Protein AF-A0A8H3AK68-F1 (afdb_monomer_lite)

Organism: NCBI:txid456999

Secondary structure (DSSP, 8-state):
--HHHHHHHEEEEEESSTTS-PPPHHHHHHHHTTT--EEEEEEEEEETTEEESSS-SEEEEEESSHHHHHHHHHHHHSPPTTSHHHHTTEEEEES-TTHHHHIIIIIHHHHHHHHHHTT---------PPPP--------------PPP--------------------------------------------------HHHHHHHHHHHHHHHHHHHHHHHHHHHHHHHHHHHHHHHHHHHHHHHHHHHHHHHHHHHHHHHHHHHHHHHHHHHHT--------------SSSHHHHHHHHHHHHHHHHHHHHHHHHHHHHHHHHHHHHHHHHHHHHHHHHHHHHHHHHHHHHHHHHHHHHHHHHHHHHHHHHHHHHHHHHHHHHHTT-

Foldseek 3Di:
DDPVQQLLQKKKKFALDLPAADDDPVVVCVVLPVLHDWPDKDFFRDDPNDTDPDHGRMMMTGDPHSSSVVVVQVVQVPDDVPDPCVVRRMGMDRDDDPVVVVCVPPVVVVVVVVVVVVPDPPDDDDDDDDDDPDDPDDDDDDDDDDDDDPDDDPDDDDDDDDDDDDDDDDDDDDDDDDDDDDDPPPPPPPPDDPPPPPDPVVVVVVVVVVVVVVVVVVVVVVVVVVVVVVVVVVVVVVVVVVVVVVVVVVVVVVVVVVVVVVVVVVVVVVVVVVVVPDPPDDDDDDDDDDPPPVVVVVVVVVVVVVVVVVVVVVVVVVVVVVVVVVVVVVVVVVVVVVVVVVVVVVVVVVVVVVVVVVVVVVVVVVVVVVVVVVVVVVVVVVVVVVVVD

Structure (mmCIF, N/CA/C/O backbone):
data_AF-A0A8H3AK68-F1
#
_entry.id   AF-A0A8H3AK68-F1
#
loop_
_atom_site.group_PDB
_atom_site.id
_atom_site.type_symbol
_atom_site.label_atom_id
_atom_site.label_alt_id
_atom_site.label_comp_id
_atom_site.label_asym_id
_atom_site.label_entity_id
_atom_site.label_seq_id
_atom_site.pdbx_PDB_ins_code
_atom_site.Cartn_x
_atom_site.Cartn_y
_atom_site.Cartn_z
_atom_site.occupancy
_atom_site.B_iso_or_equiv
_atom_site.auth_seq_id
_atom_site.auth_comp_id
_atom_site.auth_asym_id
_atom_site.auth_atom_id
_atom_site.pdbx_PDB_model_num
ATOM 1 N N . MET A 1 1 ? -12.736 16.555 15.710 1.00 68.31 1 MET A N 1
ATOM 2 C CA . MET A 1 1 ? -11.834 15.600 15.019 1.00 68.31 1 MET A CA 1
ATOM 3 C C . MET A 1 1 ? -10.875 16.365 14.123 1.00 68.31 1 MET A C 1
ATOM 5 O O . MET A 1 1 ? -11.252 17.425 13.631 1.00 68.31 1 MET A O 1
ATOM 9 N N . ASP A 1 2 ? -9.667 15.850 13.949 1.00 84.19 2 ASP A N 1
ATOM 10 C CA . ASP A 1 2 ? -8.593 16.492 13.182 1.00 84.19 2 ASP A CA 1
ATOM 11 C C . ASP A 1 2 ? -8.784 16.329 11.658 1.00 84.19 2 ASP A C 1
ATOM 13 O O . ASP A 1 2 ? -9.478 15.403 11.226 1.00 84.19 2 ASP A O 1
ATOM 17 N N . GLU A 1 3 ? -8.184 17.195 10.837 1.00 84.69 3 GLU A N 1
ATOM 18 C CA . GLU A 1 3 ? -8.202 17.086 9.363 1.00 84.69 3 GLU A CA 1
ATOM 19 C C . GLU A 1 3 ? -7.592 15.748 8.911 1.00 84.69 3 GLU A C 1
ATOM 21 O O . GLU A 1 3 ? -8.125 15.066 8.027 1.00 84.69 3 GLU A O 1
ATOM 26 N N . ASP A 1 4 ? -6.544 15.307 9.611 1.00 89.19 4 ASP A N 1
ATOM 27 C CA . ASP A 1 4 ? -5.876 14.025 9.385 1.00 89.19 4 ASP A CA 1
ATOM 28 C C . ASP A 1 4 ? -6.816 12.824 9.532 1.00 89.19 4 ASP A C 1
ATOM 30 O O . ASP A 1 4 ? -6.703 11.847 8.785 1.00 89.19 4 ASP A O 1
ATOM 34 N N . TYR A 1 5 ? -7.795 12.900 10.437 1.00 92.06 5 TYR A N 1
ATOM 35 C CA . TYR A 1 5 ? -8.791 11.842 10.590 1.00 92.06 5 TYR A CA 1
ATOM 36 C C . TYR A 1 5 ? -9.658 11.714 9.332 1.00 92.06 5 TYR A C 1
ATOM 38 O O . TYR A 1 5 ? -9.856 10.613 8.813 1.00 92.06 5 TYR A O 1
ATOM 46 N N . TYR A 1 6 ? -10.147 12.830 8.788 1.00 92.06 6 TYR A N 1
ATOM 47 C CA . TYR A 1 6 ? -10.977 12.795 7.582 1.00 92.06 6 TYR A CA 1
ATOM 48 C C . TYR A 1 6 ? -10.186 12.424 6.344 1.00 92.06 6 TYR A C 1
ATOM 50 O O . TYR A 1 6 ? -10.702 11.712 5.483 1.00 92.06 6 TYR A O 1
ATOM 58 N N . LYS A 1 7 ? -8.918 12.829 6.276 1.00 93.44 7 LYS A N 1
ATOM 59 C CA . LYS A 1 7 ? -8.005 12.380 5.228 1.00 93.44 7 LYS A CA 1
ATOM 60 C C . LYS A 1 7 ? -7.873 10.856 5.221 1.00 93.44 7 LYS A C 1
ATOM 62 O O . LYS A 1 7 ? -7.903 10.251 4.154 1.00 93.44 7 LYS A O 1
ATOM 67 N N . GLN A 1 8 ? -7.808 10.225 6.395 1.00 95.12 8 GLN A N 1
ATOM 68 C CA . GLN A 1 8 ? -7.783 8.763 6.537 1.00 95.12 8 GLN A CA 1
ATOM 69 C C . GLN A 1 8 ? -9.140 8.094 6.256 1.00 95.12 8 GLN A C 1
ATOM 71 O O . GLN A 1 8 ? -9.184 6.915 5.902 1.00 95.12 8 GLN A O 1
ATOM 76 N N . CYS A 1 9 ? -10.245 8.827 6.396 1.00 96.06 9 CYS A N 1
ATOM 77 C CA . CYS A 1 9 ? -11.593 8.351 6.079 1.00 96.06 9 CYS A CA 1
ATOM 78 C C . CYS A 1 9 ? -12.003 8.592 4.619 1.00 96.06 9 CYS A C 1
ATOM 80 O O . CYS A 1 9 ? -13.052 8.103 4.197 1.00 96.06 9 CYS A O 1
ATOM 82 N N . THR A 1 10 ? -11.207 9.332 3.848 1.00 96.56 10 THR A N 1
ATOM 83 C CA . THR A 1 10 ? -11.541 9.692 2.470 1.00 96.56 10 THR A CA 1
ATOM 84 C C . THR A 1 10 ? -10.684 8.923 1.477 1.00 96.56 10 THR A C 1
ATOM 86 O O . THR A 1 10 ? -9.480 8.745 1.658 1.00 96.56 10 THR A O 1
ATOM 89 N N . ILE A 1 11 ? -11.316 8.470 0.401 1.00 97.75 11 ILE A N 1
ATOM 90 C CA . ILE A 1 11 ? -10.684 7.694 -0.661 1.00 97.75 11 ILE A CA 1
ATOM 91 C C . ILE A 1 11 ? -10.850 8.399 -1.987 1.00 97.75 11 ILE A C 1
ATOM 93 O O . ILE A 1 11 ? -11.927 8.891 -2.310 1.00 97.75 11 ILE A O 1
ATOM 97 N N . HIS A 1 12 ? -9.788 8.377 -2.781 1.00 97.94 12 HIS A N 1
ATOM 98 C CA . HIS A 1 12 ? -9.821 8.769 -4.177 1.00 97.94 12 HIS A CA 1
ATOM 99 C C . HIS A 1 12 ? -10.021 7.539 -5.060 1.00 97.94 12 HIS A C 1
ATOM 101 O O . HIS A 1 12 ? -9.163 6.664 -5.105 1.00 97.94 12 HIS A O 1
ATOM 107 N N . ILE A 1 13 ? -11.144 7.464 -5.768 1.00 98.00 13 ILE A N 1
ATOM 108 C CA . ILE A 1 13 ? -11.383 6.455 -6.802 1.00 98.00 13 ILE A CA 1
ATOM 109 C C . ILE A 1 13 ? -11.211 7.128 -8.161 1.00 98.00 13 ILE A C 1
ATOM 111 O O . ILE A 1 13 ? -11.743 8.211 -8.405 1.00 98.00 13 ILE A O 1
ATOM 115 N N . ARG A 1 14 ? -10.475 6.487 -9.064 1.00 96.94 14 ARG A N 1
ATOM 116 C CA . ARG A 1 14 ? -10.293 6.965 -10.437 1.00 96.94 14 ARG A CA 1
ATOM 117 C C . ARG A 1 14 ? -10.304 5.824 -11.432 1.00 96.94 14 ARG A C 1
ATOM 119 O O . ARG A 1 14 ? -10.054 4.673 -11.073 1.00 96.94 14 ARG A O 1
ATOM 126 N N . THR A 1 15 ? -10.544 6.150 -12.690 1.00 97.62 15 THR A N 1
ATOM 127 C CA . THR A 1 15 ? -10.330 5.208 -13.787 1.00 97.62 15 THR A CA 1
ATOM 128 C C . THR A 1 15 ? -8.832 4.943 -13.980 1.00 97.62 15 THR A C 1
ATOM 130 O O . THR A 1 15 ? -7.980 5.807 -13.755 1.00 97.62 15 THR A O 1
ATOM 133 N N . LYS A 1 16 ? -8.486 3.724 -14.395 1.00 96.69 16 LYS A N 1
ATOM 134 C CA . LYS A 1 16 ? -7.116 3.307 -14.721 1.00 96.69 16 LYS A CA 1
ATOM 135 C C . LYS A 1 16 ? -6.613 4.026 -15.966 1.00 96.69 16 LYS A C 1
ATOM 137 O O . LYS A 1 16 ? -5.432 4.355 -16.050 1.00 96.69 16 LYS A O 1
ATOM 142 N N . ARG A 1 17 ? -7.508 4.290 -16.924 1.00 95.19 17 ARG A N 1
ATOM 143 C CA . ARG A 1 17 ? -7.222 5.099 -18.110 1.00 95.19 17 ARG A CA 1
ATOM 144 C C . ARG A 1 17 ? -7.896 6.456 -17.987 1.00 95.19 17 ARG A C 1
ATOM 146 O O . ARG A 1 17 ? -9.101 6.545 -17.779 1.00 95.19 17 ARG A O 1
ATOM 153 N N . ILE A 1 18 ? -7.127 7.520 -18.204 1.00 89.69 18 ILE A N 1
ATOM 154 C CA . ILE A 1 18 ? -7.594 8.914 -18.087 1.00 89.69 18 ILE A CA 1
ATOM 155 C C . ILE A 1 18 ? -8.762 9.216 -19.045 1.00 89.69 18 ILE A C 1
ATOM 157 O O . ILE A 1 18 ? -9.591 10.076 -18.758 1.00 89.69 18 ILE A O 1
ATOM 161 N N . ILE A 1 19 ? -8.843 8.497 -20.169 1.00 90.88 19 ILE A N 1
ATOM 162 C CA . ILE A 1 19 ? -9.896 8.670 -21.175 1.00 90.88 19 ILE A CA 1
ATOM 163 C C . ILE A 1 19 ? -11.235 8.016 -20.808 1.00 90.88 19 ILE A C 1
ATOM 165 O O . ILE A 1 19 ? -12.257 8.378 -21.393 1.00 90.88 19 ILE A O 1
ATOM 169 N N . GLU A 1 20 ? -11.237 7.071 -19.869 1.00 95.50 20 GLU A N 1
ATOM 170 C CA . GLU A 1 20 ? -12.439 6.361 -19.429 1.00 95.50 20 GLU A CA 1
ATOM 171 C C . GLU A 1 20 ? -13.244 7.208 -18.436 1.00 95.50 20 GLU A C 1
ATOM 173 O O . GLU A 1 20 ? -12.753 8.199 -17.898 1.00 95.50 20 GLU A O 1
ATOM 178 N N . CYS A 1 21 ? -14.504 6.833 -18.220 1.00 96.81 21 CYS A N 1
ATOM 179 C CA . CYS A 1 21 ? -15.411 7.511 -17.296 1.00 96.81 21 CYS A CA 1
ATOM 180 C C . CYS A 1 21 ? -15.750 6.580 -16.133 1.00 96.81 21 CYS A C 1
ATOM 182 O O . CYS A 1 21 ? -15.808 5.361 -16.305 1.00 96.81 21 CYS A O 1
ATOM 184 N N . LEU A 1 22 ? -16.012 7.156 -14.964 1.00 97.25 22 LEU A N 1
ATOM 185 C CA . LEU A 1 22 ? -16.566 6.414 -13.842 1.00 97.25 22 LEU A CA 1
ATOM 186 C C . LEU A 1 22 ? -17.970 5.888 -14.187 1.00 97.25 22 LEU A C 1
ATOM 188 O O . LEU A 1 22 ? -18.676 6.486 -15.008 1.00 97.25 22 LEU A O 1
ATOM 192 N N . PRO A 1 23 ? -18.400 4.780 -13.558 1.00 96.75 23 PRO A N 1
ATOM 193 C CA . PRO A 1 23 ? -19.797 4.373 -13.618 1.00 96.75 23 PRO A CA 1
ATOM 194 C C . PRO A 1 23 ? -20.707 5.465 -13.040 1.00 96.75 23 PRO A C 1
ATOM 196 O O . PRO A 1 23 ? -20.251 6.350 -12.315 1.00 96.75 23 PRO A O 1
ATOM 199 N N . SER A 1 24 ? -22.007 5.393 -13.343 1.00 96.88 24 SER A N 1
ATOM 200 C CA . SER A 1 24 ? -22.969 6.376 -12.838 1.00 96.88 24 SER A CA 1
ATOM 201 C C . SER A 1 24 ? -22.926 6.466 -11.311 1.00 96.88 24 SER A C 1
ATOM 203 O O . SER A 1 24 ? -22.708 5.468 -10.617 1.00 96.88 24 SER A O 1
ATOM 205 N N . ARG A 1 25 ? -23.186 7.663 -10.778 1.00 95.75 25 ARG A N 1
ATOM 206 C CA . ARG A 1 25 ? -23.158 7.933 -9.336 1.00 95.75 25 ARG A CA 1
ATOM 207 C C . ARG A 1 25 ? -24.005 6.947 -8.531 1.00 95.75 25 ARG A C 1
ATOM 209 O O . ARG A 1 25 ? -23.568 6.467 -7.489 1.00 95.75 25 ARG A O 1
ATOM 216 N N . LEU A 1 26 ? -25.197 6.610 -9.027 1.00 95.94 26 LEU A N 1
ATOM 217 C CA . LEU A 1 26 ? -26.091 5.635 -8.394 1.00 95.94 26 LEU A CA 1
ATOM 218 C C . LEU A 1 26 ? -25.465 4.240 -8.330 1.00 95.94 26 LEU A C 1
ATOM 220 O O . LEU A 1 26 ? -25.523 3.585 -7.291 1.00 95.94 26 LEU A O 1
ATOM 224 N N . TYR A 1 27 ? -24.841 3.794 -9.420 1.00 97.31 27 TYR A N 1
ATOM 225 C CA . TYR A 1 27 ? -24.192 2.489 -9.474 1.00 97.31 27 TYR A CA 1
ATOM 226 C C . TYR A 1 27 ? -22.959 2.439 -8.565 1.00 97.31 27 TYR A C 1
ATOM 228 O O . TYR A 1 27 ? -22.772 1.478 -7.820 1.00 97.31 27 TYR A O 1
ATOM 236 N N . LEU A 1 28 ? -22.168 3.516 -8.540 1.00 96.75 28 LEU A N 1
ATOM 237 C CA . LEU A 1 28 ? -21.049 3.656 -7.615 1.00 96.75 28 LEU A CA 1
ATOM 238 C C . LEU A 1 28 ? -21.524 3.620 -6.154 1.00 96.75 28 LEU A C 1
ATOM 240 O O . LEU A 1 28 ? -20.967 2.885 -5.347 1.00 96.75 28 LEU A O 1
ATOM 244 N N . GLN A 1 29 ? -22.591 4.340 -5.800 1.00 96.38 29 GLN A N 1
ATOM 245 C CA . GLN A 1 29 ? -23.158 4.301 -4.447 1.00 96.38 29 GLN A CA 1
ATOM 246 C C . GLN A 1 29 ? -23.672 2.907 -4.058 1.00 96.38 29 GLN A C 1
ATOM 248 O O . GLN A 1 29 ? -23.469 2.476 -2.923 1.00 96.38 29 GLN A O 1
ATOM 253 N N . GLN A 1 30 ? -24.309 2.184 -4.984 1.00 96.94 30 GLN A N 1
ATOM 254 C CA . GLN A 1 30 ? -24.732 0.799 -4.753 1.00 96.94 30 GLN A CA 1
ATOM 255 C C . GLN A 1 30 ? -23.536 -0.122 -4.508 1.00 96.94 30 GLN A C 1
ATOM 257 O O . GLN A 1 30 ? -23.577 -0.930 -3.583 1.00 96.94 30 GLN A O 1
ATOM 262 N N . PHE A 1 31 ? -22.465 0.040 -5.287 1.00 97.06 31 PHE A N 1
ATOM 263 C CA . PHE A 1 31 ? -21.221 -0.699 -5.099 1.00 97.06 31 PHE A CA 1
ATOM 264 C C . PHE A 1 31 ? -20.547 -0.395 -3.754 1.00 97.06 31 PHE A C 1
ATOM 266 O O . PHE A 1 31 ? -19.992 -1.296 -3.132 1.00 97.06 31 PHE A O 1
ATOM 273 N N . LEU A 1 32 ? -20.601 0.853 -3.283 1.00 97.44 32 LEU A N 1
ATOM 274 C CA . LEU A 1 32 ? -19.970 1.267 -2.027 1.00 97.44 32 LEU A CA 1
ATOM 275 C C . LEU A 1 32 ? -20.772 0.859 -0.780 1.00 97.44 32 LEU A C 1
ATOM 277 O O . LEU A 1 32 ? -20.193 0.711 0.296 1.00 97.44 32 LEU A O 1
ATOM 281 N N . ARG A 1 33 ? -22.083 0.624 -0.915 1.00 97.12 33 ARG A N 1
ATOM 282 C CA . ARG A 1 33 ? -22.987 0.287 0.199 1.00 97.12 33 ARG A CA 1
ATOM 283 C C . ARG A 1 33 ? -22.518 -0.893 1.075 1.00 97.12 33 ARG A C 1
ATOM 285 O O . ARG A 1 33 ? -22.625 -0.765 2.291 1.00 97.12 33 ARG A O 1
ATOM 292 N N . PRO A 1 34 ? -22.000 -2.018 0.539 1.00 96.94 34 PRO A N 1
ATOM 293 C CA . PRO A 1 34 ? -21.522 -3.136 1.356 1.00 96.94 34 PRO A CA 1
ATOM 294 C C . PRO A 1 34 ? -20.298 -2.800 2.218 1.00 96.94 34 PRO A C 1
ATOM 296 O O . PRO A 1 34 ? -20.043 -3.498 3.195 1.00 96.94 34 PRO A O 1
ATOM 299 N N . PHE A 1 35 ? -19.538 -1.757 1.869 1.00 96.31 35 PHE A N 1
ATOM 300 C CA . PHE A 1 35 ? -18.381 -1.320 2.653 1.00 96.31 35 PHE A CA 1
ATOM 301 C C . PHE A 1 35 ? -18.807 -0.475 3.857 1.00 96.31 35 PHE A C 1
ATOM 303 O O . PHE A 1 35 ? -18.227 -0.612 4.934 1.00 96.31 35 PHE A O 1
ATOM 310 N N . GLY A 1 36 ? -19.829 0.370 3.695 1.00 95.69 36 GLY A N 1
ATOM 311 C CA . GLY A 1 36 ? -20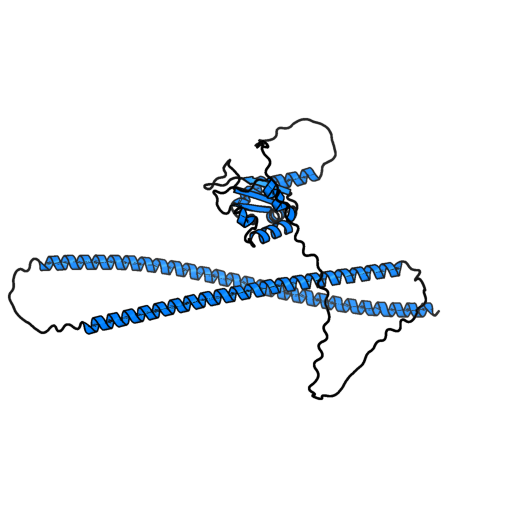.429 1.152 4.773 1.00 95.69 36 GLY A CA 1
ATOM 312 C C . GLY A 1 36 ? -21.042 2.471 4.300 1.00 95.69 36 GLY A C 1
ATOM 313 O O . GLY A 1 36 ? -21.207 2.708 3.103 1.00 95.69 36 GLY A O 1
ATOM 314 N N . SER A 1 37 ? -21.390 3.332 5.258 1.00 95.25 37 SER A N 1
ATOM 315 C CA . SER A 1 37 ? -22.024 4.630 5.005 1.00 95.25 37 SER A CA 1
ATOM 316 C C . SER A 1 37 ? -21.056 5.629 4.365 1.00 95.25 37 SER A C 1
ATOM 318 O O . SER A 1 37 ? -19.949 5.855 4.864 1.00 95.25 37 SER A O 1
ATOM 320 N N . VAL A 1 38 ? -21.501 6.253 3.273 1.00 95.31 38 VAL A N 1
ATOM 321 C CA . VAL A 1 38 ? -20.795 7.340 2.582 1.00 95.31 38 VAL A CA 1
ATOM 322 C C . VAL A 1 38 ? -21.383 8.669 3.047 1.00 95.31 38 VAL A C 1
ATOM 324 O O . VAL A 1 38 ? -22.560 8.931 2.814 1.00 95.31 38 VAL A O 1
ATOM 327 N N . SER A 1 39 ? -20.566 9.506 3.682 1.00 92.81 39 SER A N 1
ATOM 328 C CA . SER A 1 39 ? -20.975 10.819 4.192 1.00 92.81 39 SER A CA 1
ATOM 329 C C . SER A 1 39 ? -20.982 11.879 3.093 1.00 92.81 39 SER A C 1
ATOM 331 O O . SER A 1 39 ? -21.885 12.706 3.028 1.00 92.81 39 SER A O 1
ATOM 333 N N . ALA A 1 40 ? -19.987 11.849 2.204 1.00 93.50 40 ALA A N 1
ATOM 334 C CA . ALA A 1 40 ? -19.896 12.783 1.089 1.00 93.50 40 ALA A CA 1
ATOM 335 C C . ALA A 1 40 ? -19.229 12.139 -0.126 1.00 93.50 40 ALA A C 1
ATOM 337 O O . ALA A 1 40 ? -18.394 11.241 -0.007 1.00 93.50 40 ALA A O 1
ATOM 338 N N . LEU A 1 41 ? -19.606 12.624 -1.307 1.00 94.44 41 LEU A N 1
ATOM 339 C CA . LEU A 1 41 ? -19.071 12.166 -2.581 1.00 94.44 41 LEU A CA 1
ATOM 340 C C . LEU A 1 41 ? -18.893 13.372 -3.509 1.00 94.44 41 LEU A C 1
ATOM 342 O O . LEU A 1 41 ? -19.815 14.180 -3.656 1.00 94.44 41 LEU A O 1
ATOM 346 N N . TYR A 1 42 ? -17.709 13.500 -4.106 1.00 95.31 42 TYR A N 1
ATOM 347 C CA . TYR A 1 42 ? -17.350 14.604 -4.997 1.00 95.31 42 TYR A CA 1
ATOM 348 C C . TYR A 1 42 ? -16.709 14.078 -6.280 1.00 95.31 42 TYR A C 1
ATOM 350 O O . TYR A 1 42 ? -15.640 13.478 -6.228 1.00 95.31 42 TYR A O 1
ATOM 358 N N . GLU A 1 43 ? -17.366 14.295 -7.415 1.00 95.88 43 GLU A N 1
ATOM 359 C CA . GLU A 1 43 ? -16.970 13.799 -8.738 1.00 95.88 43 GLU A CA 1
ATOM 360 C C . GLU A 1 43 ? -16.376 14.931 -9.579 1.00 95.88 43 GLU A C 1
ATOM 362 O O . GLU A 1 43 ? -16.887 16.050 -9.555 1.00 95.88 43 GLU A O 1
ATOM 367 N N . TRP A 1 44 ? -15.321 14.643 -10.344 1.00 95.31 44 TRP A N 1
ATOM 368 C CA . TRP A 1 44 ? -14.772 15.580 -11.326 1.00 95.31 44 TRP A CA 1
ATOM 369 C C . TRP A 1 44 ? -14.103 14.855 -12.498 1.00 95.31 44 TRP A C 1
ATOM 371 O O . TRP A 1 44 ? -13.739 13.676 -12.417 1.00 95.31 44 TRP A O 1
ATOM 381 N N . CYS A 1 45 ? -13.915 15.576 -13.604 1.00 96.19 45 CYS A N 1
ATOM 382 C CA . CYS A 1 45 ? -13.127 15.112 -14.739 1.00 96.19 45 CYS A CA 1
ATOM 383 C C . CYS A 1 45 ? -11.742 15.767 -14.730 1.00 96.19 45 CYS A C 1
ATOM 385 O O . CYS A 1 45 ? -11.624 16.986 -14.626 1.00 96.19 45 CYS A O 1
ATOM 387 N N . PHE A 1 46 ? -10.682 14.966 -14.840 1.00 93.69 46 PHE A N 1
ATOM 388 C CA . PHE A 1 46 ? -9.301 15.422 -14.968 1.00 93.69 46 PHE A CA 1
ATOM 389 C C . PHE A 1 46 ? -8.684 14.854 -16.243 1.00 93.69 46 PHE A C 1
ATOM 391 O O . PHE A 1 46 ? -8.470 13.645 -16.352 1.00 93.69 46 PHE A O 1
ATOM 398 N N . ARG A 1 47 ? -8.386 15.721 -17.211 1.00 93.44 47 ARG A N 1
ATOM 399 C CA . ARG A 1 47 ? -7.801 15.357 -18.509 1.00 93.44 47 ARG A CA 1
ATOM 400 C C . ARG A 1 47 ? -6.756 16.395 -18.903 1.00 93.44 47 ARG A C 1
ATOM 402 O O . ARG A 1 47 ? -6.930 17.587 -18.657 1.00 93.44 47 ARG A O 1
ATOM 409 N N . ASN A 1 48 ? -5.665 15.945 -19.522 1.00 91.00 48 ASN A N 1
ATOM 410 C CA . ASN A 1 48 ? -4.578 16.811 -20.004 1.00 91.00 48 ASN A CA 1
ATOM 411 C C . ASN A 1 48 ? -4.024 17.764 -18.924 1.00 91.00 48 ASN A C 1
ATOM 413 O O . ASN A 1 48 ? -3.743 18.930 -19.191 1.00 91.00 48 ASN A O 1
ATOM 417 N N . GLY A 1 49 ? -3.923 17.283 -17.680 1.00 88.38 49 GLY A N 1
ATOM 418 C CA . GLY A 1 49 ? -3.394 18.064 -16.559 1.00 88.38 49 GLY A CA 1
ATOM 419 C C . GLY A 1 49 ? -4.345 19.121 -15.982 1.00 88.38 49 GLY A C 1
ATOM 420 O O . GLY A 1 49 ? -3.916 19.904 -15.139 1.00 88.38 49 GLY A O 1
ATOM 421 N N . LYS A 1 50 ? -5.613 19.177 -16.415 1.00 92.19 50 LYS A N 1
ATOM 422 C CA . LYS A 1 50 ? -6.594 20.177 -15.962 1.00 92.19 50 LYS A CA 1
ATOM 423 C C . LYS A 1 50 ? -7.931 19.535 -15.593 1.00 92.19 50 LYS A C 1
ATOM 425 O O . LYS A 1 50 ? -8.298 18.492 -16.134 1.00 92.19 50 LYS A O 1
ATOM 430 N N . ILE A 1 51 ? -8.658 20.181 -14.680 1.00 91.81 51 ILE A N 1
ATOM 431 C CA . ILE A 1 51 ? -10.053 19.837 -14.377 1.00 91.81 51 ILE A CA 1
ATOM 432 C C . ILE A 1 51 ? -10.930 20.366 -15.517 1.00 91.81 51 ILE A C 1
ATOM 434 O O . ILE A 1 51 ? -10.764 21.513 -15.933 1.00 91.81 51 ILE A O 1
ATOM 438 N N . GLN A 1 52 ? -11.818 19.525 -16.040 1.00 94.00 52 GLN A N 1
ATOM 439 C CA . GLN A 1 52 ? -12.695 19.835 -17.172 1.00 94.00 52 GLN A CA 1
ATOM 440 C C . GLN A 1 52 ? -14.161 19.583 -16.807 1.00 94.00 52 GLN A C 1
ATOM 442 O O . GLN A 1 52 ? -14.449 18.784 -15.915 1.00 94.00 52 GLN A O 1
ATOM 447 N N . ASP A 1 53 ? -15.073 20.254 -17.511 1.00 93.75 53 ASP A N 1
ATOM 448 C CA . ASP A 1 53 ? -16.521 20.032 -17.407 1.00 93.75 53 ASP A CA 1
ATOM 449 C C . ASP A 1 53 ? -16.938 18.925 -18.391 1.00 93.75 53 ASP A C 1
ATOM 451 O O . ASP A 1 53 ? -17.389 19.181 -19.505 1.00 93.75 53 ASP A O 1
ATOM 455 N N . ASP A 1 54 ? -16.651 17.679 -18.018 1.00 95.50 54 ASP A N 1
ATOM 456 C CA . ASP A 1 54 ? -16.939 16.468 -18.794 1.00 95.50 54 ASP A CA 1
ATOM 457 C C . ASP A 1 54 ? -17.316 15.327 -17.828 1.00 95.50 54 ASP A C 1
ATOM 459 O O . ASP A 1 54 ? -17.282 15.491 -16.604 1.00 95.50 54 ASP A O 1
ATOM 463 N N . LYS A 1 55 ? -17.674 14.152 -18.358 1.00 96.50 55 LYS A N 1
ATOM 464 C CA . LYS A 1 55 ? -17.991 12.962 -17.564 1.00 96.50 55 LYS A CA 1
ATOM 465 C C . LYS A 1 55 ? -16.872 12.661 -16.561 1.00 96.50 55 LYS A C 1
ATOM 467 O O . LYS A 1 55 ? -15.700 12.593 -16.950 1.00 96.50 55 LYS A O 1
ATOM 472 N N . PRO A 1 56 ? -17.213 12.447 -15.280 1.00 96.94 56 PRO A N 1
ATOM 473 C CA . PRO A 1 56 ? -16.215 12.310 -14.239 1.00 96.94 56 PRO A CA 1
ATOM 474 C C . PRO A 1 56 ? -15.398 11.039 -14.442 1.00 96.94 56 PRO A C 1
ATOM 476 O O . PRO A 1 56 ? -15.930 9.964 -14.714 1.00 96.94 56 PRO A O 1
ATOM 479 N N . ASN A 1 57 ? -14.088 11.166 -14.282 1.00 97.00 57 ASN A N 1
ATOM 480 C CA . ASN A 1 57 ? -13.139 10.052 -14.276 1.00 97.00 57 ASN A CA 1
ATOM 481 C C . ASN A 1 57 ? -12.423 9.923 -12.917 1.00 97.00 57 ASN A C 1
ATOM 483 O O . ASN A 1 57 ? -11.615 9.016 -12.714 1.00 97.00 57 ASN A O 1
ATOM 487 N N . ASN A 1 58 ? -12.738 10.819 -11.978 1.00 97.31 58 ASN A N 1
ATOM 488 C CA . ASN A 1 58 ? -12.247 10.832 -10.611 1.00 97.31 58 ASN A CA 1
ATOM 489 C C . ASN A 1 58 ? -13.395 11.131 -9.638 1.00 97.31 58 ASN A C 1
ATOM 491 O O . ASN A 1 58 ? -14.318 11.885 -9.950 1.00 97.31 58 ASN A O 1
ATOM 495 N N . VAL A 1 59 ? -13.319 10.547 -8.447 1.00 97.31 59 VAL A N 1
ATOM 496 C CA . VAL A 1 59 ? -14.255 10.797 -7.355 1.00 97.31 59 VAL A CA 1
ATOM 497 C C . VAL A 1 59 ? -13.553 10.677 -6.009 1.00 97.31 59 VAL A C 1
ATOM 499 O O . VAL A 1 59 ? -12.747 9.774 -5.789 1.00 97.31 59 VAL A O 1
ATOM 502 N N . LEU A 1 60 ? -13.862 11.588 -5.095 1.00 97.50 60 LEU A N 1
ATOM 503 C CA . LEU A 1 60 ? -13.492 11.494 -3.692 1.00 97.50 60 LEU A CA 1
ATOM 504 C C . LEU A 1 60 ? -14.709 11.027 -2.904 1.00 97.50 60 LEU A C 1
ATOM 506 O O . LEU A 1 60 ? -15.805 11.568 -3.056 1.00 97.50 60 LEU A O 1
ATOM 510 N N . VAL A 1 61 ? -14.502 10.027 -2.059 1.00 97.06 61 VAL A N 1
ATOM 511 C CA . VAL A 1 61 ? -15.537 9.393 -1.247 1.00 97.06 61 VAL A CA 1
ATOM 512 C C . VAL A 1 61 ? -15.123 9.491 0.210 1.00 97.06 61 VAL A C 1
ATOM 514 O O . VAL A 1 61 ? -14.122 8.895 0.602 1.00 97.06 61 VAL A O 1
ATOM 517 N N . LEU A 1 62 ? -15.886 10.235 1.004 1.00 96.31 62 LEU A N 1
ATOM 518 C CA . LEU A 1 62 ? -15.703 10.336 2.447 1.00 96.31 62 LEU A CA 1
ATOM 519 C C . LEU A 1 62 ? -16.585 9.299 3.142 1.00 96.31 62 LEU A C 1
ATOM 521 O O . LEU A 1 62 ? -17.813 9.348 3.028 1.00 96.31 62 LEU A O 1
ATOM 525 N N . PHE A 1 63 ? -15.960 8.392 3.884 1.00 96.44 63 PHE A N 1
ATOM 526 C CA . PHE A 1 63 ? -16.653 7.440 4.743 1.00 96.44 63 PHE A CA 1
ATOM 527 C C . PHE A 1 63 ? -16.800 7.972 6.162 1.00 96.44 63 PHE A C 1
ATOM 529 O O . PHE A 1 63 ? -16.013 8.792 6.626 1.00 96.44 63 PHE A O 1
ATOM 536 N N . GLU A 1 64 ? -17.775 7.424 6.877 1.00 94.06 64 GLU A N 1
ATOM 537 C CA . GLU A 1 64 ? -18.002 7.741 8.287 1.00 94.06 64 GLU A CA 1
ATOM 538 C C . GLU A 1 64 ? -16.856 7.252 9.195 1.00 94.06 64 GLU A C 1
ATOM 540 O O . GLU A 1 64 ? -16.573 7.854 10.224 1.00 94.06 64 GLU A O 1
ATOM 545 N N . HIS A 1 65 ? -16.173 6.164 8.809 1.00 95.50 65 HIS A N 1
ATOM 546 C CA . HIS A 1 65 ? -15.125 5.539 9.618 1.00 95.50 65 HIS A CA 1
ATOM 547 C C . HIS A 1 65 ? -13.902 5.125 8.784 1.00 95.50 65 HIS A C 1
ATOM 549 O O . HIS A 1 65 ? -14.034 4.477 7.743 1.00 95.50 65 HIS A O 1
ATOM 555 N N . GLN A 1 66 ? -12.697 5.341 9.322 1.00 96.25 66 GLN A N 1
ATOM 556 C CA . GLN A 1 66 ? -11.418 4.956 8.700 1.00 96.25 66 GLN A CA 1
ATOM 557 C C . GLN A 1 66 ? -11.321 3.462 8.349 1.00 96.25 66 GLN A C 1
ATOM 559 O O . GLN A 1 66 ? -10.737 3.085 7.330 1.00 96.25 66 GLN A O 1
ATOM 564 N N . ARG A 1 67 ? -11.894 2.583 9.183 1.00 96.69 67 ARG A N 1
ATOM 565 C CA . ARG A 1 67 ? -11.887 1.129 8.939 1.00 96.69 67 ARG A CA 1
ATOM 566 C C . ARG A 1 67 ? -12.565 0.757 7.617 1.00 96.69 67 ARG A C 1
ATOM 568 O O . ARG A 1 67 ? -12.129 -0.180 6.954 1.00 96.69 67 ARG A O 1
ATOM 575 N N . ILE A 1 68 ? -13.598 1.510 7.228 1.00 96.94 68 ILE A N 1
ATOM 576 C CA . ILE A 1 68 ? -14.338 1.303 5.980 1.00 96.94 68 ILE A CA 1
ATOM 577 C C . ILE A 1 68 ? -13.442 1.671 4.804 1.00 96.94 68 ILE A C 1
ATOM 579 O O . ILE A 1 68 ? -13.263 0.863 3.892 1.00 96.94 68 ILE A O 1
ATOM 583 N N . ALA A 1 69 ? -12.809 2.844 4.878 1.00 96.88 69 ALA A N 1
ATOM 584 C CA . ALA A 1 69 ? -11.854 3.284 3.876 1.00 96.88 69 ALA A CA 1
ATOM 585 C C . ALA A 1 69 ? -10.724 2.246 3.700 1.00 96.88 69 ALA A C 1
ATOM 587 O O . ALA A 1 69 ? -10.460 1.749 2.606 1.00 96.88 69 ALA A O 1
ATOM 588 N N . SER A 1 70 ? -10.124 1.804 4.802 1.00 97.38 70 SER A N 1
ATOM 589 C CA . SER A 1 70 ? -9.064 0.791 4.769 1.00 97.38 70 SER A CA 1
ATOM 590 C C . SER A 1 70 ? -9.524 -0.537 4.148 1.00 97.38 70 SER A C 1
ATOM 592 O O . SER A 1 70 ? -8.763 -1.166 3.413 1.00 97.38 70 SER A O 1
ATOM 594 N N . SER A 1 71 ? -10.767 -0.962 4.402 1.00 97.69 71 SER A N 1
ATOM 595 C CA . SER A 1 71 ? -11.362 -2.153 3.781 1.00 97.69 71 SER A CA 1
ATOM 596 C C . SER A 1 71 ? -11.534 -1.990 2.266 1.00 97.69 71 SER A C 1
ATOM 598 O O . SER A 1 71 ? -11.157 -2.882 1.504 1.00 97.69 71 SER A O 1
ATOM 600 N N . LEU A 1 72 ? -12.022 -0.830 1.810 1.00 97.69 72 LEU A N 1
ATOM 601 C CA . LEU A 1 72 ? -12.188 -0.537 0.384 1.00 97.69 72 LEU A CA 1
ATOM 602 C C . LEU A 1 72 ? -10.842 -0.509 -0.355 1.00 97.69 72 LEU A C 1
ATOM 604 O O . LEU A 1 72 ? -10.731 -1.084 -1.436 1.00 97.69 72 LEU A O 1
ATOM 608 N N . LEU A 1 73 ? -9.807 0.099 0.236 1.00 97.75 73 LEU A N 1
ATOM 609 C CA . LEU A 1 73 ? -8.456 0.107 -0.340 1.00 97.75 73 LEU A CA 1
ATOM 610 C C . LEU A 1 73 ? -7.904 -1.315 -0.488 1.00 97.75 73 LEU A C 1
ATOM 612 O O . LEU A 1 73 ? -7.377 -1.663 -1.543 1.00 97.75 73 LEU A O 1
ATOM 616 N N . LYS A 1 74 ? -8.083 -2.168 0.530 1.00 97.56 74 LYS A N 1
ATOM 617 C CA . LYS A 1 74 ? -7.704 -3.589 0.455 1.00 97.56 74 LYS A CA 1
ATOM 618 C C . LYS A 1 74 ? -8.482 -4.329 -0.635 1.00 97.56 74 LYS A C 1
ATOM 620 O O . LYS A 1 74 ? -7.891 -5.109 -1.376 1.00 97.56 74 LYS A O 1
ATOM 625 N N . ALA A 1 75 ? -9.785 -4.075 -0.759 1.00 96.50 75 ALA A N 1
ATOM 626 C CA . ALA A 1 75 ? -10.609 -4.679 -1.802 1.00 96.50 75 ALA A CA 1
ATOM 627 C C . ALA A 1 75 ? -10.193 -4.228 -3.211 1.00 96.50 75 ALA A C 1
ATOM 629 O O . ALA A 1 75 ? -10.215 -5.043 -4.127 1.00 96.50 75 ALA A O 1
ATOM 630 N N . SER A 1 76 ? -9.787 -2.966 -3.382 1.00 97.06 76 SER A N 1
ATOM 631 C CA . SER A 1 76 ? -9.255 -2.463 -4.653 1.00 97.06 76 SER A CA 1
ATOM 632 C C . SER A 1 76 ? -7.879 -3.034 -4.988 1.00 97.06 76 SER A C 1
ATOM 634 O O . SER A 1 76 ? -7.588 -3.215 -6.165 1.00 97.06 76 SER A O 1
ATOM 636 N N . ALA A 1 77 ? -7.031 -3.294 -3.989 1.00 95.75 77 ALA A N 1
ATOM 637 C CA . ALA A 1 77 ? -5.715 -3.896 -4.199 1.00 95.75 77 ALA A CA 1
ATOM 638 C C . ALA A 1 77 ? -5.808 -5.386 -4.573 1.00 95.75 77 ALA A C 1
ATOM 640 O O . ALA A 1 77 ? -4.994 -5.884 -5.347 1.00 95.75 77 ALA A O 1
ATOM 641 N N . ASN A 1 78 ? -6.820 -6.088 -4.055 1.00 94.62 78 ASN A N 1
ATOM 642 C CA . ASN A 1 78 ? -7.087 -7.500 -4.332 1.00 94.62 78 ASN A CA 1
ATOM 643 C C . ASN A 1 78 ? -8.058 -7.671 -5.511 1.00 94.62 78 ASN A C 1
ATOM 645 O O . ASN A 1 78 ? -9.079 -8.353 -5.408 1.00 94.62 78 ASN A O 1
ATOM 649 N N . GLU A 1 79 ? -7.761 -7.014 -6.629 1.00 92.75 79 GLU A N 1
ATOM 650 C CA . GLU A 1 79 ? -8.582 -7.071 -7.834 1.00 92.75 79 GLU A CA 1
ATOM 651 C C . GLU A 1 79 ? -8.625 -8.494 -8.417 1.00 92.75 79 GLU A C 1
ATOM 653 O O . GLU A 1 79 ? -7.611 -9.044 -8.846 1.00 92.75 79 GLU A O 1
ATOM 658 N N . GLY A 1 80 ? -9.822 -9.085 -8.446 1.00 92.19 80 GLY A N 1
ATOM 659 C CA . GLY A 1 80 ? -10.080 -10.386 -9.064 1.00 92.19 80 GLY A CA 1
ATOM 660 C C . GLY A 1 80 ? -10.764 -10.271 -10.434 1.00 92.19 80 GLY A C 1
ATOM 661 O O . GLY A 1 80 ? -11.441 -9.267 -10.700 1.00 92.19 80 GLY A O 1
ATOM 662 N N . PRO A 1 81 ? -10.661 -11.302 -11.295 1.00 92.44 81 PRO A N 1
ATOM 663 C CA . PRO A 1 81 ? -11.469 -11.406 -12.508 1.00 92.44 81 PRO A CA 1
ATOM 664 C C . PRO A 1 81 ? -12.963 -11.304 -12.172 1.00 92.44 81 PRO A C 1
ATOM 666 O O . PRO A 1 81 ? -13.443 -11.971 -11.258 1.00 92.44 81 PRO A O 1
ATOM 669 N N . GLY A 1 82 ? -13.695 -10.441 -12.880 1.00 91.75 82 GLY A N 1
ATOM 670 C CA . GLY A 1 82 ? -15.123 -10.202 -12.631 1.00 91.75 82 GLY A CA 1
ATOM 671 C C . GLY A 1 82 ? -15.437 -9.289 -11.439 1.00 91.75 82 GLY A C 1
ATOM 672 O O . GLY A 1 82 ? -16.608 -9.028 -11.170 1.00 91.75 82 GLY A O 1
ATOM 673 N N . SER A 1 83 ? -14.427 -8.767 -10.736 1.00 95.69 83 SER A N 1
ATOM 674 C CA . SER A 1 83 ? -14.645 -7.730 -9.723 1.00 95.69 83 SER A CA 1
ATOM 675 C C . SER A 1 83 ? -15.086 -6.405 -10.357 1.00 95.69 83 SER A C 1
ATOM 677 O O . SER A 1 83 ? -14.789 -6.126 -11.520 1.00 95.69 83 SER A O 1
ATOM 679 N N . PHE A 1 84 ? -15.752 -5.553 -9.572 1.00 96.12 84 PHE A N 1
ATOM 680 C CA . PHE A 1 84 ? -16.133 -4.197 -9.987 1.00 96.12 84 PHE A CA 1
ATOM 681 C C . PHE A 1 84 ? -14.931 -3.383 -10.497 1.00 96.12 84 PHE A C 1
ATOM 683 O O . PHE A 1 84 ? -15.033 -2.701 -11.515 1.00 96.12 84 PHE A O 1
ATOM 690 N N . TRP A 1 85 ? -13.781 -3.504 -9.824 1.00 97.19 85 TRP A N 1
ATOM 691 C CA . TRP A 1 85 ? -12.535 -2.818 -10.180 1.00 97.19 85 TRP A CA 1
ATOM 692 C C . TRP A 1 85 ? -12.058 -3.192 -11.587 1.00 97.19 85 TRP A C 1
ATOM 694 O O . TRP A 1 85 ? -11.767 -2.308 -12.394 1.00 97.19 85 TRP A O 1
ATOM 704 N N . ALA A 1 86 ? -12.066 -4.492 -11.900 1.00 96.06 86 ALA A N 1
ATOM 705 C CA . ALA A 1 86 ? -11.682 -5.013 -13.209 1.00 96.06 86 ALA A CA 1
ATOM 706 C C . ALA A 1 86 ? -12.706 -4.674 -14.292 1.00 96.06 86 ALA A C 1
ATOM 708 O O . ALA A 1 86 ? -12.332 -4.232 -15.376 1.00 96.06 86 ALA A O 1
ATOM 709 N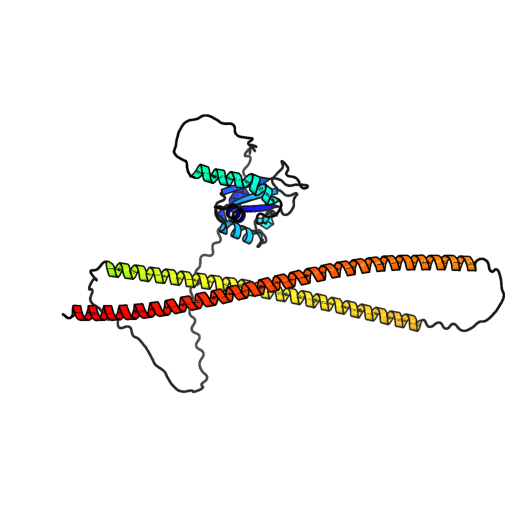 N . MET A 1 87 ? -13.995 -4.840 -13.990 1.00 96.88 87 MET A N 1
ATOM 710 C CA . MET A 1 87 ? -15.088 -4.623 -14.939 1.00 96.88 87 MET A CA 1
ATOM 711 C C . MET A 1 87 ? -15.184 -3.166 -15.400 1.00 96.88 87 MET A C 1
ATOM 713 O O . MET A 1 87 ? -15.419 -2.913 -16.578 1.00 96.88 87 MET A O 1
ATOM 717 N N . HIS A 1 88 ? -14.990 -2.212 -14.485 1.00 96.19 88 HIS A N 1
ATOM 718 C CA . HIS A 1 88 ? -15.088 -0.782 -14.787 1.00 96.19 88 HIS A CA 1
ATOM 719 C C . HIS A 1 88 ? -13.731 -0.107 -14.992 1.00 96.19 88 HIS A C 1
ATOM 721 O O . HIS A 1 88 ? -13.689 1.104 -15.193 1.00 96.19 88 HIS A O 1
ATOM 727 N N . GLY A 1 89 ? -12.629 -0.859 -14.924 1.00 96.75 89 GLY A N 1
ATOM 728 C CA . GLY A 1 89 ? -11.287 -0.301 -15.054 1.00 96.75 89 GLY A CA 1
ATOM 729 C C . GLY A 1 89 ? -11.018 0.798 -14.027 1.00 96.75 89 GLY A C 1
ATOM 730 O O . GLY A 1 89 ? -10.419 1.812 -14.363 1.00 96.75 89 GLY A O 1
ATOM 731 N N . VAL A 1 90 ? -11.474 0.635 -12.785 1.00 97.62 90 VAL A N 1
ATOM 732 C CA . VAL A 1 90 ? -11.339 1.633 -11.710 1.00 97.62 90 VAL A CA 1
ATOM 733 C C . VAL A 1 90 ? -10.419 1.139 -10.605 1.00 97.62 90 VAL A C 1
ATOM 735 O O . VAL A 1 90 ? -10.221 -0.060 -10.423 1.00 97.62 90 VAL A O 1
ATOM 738 N N . ILE A 1 91 ? -9.837 2.076 -9.865 1.00 97.75 91 ILE A N 1
ATOM 739 C CA . ILE A 1 91 ? -8.898 1.809 -8.777 1.00 97.75 91 ILE A CA 1
ATOM 740 C C . ILE A 1 91 ? -9.052 2.864 -7.676 1.00 97.75 91 ILE A C 1
ATOM 742 O O . ILE A 1 91 ? -9.349 4.027 -7.958 1.00 97.75 91 ILE A O 1
ATOM 746 N N . ALA A 1 92 ? -8.856 2.451 -6.425 1.00 97.88 92 ALA A N 1
ATOM 747 C CA . ALA A 1 92 ? -8.922 3.304 -5.246 1.00 97.88 92 ALA A CA 1
ATOM 748 C C . ALA A 1 92 ? -7.529 3.585 -4.656 1.00 97.88 92 ALA A C 1
ATOM 750 O O . ALA A 1 92 ? -6.686 2.693 -4.571 1.00 97.88 92 ALA A O 1
ATOM 751 N N . PHE A 1 93 ? -7.315 4.814 -4.193 1.00 97.06 93 PHE A N 1
ATOM 752 C CA . PHE A 1 93 ? -6.084 5.285 -3.564 1.00 97.06 93 PHE A CA 1
ATOM 753 C C . PHE A 1 93 ? -6.382 6.099 -2.297 1.00 97.06 93 PHE A C 1
ATOM 755 O O . PHE A 1 93 ? -7.424 6.760 -2.214 1.00 97.06 93 PHE A O 1
ATOM 762 N N . PRO A 1 94 ? -5.470 6.097 -1.307 1.00 96.69 94 PRO A N 1
ATOM 763 C CA . PRO A 1 94 ? -5.517 7.079 -0.231 1.00 96.69 94 PRO A CA 1
ATOM 764 C C . PRO A 1 94 ? -5.299 8.492 -0.793 1.00 96.69 94 PRO A C 1
ATOM 766 O O . PRO A 1 94 ? -4.648 8.667 -1.825 1.00 96.69 94 PRO A O 1
ATOM 769 N N . ILE A 1 95 ? -5.800 9.515 -0.099 1.00 93.81 95 ILE A N 1
ATOM 770 C CA . ILE A 1 95 ? -5.568 10.907 -0.503 1.00 93.81 95 ILE A CA 1
ATOM 771 C C . ILE A 1 95 ? -4.090 11.257 -0.359 1.00 93.81 95 ILE A C 1
ATOM 773 O O . ILE A 1 95 ? -3.574 11.418 0.750 1.00 93.81 95 ILE A O 1
ATOM 777 N N . GLN A 1 96 ? -3.424 11.422 -1.498 1.00 89.81 96 GLN A N 1
ATOM 778 C CA . GLN A 1 96 ? -2.029 11.832 -1.590 1.00 89.81 96 GLN A CA 1
ATOM 779 C C . GLN A 1 96 ? -1.812 12.758 -2.796 1.00 89.81 96 GLN A C 1
ATOM 781 O O . GLN A 1 96 ? -2.589 12.763 -3.756 1.00 89.81 96 GLN A O 1
ATOM 786 N N . GLY A 1 97 ? -0.737 13.549 -2.741 1.00 88.06 97 GLY A N 1
ATOM 787 C CA . GLY A 1 97 ? -0.287 14.383 -3.855 1.00 88.06 97 GLY A CA 1
ATOM 788 C C . GLY A 1 97 ? -1.320 15.433 -4.305 1.00 88.06 97 GLY A C 1
ATOM 789 O O . GLY A 1 97 ? -1.962 16.053 -3.456 1.00 88.06 97 GLY A O 1
ATOM 790 N N . PRO A 1 98 ? -1.516 15.639 -5.625 1.00 81.88 98 PRO A N 1
ATOM 791 C CA . PRO A 1 98 ? -2.382 16.698 -6.166 1.00 81.88 98 PRO A CA 1
ATOM 792 C C . PRO A 1 98 ? -3.845 16.633 -5.708 1.00 81.88 98 PRO A C 1
ATOM 794 O O . PRO A 1 98 ? -4.528 17.654 -5.653 1.00 81.88 98 PRO A O 1
ATOM 797 N N . CYS A 1 99 ? -4.332 15.445 -5.343 1.00 84.62 99 CYS A N 1
ATOM 798 C CA . CYS A 1 99 ? -5.708 15.257 -4.884 1.00 84.62 99 CYS A CA 1
ATOM 799 C C . CYS A 1 99 ? -5.939 15.828 -3.477 1.00 84.62 99 CYS A C 1
ATOM 801 O O . CYS A 1 99 ? -7.082 16.082 -3.106 1.00 84.62 99 CYS A O 1
ATOM 803 N N . HIS A 1 100 ? -4.871 16.074 -2.708 1.00 89.19 100 HIS A N 1
ATOM 804 C CA . HIS A 1 100 ? -4.968 16.715 -1.399 1.00 89.19 100 HIS A CA 1
ATOM 805 C C . HIS A 1 100 ? -5.492 18.152 -1.505 1.00 89.19 100 HIS A C 1
ATOM 807 O O . HIS A 1 100 ? -6.353 18.534 -0.724 1.00 89.19 100 HIS A O 1
ATOM 813 N N . GLY A 1 101 ? -5.066 18.908 -2.525 1.00 88.06 101 GLY A N 1
ATOM 814 C CA . GLY A 1 101 ? -5.576 20.263 -2.751 1.00 88.06 101 GLY A CA 1
ATOM 815 C C . GLY A 1 101 ? -7.076 20.286 -3.063 1.00 88.06 101 GLY A C 1
ATOM 816 O O . GLY A 1 101 ? -7.796 21.148 -2.569 1.00 88.06 101 GLY A O 1
ATOM 817 N N . ILE A 1 102 ? -7.566 19.303 -3.829 1.00 87.56 102 ILE A N 1
ATOM 818 C CA . ILE A 1 102 ? -9.004 19.148 -4.111 1.00 87.56 102 ILE A CA 1
ATOM 819 C C . ILE A 1 102 ? -9.753 18.771 -2.830 1.00 87.56 102 ILE A C 1
ATOM 821 O O . ILE A 1 102 ? -10.803 19.337 -2.546 1.00 87.56 102 ILE A O 1
ATOM 825 N N . PHE A 1 103 ? -9.204 17.859 -2.027 1.00 89.38 103 PHE A N 1
ATOM 826 C CA . PHE A 1 103 ? -9.794 17.474 -0.747 1.00 89.38 103 PHE A CA 1
ATOM 827 C C . PHE A 1 103 ? -9.963 18.662 0.204 1.00 89.38 103 PHE A C 1
ATOM 829 O O . PHE A 1 103 ? -11.082 18.912 0.655 1.00 89.38 103 PHE A O 1
ATOM 836 N N . SER A 1 104 ? -8.892 19.415 0.466 1.00 89.25 104 SER A N 1
ATOM 837 C CA . SER A 1 104 ? -8.935 20.540 1.405 1.00 89.25 104 SER A CA 1
ATOM 838 C C . SER A 1 104 ? -9.829 21.677 0.898 1.00 89.25 104 SER A C 1
ATOM 840 O O . SER A 1 104 ? -10.412 22.396 1.698 1.00 89.25 104 SER A O 1
ATOM 842 N N . LYS A 1 105 ? -10.001 21.822 -0.423 1.00 89.44 105 LYS A N 1
ATOM 843 C CA . LYS A 1 105 ? -10.872 22.853 -1.001 1.00 89.44 105 LYS A CA 1
ATOM 844 C C . LYS A 1 105 ? -12.350 22.453 -1.081 1.00 89.44 105 LYS A C 1
ATOM 846 O O . LYS A 1 105 ? -13.208 23.301 -0.888 1.00 89.44 105 LYS A O 1
ATOM 851 N N . GLU A 1 106 ? -12.660 21.199 -1.404 1.00 85.31 106 GLU A N 1
ATOM 852 C CA . GLU A 1 106 ? -14.023 20.791 -1.794 1.00 85.31 106 GLU A CA 1
ATOM 853 C C . GLU A 1 106 ? -14.704 19.869 -0.778 1.00 85.31 106 GLU A C 1
ATOM 855 O O . GLU A 1 106 ? -15.934 19.861 -0.676 1.00 85.31 106 GLU A O 1
ATOM 860 N N . ILE A 1 107 ? -13.929 19.063 -0.044 1.00 81.81 107 ILE A N 1
ATOM 861 C CA . ILE A 1 107 ? -14.456 18.113 0.943 1.00 81.81 107 ILE A CA 1
ATOM 862 C C . ILE A 1 107 ? -14.320 18.645 2.366 1.00 81.81 107 ILE A C 1
ATOM 864 O O . ILE A 1 107 ? -15.284 18.531 3.119 1.00 81.81 107 ILE A O 1
ATOM 868 N N . ALA A 1 108 ? -13.186 19.248 2.734 1.00 86.06 108 ALA A N 1
ATOM 869 C CA . ALA A 1 108 ? -12.997 19.788 4.084 1.00 86.06 108 ALA A CA 1
ATOM 870 C C . ALA A 1 108 ? -14.080 20.811 4.491 1.00 86.06 108 ALA A C 1
ATOM 872 O O . ALA A 1 108 ? -14.642 20.643 5.572 1.00 86.06 108 ALA A O 1
ATOM 873 N N . PRO A 1 109 ? -14.510 21.759 3.630 1.00 86.19 109 PRO A N 1
ATOM 874 C CA . PRO A 1 109 ? -15.588 22.681 4.001 1.00 86.19 109 PRO A CA 1
ATOM 875 C C . PRO A 1 109 ? -16.928 21.970 4.220 1.00 86.19 109 PRO A C 1
ATOM 877 O O . PRO A 1 109 ? -17.640 22.245 5.176 1.00 86.19 109 PRO A O 1
ATOM 880 N N . LYS A 1 110 ? -17.246 20.960 3.397 1.00 83.50 110 LYS A N 1
ATOM 881 C CA . LYS A 1 110 ? -18.479 20.170 3.562 1.00 83.50 110 LYS A CA 1
ATOM 882 C C . LYS A 1 110 ? -18.485 19.369 4.859 1.00 83.50 110 LYS A C 1
ATOM 884 O O . LYS A 1 110 ? -19.546 19.083 5.400 1.00 83.50 110 LYS A O 1
ATOM 889 N N . ILE A 1 111 ? -17.312 18.972 5.345 1.00 81.00 111 ILE A N 1
ATOM 890 C CA . ILE A 1 111 ? -17.177 18.322 6.648 1.00 81.00 111 ILE A CA 1
ATOM 891 C C . ILE A 1 111 ? -17.494 19.310 7.774 1.00 81.00 111 ILE A C 1
ATOM 893 O O . ILE A 1 111 ? -18.140 18.923 8.747 1.00 81.00 111 ILE A O 1
ATOM 897 N N . GLU A 1 112 ? -17.055 20.564 7.655 1.00 82.31 112 GLU A N 1
ATOM 898 C CA . GLU A 1 112 ? -17.399 21.617 8.614 1.00 82.31 112 GLU A CA 1
ATOM 899 C C . GLU A 1 112 ? -18.906 21.899 8.614 1.00 82.31 112 GLU A C 1
ATOM 901 O O . GLU A 1 112 ? -19.507 21.912 9.686 1.00 82.31 112 GLU A O 1
ATOM 906 N N . ASP A 1 113 ? -19.539 21.972 7.440 1.00 82.62 113 ASP A N 1
ATOM 907 C CA . ASP A 1 113 ? -20.995 22.143 7.307 1.00 82.62 113 ASP A CA 1
ATOM 908 C C . ASP A 1 113 ? -21.795 20.975 7.917 1.00 82.62 113 ASP A C 1
ATOM 910 O O . ASP A 1 113 ? -22.846 21.154 8.541 1.00 82.62 113 ASP A O 1
ATOM 914 N N . LEU A 1 114 ? -21.299 19.742 7.770 1.00 75.50 114 LEU A N 1
ATOM 915 C CA . LEU A 1 114 ? -21.904 18.561 8.395 1.00 75.50 114 LEU A CA 1
ATOM 916 C C . LEU A 1 114 ? -21.770 18.580 9.925 1.00 75.50 114 LEU A C 1
ATOM 918 O O . LEU A 1 114 ? -22.621 18.029 10.620 1.00 75.50 114 LEU A O 1
ATOM 922 N N . ARG A 1 115 ? -20.719 19.207 10.468 1.00 76.12 115 ARG A N 1
ATOM 923 C CA . ARG A 1 115 ? -20.560 19.376 11.921 1.00 76.12 115 ARG A CA 1
ATOM 924 C C . ARG A 1 115 ? -21.494 20.431 12.480 1.00 76.12 115 ARG A C 1
ATOM 926 O O . ARG A 1 115 ? -22.048 20.226 13.554 1.00 76.12 115 ARG A O 1
ATOM 933 N N . THR A 1 116 ? -21.629 21.552 11.780 1.00 76.25 116 THR A N 1
ATOM 934 C CA . THR A 1 116 ? -22.434 22.685 12.241 1.00 76.25 116 THR A CA 1
ATOM 935 C C . THR A 1 116 ? -23.926 22.406 12.092 1.00 76.25 116 THR A C 1
ATOM 937 O O . THR A 1 116 ? -24.680 22.686 13.017 1.00 76.25 116 THR A O 1
ATOM 940 N N . SER A 1 117 ? -24.361 21.754 11.007 1.00 69.81 117 SER A N 1
ATOM 941 C CA . SER A 1 117 ? -25.780 21.391 10.842 1.00 69.81 117 SER A CA 1
ATOM 942 C C . SER A 1 117 ? -26.254 20.275 11.782 1.00 69.81 117 SER A C 1
ATOM 944 O O . SER A 1 117 ? -27.441 20.197 12.078 1.00 69.81 117 SER A O 1
ATOM 946 N N . GLY A 1 118 ? -25.346 19.450 12.314 1.00 57.44 118 GLY A N 1
ATOM 947 C CA . GLY A 1 118 ? -25.689 18.368 13.242 1.00 57.44 118 GLY A CA 1
ATOM 948 C C . GLY A 1 118 ? -25.938 18.788 14.698 1.00 57.44 118 GLY A C 1
ATOM 949 O O . GLY A 1 118 ? -26.378 17.946 15.479 1.00 57.44 118 GLY A O 1
ATOM 950 N N . MET A 1 119 ? -25.650 20.039 15.092 1.00 47.47 119 MET A N 1
ATOM 951 C CA . MET A 1 119 ? -25.824 20.497 16.485 1.00 47.47 119 MET A CA 1
ATOM 952 C C . MET A 1 119 ? -26.992 21.466 16.724 1.00 47.47 119 MET A C 1
ATOM 954 O O . MET A 1 119 ? -27.372 21.618 17.880 1.00 47.47 119 MET A O 1
ATOM 958 N N . ASP A 1 120 ? -27.611 22.043 15.687 1.00 44.00 120 ASP A N 1
ATOM 959 C CA . ASP A 1 120 ? -28.647 23.082 15.846 1.00 44.00 120 ASP A CA 1
ATOM 960 C C . ASP A 1 120 ? -29.954 22.802 15.074 1.00 44.00 120 ASP A C 1
ATOM 962 O O . ASP A 1 120 ? -30.630 23.721 14.615 1.00 44.00 120 ASP A O 1
ATOM 966 N N . GLU A 1 121 ? -30.406 21.546 14.979 1.00 40.41 121 GLU A N 1
ATOM 967 C CA . GLU A 1 121 ? -31.817 21.285 14.640 1.00 40.41 121 GLU A CA 1
ATOM 968 C C . GLU A 1 121 ? -32.716 21.487 15.870 1.00 40.41 121 GLU A C 1
ATOM 970 O O . GLU A 1 121 ? -33.296 20.566 16.447 1.00 40.41 121 GLU A O 1
ATOM 975 N N . ARG A 1 122 ? -32.859 22.757 16.263 1.00 42.25 122 ARG A N 1
ATOM 976 C CA . ARG A 1 122 ? -34.066 23.240 16.933 1.00 42.25 122 ARG A CA 1
ATOM 977 C C . ARG A 1 122 ? -35.019 23.701 15.822 1.00 42.25 122 ARG A C 1
ATOM 979 O O . ARG A 1 122 ? -34.631 24.558 15.029 1.00 42.25 122 ARG A O 1
ATOM 986 N N . PRO A 1 123 ? -36.242 23.155 15.713 1.00 40.69 123 PRO A N 1
ATOM 987 C CA . PRO A 1 123 ? -37.128 23.458 14.597 1.00 40.69 123 PRO A CA 1
ATOM 988 C C . PRO A 1 123 ? -37.690 24.874 14.752 1.00 40.69 123 PRO A C 1
ATOM 990 O O . PRO A 1 123 ? -38.700 25.082 15.420 1.00 40.69 123 PRO A O 1
ATOM 993 N N . SER A 1 124 ? -37.032 25.852 14.135 1.00 42.12 124 SER A N 1
ATOM 994 C CA . SER A 1 124 ? -37.573 27.199 13.969 1.00 42.12 124 SER A CA 1
ATOM 995 C C . SER A 1 124 ? -38.027 27.377 12.529 1.00 42.12 124 SER A C 1
ATOM 997 O O . SER A 1 124 ? -37.235 27.576 11.612 1.00 42.12 124 SER A O 1
ATOM 999 N N . ALA A 1 125 ? -39.341 27.287 12.353 1.00 45.34 125 ALA A N 1
ATOM 1000 C CA . ALA A 1 125 ? -40.034 27.720 11.158 1.00 45.34 125 ALA A CA 1
ATOM 1001 C C . ALA A 1 125 ? -39.870 29.236 10.994 1.00 45.34 125 ALA A C 1
ATOM 1003 O O . ALA A 1 125 ? -40.371 30.000 11.813 1.00 45.34 125 ALA A O 1
ATOM 1004 N N . SER A 1 126 ? -39.188 29.668 9.938 1.00 45.25 126 SER A N 1
ATOM 1005 C CA . SER A 1 126 ? -39.335 31.007 9.362 1.00 45.25 126 SER A CA 1
ATOM 1006 C C . SER A 1 126 ? -38.581 31.040 8.039 1.00 45.25 126 SER A C 1
ATOM 1008 O O . SER A 1 126 ? -37.359 30.923 8.013 1.00 45.25 126 SER A O 1
ATOM 1010 N N . GLY A 1 127 ? -39.318 31.139 6.935 1.00 48.72 127 GLY A N 1
ATOM 1011 C CA . GLY A 1 127 ? -38.741 31.237 5.603 1.00 48.72 127 GLY A CA 1
ATOM 1012 C C . GLY A 1 127 ? -38.169 32.623 5.330 1.00 48.72 127 GLY A C 1
ATOM 1013 O O . GLY A 1 127 ? -38.817 33.612 5.641 1.00 48.72 127 GLY A O 1
ATOM 1014 N N . GLU A 1 128 ? -36.989 32.670 4.713 1.00 34.50 128 GLU A N 1
ATOM 1015 C CA . GLU A 1 128 ? -36.687 33.527 3.559 1.00 34.50 128 GLU A CA 1
ATOM 1016 C C . GLU A 1 128 ? -35.327 33.139 2.934 1.00 34.50 128 GLU A C 1
ATOM 1018 O O . GLU A 1 128 ? -34.473 32.565 3.616 1.00 34.50 128 GLU A O 1
ATOM 1023 N N . PRO A 1 129 ? -35.128 33.356 1.618 1.00 44.03 129 PRO A N 1
ATOM 1024 C CA . PRO A 1 129 ? -34.073 32.707 0.851 1.00 44.03 129 PRO A CA 1
ATOM 1025 C C . PRO A 1 129 ? -32.807 33.570 0.763 1.00 44.03 129 PRO A C 1
ATOM 1027 O O . PRO A 1 129 ? -32.830 34.657 0.191 1.00 44.03 129 PRO A O 1
ATOM 1030 N N . MET A 1 130 ? -31.666 33.054 1.234 1.00 32.34 130 MET A N 1
ATOM 1031 C CA . MET A 1 130 ? -30.349 33.611 0.902 1.00 32.34 130 MET A CA 1
ATOM 1032 C C . MET A 1 130 ? -29.649 32.793 -0.187 1.00 32.34 130 MET A C 1
ATOM 1034 O O . MET A 1 130 ? -29.676 31.564 -0.226 1.00 32.34 130 MET A O 1
ATOM 1038 N N . HIS A 1 131 ? -29.056 33.543 -1.110 1.00 36.16 131 HIS A N 1
ATOM 1039 C CA . HIS A 1 131 ? -28.510 33.142 -2.396 1.00 36.16 131 HIS A CA 1
ATOM 1040 C C . HIS A 1 131 ? -27.480 32.002 -2.325 1.00 36.16 131 HIS A C 1
ATOM 1042 O O . HIS A 1 131 ? -26.393 32.152 -1.775 1.00 36.16 131 HIS A O 1
ATOM 1048 N N . SER A 1 132 ? -27.815 30.878 -2.967 1.00 30.59 132 SER A N 1
ATOM 1049 C CA . SER A 1 132 ? -26.929 29.730 -3.167 1.00 30.59 132 SER A CA 1
ATOM 1050 C C . SER A 1 132 ? -26.111 29.881 -4.450 1.00 30.59 132 SER A C 1
ATOM 1052 O O . SER A 1 132 ? -26.636 30.018 -5.558 1.00 30.59 132 SER A O 1
ATOM 1054 N N . THR A 1 133 ? -24.796 29.813 -4.284 1.00 36.69 133 THR A N 1
ATOM 1055 C CA . THR A 1 133 ? -23.787 29.743 -5.334 1.00 36.69 133 THR A CA 1
ATOM 1056 C C . THR A 1 133 ? -23.959 28.452 -6.147 1.00 36.69 133 THR A C 1
ATOM 1058 O O . THR A 1 133 ? -23.672 27.354 -5.684 1.00 36.69 133 THR A O 1
ATOM 1061 N N . LYS A 1 134 ? -24.431 28.613 -7.387 1.00 36.34 134 LYS A N 1
ATOM 1062 C CA . LYS A 1 134 ? -24.164 27.770 -8.568 1.00 36.34 134 LYS A CA 1
ATOM 1063 C C . LYS A 1 134 ? -24.268 26.239 -8.366 1.00 36.34 134 LYS A C 1
ATOM 1065 O O . LYS A 1 134 ? -23.283 25.509 -8.411 1.00 36.34 134 LYS A O 1
ATOM 1070 N N . ARG A 1 135 ? -25.509 25.742 -8.283 1.00 32.62 135 ARG A N 1
ATOM 1071 C CA . ARG A 1 135 ? -25.883 24.355 -8.631 1.00 32.62 135 ARG A CA 1
ATOM 1072 C C . ARG A 1 135 ? -25.708 24.132 -10.143 1.00 32.62 135 ARG A C 1
ATOM 1074 O O . ARG A 1 135 ? -26.412 24.762 -10.928 1.00 32.62 135 ARG A O 1
ATOM 1081 N N . GLN A 1 136 ? -24.853 23.193 -10.555 1.00 36.47 136 GLN A N 1
ATOM 1082 C CA . GLN A 1 136 ? -24.986 22.525 -11.856 1.00 36.47 136 GLN A CA 1
ATOM 1083 C C . GLN A 1 136 ? -25.963 21.355 -11.693 1.00 36.47 136 GLN A C 1
ATOM 1085 O O . GLN A 1 136 ? -25.719 20.387 -10.976 1.00 36.47 136 GLN A O 1
ATOM 1090 N N . HIS A 1 137 ? -27.121 21.525 -12.317 1.00 29.84 137 HIS A N 1
ATOM 1091 C CA . HIS A 1 137 ? -28.248 20.608 -12.336 1.00 29.84 137 HIS A CA 1
ATOM 1092 C C . HIS A 1 137 ? -28.074 19.696 -13.559 1.00 29.84 137 HIS A C 1
ATOM 1094 O O . HIS A 1 137 ? -28.245 20.161 -14.683 1.00 29.84 137 HIS A O 1
ATOM 1100 N N . TRP A 1 138 ? -27.744 18.416 -13.379 1.00 32.62 138 TRP A N 1
ATOM 1101 C CA . TRP A 1 138 ? -27.918 17.438 -14.456 1.00 32.62 138 TRP A CA 1
ATOM 1102 C C . TRP A 1 138 ? -29.324 16.855 -14.345 1.00 32.62 138 TRP A C 1
ATOM 1104 O O . TRP A 1 138 ? -29.673 16.186 -13.376 1.00 32.62 138 TRP A O 1
ATOM 1114 N N . ALA A 1 139 ? -30.157 17.203 -15.321 1.00 31.61 139 ALA A N 1
ATOM 1115 C CA . ALA A 1 139 ? -31.475 16.632 -15.520 1.00 31.61 139 ALA A CA 1
ATOM 1116 C C . ALA A 1 139 ? -31.330 15.246 -16.169 1.00 31.61 139 ALA A C 1
ATOM 1118 O O . ALA A 1 139 ? -30.979 15.142 -17.343 1.00 31.61 139 ALA A O 1
ATOM 1119 N N . GLU A 1 140 ? -31.616 14.183 -15.419 1.00 30.22 140 GLU A N 1
ATOM 1120 C CA . GLU A 1 140 ? -31.823 12.847 -15.979 1.00 30.22 140 GLU A CA 1
ATOM 1121 C C . GLU A 1 140 ? -33.279 12.720 -16.455 1.00 30.22 140 GLU A C 1
ATOM 1123 O O . GLU A 1 140 ? -34.224 12.799 -15.670 1.00 30.22 140 GLU A O 1
ATOM 1128 N N . LYS A 1 141 ? -33.469 12.535 -17.767 1.00 29.67 141 LYS A N 1
ATOM 1129 C CA . LYS A 1 141 ? -34.723 12.030 -18.344 1.00 29.67 141 LYS A CA 1
ATOM 1130 C C . LYS A 1 141 ? -34.731 10.498 -18.224 1.00 29.67 141 LYS A C 1
ATOM 1132 O O . LYS A 1 141 ? -33.741 9.885 -18.620 1.00 29.67 141 LYS A O 1
ATOM 1137 N N . PRO A 1 142 ? -35.817 9.854 -17.761 1.00 38.12 142 PRO A N 1
ATOM 1138 C CA . PRO A 1 142 ? -35.874 8.402 -17.673 1.00 38.12 142 PRO A CA 1
ATOM 1139 C C . PRO A 1 142 ? -36.443 7.822 -18.970 1.00 38.12 142 PRO A C 1
ATOM 1141 O O . PRO A 1 142 ? -37.618 8.028 -19.266 1.00 38.12 142 PRO A O 1
ATOM 1144 N N . HIS A 1 143 ? -35.647 7.066 -19.730 1.00 32.72 143 HIS A N 1
ATOM 1145 C CA . HIS A 1 143 ? -36.161 6.177 -20.776 1.00 32.72 143 HIS A CA 1
ATOM 1146 C C . HIS A 1 143 ? -35.583 4.761 -20.646 1.00 32.72 143 HIS A C 1
ATOM 1148 O O . HIS A 1 143 ? -34.375 4.555 -20.675 1.00 32.72 143 HIS A O 1
ATOM 1154 N N . ASN A 1 144 ? -36.534 3.827 -20.569 1.00 29.59 144 ASN A N 1
ATOM 1155 C CA . ASN A 1 144 ? -36.514 2.418 -20.956 1.00 29.59 144 ASN A CA 1
ATOM 1156 C C . ASN A 1 144 ? -35.704 1.403 -20.132 1.00 29.59 144 ASN A C 1
ATOM 1158 O O . ASN A 1 144 ? -34.529 1.140 -20.353 1.00 29.59 144 ASN A O 1
ATOM 1162 N N . SER A 1 145 ? -36.453 0.746 -19.238 1.00 43.25 145 SER A N 1
ATOM 1163 C CA . SER A 1 145 ? -36.671 -0.710 -19.204 1.00 43.25 145 SER A CA 1
ATOM 1164 C C . SER A 1 145 ? -35.633 -1.589 -19.919 1.00 43.25 145 SER A C 1
ATOM 1166 O O . SER A 1 145 ? -35.727 -1.839 -21.120 1.00 43.25 145 SER A O 1
ATOM 1168 N N . GLY A 1 146 ? -34.730 -2.162 -19.126 1.00 30.25 146 GLY A N 1
ATOM 1169 C CA . GLY A 1 146 ? -33.932 -3.334 -19.469 1.00 30.25 146 GLY A CA 1
ATOM 1170 C C . GLY A 1 146 ? -33.843 -4.235 -18.241 1.00 30.25 146 GLY A C 1
ATOM 1171 O O . GLY A 1 146 ? -33.446 -3.797 -17.167 1.00 30.25 146 GLY A O 1
ATOM 1172 N N . SER A 1 147 ? -34.306 -5.469 -18.392 1.00 37.41 147 SER A N 1
ATOM 1173 C CA . SER A 1 147 ? -34.484 -6.500 -17.368 1.00 37.41 147 SER A CA 1
ATOM 1174 C C . SER A 1 147 ? -33.276 -6.725 -16.449 1.00 37.41 147 SER A C 1
ATOM 1176 O O . SER A 1 147 ? -32.174 -7.014 -16.911 1.00 37.41 147 SER A O 1
ATOM 1178 N N . ILE A 1 148 ? -33.533 -6.700 -15.140 1.00 36.12 148 ILE A N 1
ATOM 1179 C CA . ILE A 1 148 ? -32.626 -7.135 -14.070 1.00 36.12 148 ILE A CA 1
ATOM 1180 C C . ILE A 1 148 ? -32.440 -8.663 -14.163 1.00 36.12 148 ILE A C 1
ATOM 1182 O O . ILE A 1 148 ? -33.440 -9.383 -14.077 1.00 36.12 148 ILE A O 1
ATOM 1186 N N . PRO A 1 149 ? -31.213 -9.208 -14.264 1.00 39.44 149 PRO A N 1
ATOM 1187 C CA . PRO A 1 149 ? -30.994 -10.626 -14.021 1.00 39.44 149 PRO A CA 1
ATOM 1188 C C . PRO A 1 149 ? -31.072 -10.891 -12.513 1.00 39.44 149 PRO A C 1
ATOM 1190 O O . PRO A 1 149 ? -30.341 -10.294 -11.722 1.00 39.44 149 PRO A O 1
ATOM 1193 N N . ARG A 1 150 ? -31.962 -11.806 -12.110 1.00 37.91 150 ARG A N 1
ATOM 1194 C CA . ARG A 1 150 ? -31.988 -12.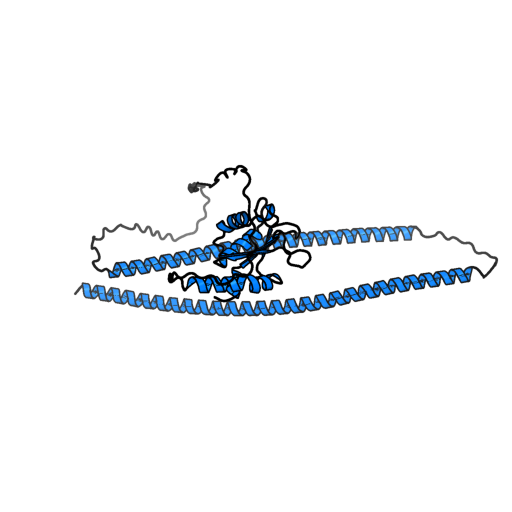405 -10.768 1.00 37.91 150 ARG A CA 1
ATOM 1195 C C . ARG A 1 150 ? -30.620 -13.023 -10.471 1.00 37.91 150 ARG A C 1
ATOM 1197 O O . ARG A 1 150 ? -30.271 -14.051 -11.045 1.00 37.91 150 ARG A O 1
ATOM 1204 N N . ILE A 1 151 ? -29.871 -12.415 -9.557 1.00 37.44 151 ILE A N 1
ATOM 1205 C CA . ILE A 1 151 ? -28.678 -13.028 -8.976 1.00 37.44 151 ILE A CA 1
ATOM 1206 C C . ILE A 1 151 ? -29.152 -14.144 -8.043 1.00 37.44 151 ILE A C 1
ATOM 1208 O O . ILE A 1 151 ? -29.896 -13.911 -7.091 1.00 37.44 151 ILE A O 1
ATOM 1212 N N . ILE A 1 152 ? -28.748 -15.363 -8.382 1.00 36.50 152 ILE A N 1
ATOM 1213 C CA . ILE A 1 152 ? -28.957 -16.581 -7.607 1.00 36.50 152 ILE A CA 1
ATOM 1214 C C . ILE A 1 152 ? -28.124 -16.464 -6.325 1.00 36.50 152 ILE A C 1
ATOM 1216 O O . ILE A 1 152 ? -26.904 -16.323 -6.372 1.00 36.50 152 ILE A O 1
ATOM 1220 N N . ASP A 1 153 ? -28.806 -16.500 -5.184 1.00 34.91 153 ASP A N 1
ATOM 1221 C CA . ASP A 1 153 ? -28.226 -16.483 -3.842 1.00 34.91 153 ASP A CA 1
ATOM 1222 C C . ASP A 1 153 ? -27.552 -17.838 -3.556 1.00 34.91 153 ASP A C 1
ATOM 1224 O O . ASP A 1 153 ? -28.199 -18.800 -3.143 1.00 34.91 153 ASP A O 1
ATOM 1228 N N . THR A 1 154 ? -26.248 -17.956 -3.818 1.00 42.12 154 THR A N 1
ATOM 1229 C CA . THR A 1 154 ? -25.455 -19.134 -3.429 1.00 42.12 154 THR A CA 1
ATOM 1230 C C . THR A 1 154 ? -24.794 -18.908 -2.071 1.00 42.12 154 THR A C 1
ATOM 1232 O O . THR A 1 154 ? -23.582 -18.710 -1.974 1.00 42.12 154 THR A O 1
ATOM 1235 N N . ARG A 1 155 ? -25.582 -18.959 -0.994 1.00 45.19 155 ARG A N 1
ATOM 1236 C CA . ARG A 1 155 ? -25.051 -19.166 0.363 1.00 45.19 155 ARG A CA 1
ATOM 1237 C C . ARG A 1 155 ? -24.793 -20.657 0.592 1.00 45.19 155 ARG A C 1
ATOM 1239 O O . ARG A 1 155 ? -25.745 -21.439 0.540 1.00 45.19 155 ARG A O 1
ATOM 1246 N N . PRO A 1 156 ? -23.569 -21.091 0.939 1.00 39.66 156 PRO A N 1
ATOM 1247 C CA . PRO A 1 156 ? -23.358 -22.444 1.427 1.00 39.66 156 PRO A CA 1
ATOM 1248 C C . PRO A 1 156 ? -23.913 -22.539 2.849 1.00 39.66 156 PRO A C 1
ATOM 1250 O O . PRO A 1 156 ? -23.296 -22.122 3.827 1.00 39.66 156 PRO A O 1
ATOM 1253 N N . THR A 1 157 ? -25.112 -23.098 2.964 1.00 47.88 157 THR A N 1
ATOM 1254 C CA . THR A 1 157 ? -25.636 -23.592 4.236 1.00 47.88 157 THR A CA 1
ATOM 1255 C C . THR A 1 157 ? -25.171 -25.035 4.350 1.00 47.88 157 THR A C 1
ATOM 1257 O O . THR A 1 157 ? -25.698 -25.875 3.628 1.00 47.88 157 THR A O 1
ATOM 1260 N N . LYS A 1 158 ? -24.170 -25.321 5.194 1.00 45.31 158 LYS A N 1
ATOM 1261 C CA . LYS A 1 158 ? -23.998 -26.612 5.894 1.00 45.31 158 LYS A CA 1
ATOM 1262 C C . LYS A 1 158 ? -22.777 -26.578 6.818 1.00 45.31 158 LYS A C 1
ATOM 1264 O O . LYS A 1 158 ? -21.639 -26.457 6.382 1.00 45.31 158 LYS A O 1
ATOM 1269 N N . ARG A 1 159 ? -23.058 -26.715 8.116 1.00 45.41 159 ARG A N 1
ATOM 1270 C CA . ARG A 1 159 ? -22.103 -27.076 9.171 1.00 45.41 159 ARG A CA 1
ATOM 1271 C C . ARG A 1 159 ? -21.497 -28.442 8.835 1.00 45.41 159 ARG A C 1
ATOM 1273 O O . ARG A 1 159 ? -22.260 -29.387 8.634 1.00 45.41 159 ARG A O 1
ATOM 1280 N N . SER A 1 160 ? -20.170 -28.574 8.825 1.00 36.44 160 SER A N 1
ATOM 1281 C CA . SER A 1 160 ? -19.542 -29.897 8.859 1.00 36.44 160 SER A CA 1
ATOM 1282 C C . SER A 1 160 ? -19.627 -30.439 10.284 1.00 36.44 160 SER A C 1
ATOM 1284 O O . SER A 1 160 ? -19.010 -29.914 11.211 1.00 36.44 160 SER A O 1
ATOM 1286 N N . ARG A 1 161 ? -20.447 -31.472 10.453 1.00 45.34 161 ARG A N 1
ATOM 1287 C CA . ARG A 1 161 ? -20.508 -32.321 11.640 1.00 45.34 161 ARG A CA 1
ATOM 1288 C C . ARG A 1 161 ? -19.212 -33.135 11.680 1.00 45.34 161 ARG A C 1
ATOM 1290 O O . ARG A 1 161 ? -18.945 -33.875 10.742 1.00 45.34 161 ARG A O 1
ATOM 1297 N N . SER A 1 162 ? -18.399 -32.950 12.717 1.00 36.16 162 SER A N 1
ATOM 1298 C CA . SER A 1 162 ? -17.216 -33.772 12.973 1.00 36.16 162 SER A CA 1
ATOM 1299 C C . SER A 1 162 ? -17.666 -35.177 13.365 1.00 36.16 162 SER A C 1
ATOM 1301 O O . SER A 1 162 ? -18.285 -35.362 14.414 1.00 36.16 162 SER A O 1
ATOM 1303 N N . GLU A 1 163 ? -17.395 -36.148 12.503 1.00 41.31 163 GLU A N 1
ATOM 1304 C CA . GLU A 1 163 ? -17.578 -37.567 12.777 1.00 41.31 163 GLU A CA 1
ATOM 1305 C C . GLU A 1 163 ? -16.225 -38.126 13.230 1.00 41.31 163 GLU A C 1
ATOM 1307 O O . GLU A 1 163 ? -15.255 -38.160 12.472 1.00 41.31 163 GLU A O 1
ATOM 1312 N N . ASN A 1 164 ? -16.146 -38.475 14.515 1.00 42.88 164 ASN A N 1
ATOM 1313 C CA . ASN A 1 164 ? -15.010 -39.170 15.102 1.00 42.88 164 ASN A CA 1
ATOM 1314 C C . ASN A 1 164 ? -14.933 -40.562 14.471 1.00 42.88 164 ASN A C 1
ATOM 1316 O O . ASN A 1 164 ? -15.808 -41.389 14.711 1.00 42.88 164 ASN A O 1
ATOM 1320 N N . THR A 1 165 ? -13.892 -40.819 13.680 1.00 45.28 165 THR A N 1
ATOM 1321 C CA . THR A 1 165 ? -13.539 -42.182 13.274 1.00 45.28 165 THR A CA 1
ATOM 1322 C C . THR A 1 165 ? -12.355 -42.624 14.118 1.00 45.28 165 THR A C 1
ATOM 1324 O O . THR A 1 165 ? -11.217 -42.217 13.892 1.00 45.28 165 THR A O 1
ATOM 1327 N N . GLU A 1 166 ? -12.659 -43.432 15.128 1.00 44.94 166 GLU A N 1
ATOM 1328 C CA . GLU A 1 166 ? -11.698 -44.283 15.814 1.00 44.94 166 GLU A CA 1
ATOM 1329 C C . GLU A 1 166 ? -11.134 -45.284 14.798 1.00 44.94 166 GLU A C 1
ATOM 1331 O O . GLU A 1 166 ? -11.854 -46.133 14.276 1.00 44.94 166 GLU A O 1
ATOM 1336 N N . VAL A 1 167 ? -9.838 -45.185 14.508 1.00 42.97 167 VAL A N 1
ATOM 1337 C CA . VAL A 1 167 ? -9.085 -46.259 13.856 1.00 42.97 167 VAL A CA 1
ATOM 1338 C C . VAL A 1 167 ? -8.061 -46.751 14.863 1.00 42.97 167 VAL A C 1
ATOM 1340 O O . VAL A 1 167 ? -7.031 -46.121 15.098 1.00 42.97 167 VAL A O 1
ATOM 1343 N N . GLY A 1 168 ? -8.390 -47.879 15.487 1.00 45.12 168 GLY A N 1
ATOM 1344 C CA . GLY A 1 168 ? -7.440 -48.683 16.233 1.00 45.12 168 GLY A CA 1
ATOM 1345 C C . GLY A 1 168 ? -6.451 -49.342 15.277 1.00 45.12 168 GLY A C 1
ATOM 1346 O O . GLY A 1 168 ? -6.849 -50.033 14.341 1.00 45.12 168 GLY A O 1
ATOM 1347 N N . VAL A 1 169 ? -5.161 -49.160 15.547 1.00 45.12 169 VAL A N 1
ATOM 1348 C CA . VAL A 1 169 ? -4.111 -50.067 15.084 1.00 45.12 169 VAL A CA 1
ATOM 1349 C C . VAL A 1 169 ? -3.226 -50.394 16.274 1.00 45.12 169 VAL A C 1
ATOM 1351 O O . VAL A 1 169 ? -2.605 -49.533 16.896 1.00 45.12 169 VAL A O 1
ATOM 1354 N N . SER A 1 170 ? -3.240 -51.678 16.593 1.00 36.38 170 SER A N 1
ATOM 1355 C CA . SER A 1 170 ? -2.494 -52.335 17.646 1.00 36.38 170 SER A CA 1
ATOM 1356 C C . SER A 1 170 ? -0.984 -52.309 17.391 1.00 36.38 170 SER A C 1
ATOM 1358 O O . SER A 1 170 ? -0.523 -52.740 16.341 1.00 36.38 170 SER A O 1
ATOM 1360 N N . GLY A 1 171 ? -0.247 -51.879 18.418 1.00 37.31 171 GLY A N 1
ATOM 1361 C CA . GLY A 1 171 ? 0.815 -52.651 19.071 1.00 37.31 171 GLY A CA 1
ATOM 1362 C C . GLY A 1 171 ? 2.158 -52.809 18.363 1.00 37.31 171 GLY A C 1
ATOM 1363 O O . GLY A 1 171 ? 2.248 -53.613 17.453 1.00 37.31 171 GLY A O 1
ATOM 1364 N N . ILE A 1 172 ? 3.214 -52.207 18.935 1.00 42.88 172 ILE A N 1
ATOM 1365 C CA . ILE A 1 172 ? 4.489 -52.888 19.242 1.00 42.88 172 ILE A CA 1
ATOM 1366 C C . ILE A 1 172 ? 5.055 -52.308 20.552 1.00 42.88 172 ILE A C 1
ATOM 1368 O O . ILE A 1 172 ? 5.133 -51.097 20.748 1.00 42.88 172 ILE A O 1
ATOM 1372 N N . SER A 1 173 ? 5.405 -53.220 21.453 1.00 41.53 173 SER A N 1
ATOM 1373 C CA . SER A 1 173 ? 5.909 -53.046 22.813 1.00 41.53 173 SER A CA 1
ATOM 1374 C C . SER A 1 173 ? 7.261 -52.332 22.905 1.00 41.53 173 SER A C 1
ATOM 1376 O O . SER A 1 173 ? 8.186 -52.665 22.170 1.00 41.53 173 SER A O 1
ATOM 1378 N N . SER A 1 174 ? 7.432 -51.472 23.912 1.00 40.38 174 SER A N 1
ATOM 1379 C CA . SER A 1 174 ? 8.708 -51.288 24.622 1.00 40.38 174 SER A CA 1
ATOM 1380 C C . SER A 1 174 ? 8.447 -50.723 26.017 1.00 40.38 174 SER A C 1
ATOM 1382 O O . SER A 1 174 ? 7.753 -49.724 26.191 1.00 40.38 174 SER A O 1
ATOM 1384 N N . ALA A 1 175 ? 8.949 -51.442 27.016 1.00 47.44 175 ALA A N 1
ATOM 1385 C CA . ALA A 1 175 ? 8.725 -51.214 28.431 1.00 47.44 175 ALA A CA 1
ATOM 1386 C C . ALA A 1 175 ? 9.565 -50.044 28.960 1.00 47.44 175 ALA A C 1
ATOM 1388 O O . ALA A 1 175 ? 10.771 -50.007 28.742 1.00 47.44 175 ALA A O 1
ATOM 1389 N N . SER A 1 176 ? 8.939 -49.148 29.727 1.00 39.97 176 SER A N 1
ATOM 1390 C CA . SER A 1 176 ? 9.618 -48.363 30.764 1.00 39.97 176 SER A CA 1
ATOM 1391 C C . SER A 1 176 ? 8.599 -47.790 31.755 1.00 39.97 176 SER A C 1
ATOM 1393 O O . SER A 1 176 ? 8.028 -46.724 31.558 1.00 39.97 176 SER A O 1
ATOM 1395 N N . THR A 1 177 ? 8.354 -48.573 32.802 1.00 43.94 177 THR A N 1
ATOM 1396 C CA . THR A 1 177 ? 8.316 -48.175 34.217 1.00 43.94 177 THR A CA 1
ATOM 1397 C C . THR A 1 177 ? 7.753 -46.792 34.591 1.00 43.94 177 THR A C 1
ATOM 1399 O O . THR A 1 177 ? 8.461 -45.793 34.585 1.00 43.94 177 THR A O 1
ATOM 1402 N N . GLY A 1 178 ? 6.510 -46.813 35.092 1.00 43.62 178 GLY A N 1
ATOM 1403 C CA . GLY A 1 178 ? 6.160 -46.260 36.409 1.00 43.62 178 GLY A CA 1
ATOM 1404 C C . GLY A 1 178 ? 5.881 -44.758 36.529 1.00 43.62 178 GLY A C 1
ATOM 1405 O O . GLY A 1 178 ? 6.774 -43.994 36.858 1.00 43.62 178 GLY A O 1
ATOM 1406 N N . HIS A 1 179 ? 4.612 -44.360 36.386 1.00 38.41 179 HIS A N 1
ATOM 1407 C CA . HIS A 1 179 ? 3.789 -43.779 37.466 1.00 38.41 179 HIS A CA 1
ATOM 1408 C C . HIS A 1 179 ? 2.446 -43.302 36.898 1.00 38.41 179 HIS A C 1
ATOM 1410 O O . HIS A 1 179 ? 2.281 -42.175 36.439 1.00 38.41 179 HIS A O 1
ATOM 1416 N N . THR A 1 180 ? 1.459 -44.191 36.964 1.00 36.03 180 THR A N 1
ATOM 1417 C CA . THR A 1 180 ? 0.052 -43.883 36.721 1.00 36.03 180 THR A CA 1
ATOM 1418 C C . THR A 1 180 ? -0.539 -43.331 38.017 1.00 36.03 180 THR A C 1
ATOM 1420 O O . THR A 1 180 ? -0.791 -44.093 38.947 1.00 36.03 180 THR A O 1
ATOM 1423 N N . ILE A 1 181 ? -0.772 -42.020 38.100 1.00 46.81 181 ILE A N 1
ATOM 1424 C CA . ILE A 1 181 ? -1.761 -41.478 39.040 1.00 46.81 181 ILE A CA 1
ATOM 1425 C C . ILE A 1 181 ? -3.045 -41.298 38.245 1.00 46.81 181 ILE A C 1
ATOM 1427 O O . ILE A 1 181 ? -3.237 -40.332 37.509 1.00 46.81 181 ILE A O 1
ATOM 1431 N N . ALA A 1 182 ? -3.907 -42.299 38.379 1.00 44.34 182 ALA A N 1
ATOM 1432 C CA . ALA A 1 182 ? -5.309 -42.188 38.055 1.00 44.34 182 ALA A CA 1
ATOM 1433 C C . ALA A 1 182 ? -5.939 -41.143 38.987 1.00 44.34 182 ALA A C 1
ATOM 1435 O O . ALA A 1 182 ? -6.050 -41.366 40.188 1.00 44.34 182 ALA A O 1
ATOM 1436 N N . SER A 1 183 ? -6.381 -40.024 38.420 1.00 41.41 183 SER A N 1
ATOM 1437 C CA . SER A 1 183 ? -7.345 -39.132 39.063 1.00 41.41 183 SER A CA 1
ATOM 1438 C C . SER A 1 183 ? -8.617 -39.125 38.229 1.00 41.41 183 SER A C 1
ATOM 1440 O O . SER A 1 183 ? -8.954 -38.159 37.549 1.00 41.41 183 SER A O 1
ATOM 1442 N N . THR A 1 184 ? -9.336 -40.244 38.283 1.00 38.81 184 THR A N 1
ATOM 1443 C CA . THR A 1 184 ? -10.778 -40.282 38.050 1.00 38.81 184 THR A CA 1
ATOM 1444 C C . THR A 1 184 ? -11.454 -39.478 39.157 1.00 38.81 184 THR A C 1
ATOM 1446 O O . THR A 1 184 ? -11.876 -40.029 40.173 1.00 38.81 184 THR A O 1
ATOM 1449 N N . SER A 1 185 ? -11.567 -38.163 38.982 1.00 35.81 185 SER A N 1
ATOM 1450 C CA . SER A 1 185 ? -12.530 -37.381 39.754 1.00 35.81 185 SER A CA 1
ATOM 1451 C C . SER A 1 185 ? -13.907 -37.615 39.151 1.00 35.81 185 SER A C 1
ATOM 1453 O O . SER A 1 185 ? -14.406 -36.837 38.344 1.00 35.81 185 SER A O 1
ATOM 1455 N N . THR A 1 186 ? -14.527 -38.719 39.565 1.00 38.56 186 THR A N 1
ATOM 1456 C CA . THR A 1 186 ? -15.980 -38.820 39.652 1.00 38.56 186 THR A CA 1
ATOM 1457 C C . THR A 1 186 ? -16.456 -37.626 40.474 1.00 38.56 186 THR A C 1
ATOM 1459 O O . THR A 1 186 ? -16.361 -37.646 41.706 1.00 38.56 186 THR A O 1
ATOM 1462 N N . SER A 1 187 ? -16.930 -36.566 39.817 1.00 39.16 187 SER A N 1
ATOM 1463 C CA . SER A 1 187 ? -17.706 -35.536 40.493 1.00 39.16 187 SER A CA 1
ATOM 1464 C C . SER A 1 187 ? -19.016 -36.191 40.911 1.00 39.16 187 SER A C 1
ATOM 1466 O O . SER A 1 187 ? -20.003 -36.263 40.182 1.00 39.16 187 SER A O 1
ATOM 1468 N N . LYS A 1 188 ? -18.993 -36.748 42.124 1.00 40.12 188 LYS A N 1
ATOM 1469 C CA . LYS A 1 188 ? -20.192 -36.967 42.913 1.00 40.12 188 LYS A CA 1
ATOM 1470 C C . LYS A 1 188 ? -20.938 -35.638 42.883 1.00 40.12 188 LYS A C 1
ATOM 1472 O O . LYS A 1 188 ? -20.489 -34.664 43.485 1.00 40.12 188 LYS A O 1
ATOM 1477 N N . TYR A 1 189 ? -22.044 -35.604 42.146 1.00 39.09 189 TYR A N 1
ATOM 1478 C CA . TYR A 1 189 ? -23.113 -34.640 42.345 1.00 39.09 189 TYR A CA 1
ATOM 1479 C C . TYR A 1 189 ? -23.635 -34.877 43.763 1.00 39.09 189 TYR A C 1
ATOM 1481 O O . TYR A 1 189 ? -24.603 -35.596 44.004 1.00 39.09 189 TYR A O 1
ATOM 1489 N N . SER A 1 190 ? -22.905 -34.330 44.730 1.00 40.62 190 SER A N 1
ATOM 1490 C CA . SER A 1 190 ? -23.385 -34.133 46.077 1.00 40.62 190 SER A CA 1
ATOM 1491 C C . SER A 1 190 ? -24.545 -33.169 45.944 1.00 40.62 190 SER A C 1
ATOM 1493 O O . SER A 1 190 ? -24.376 -31.990 45.654 1.00 40.62 190 SER A O 1
ATOM 1495 N N . ARG A 1 191 ? -25.732 -33.741 46.086 1.00 50.81 191 ARG A N 1
ATOM 1496 C CA . ARG A 1 191 ? -27.000 -33.092 46.375 1.00 50.81 191 ARG A CA 1
ATOM 1497 C C . ARG A 1 191 ? -26.805 -32.134 47.554 1.00 50.81 191 ARG A C 1
ATOM 1499 O O . ARG A 1 191 ? -26.991 -32.516 48.704 1.00 50.81 191 ARG A O 1
ATOM 1506 N N . THR A 1 192 ? -26.363 -30.913 47.282 1.00 40.06 192 THR A N 1
ATOM 1507 C CA . THR A 1 192 ? -26.334 -29.825 48.256 1.00 40.06 192 THR A CA 1
ATOM 1508 C C . THR A 1 192 ? -27.662 -29.098 48.195 1.00 40.06 192 THR A C 1
ATOM 1510 O O . THR A 1 192 ? -28.038 -28.563 47.158 1.00 40.06 192 THR A O 1
ATOM 1513 N N . LEU A 1 193 ? -28.352 -29.178 49.330 1.00 44.44 193 LEU A N 1
ATOM 1514 C CA . LEU A 1 193 ? -29.435 -28.331 49.806 1.00 44.44 193 LEU A CA 1
ATOM 1515 C C . LEU A 1 193 ? -29.643 -27.041 49.007 1.00 44.44 193 LEU A C 1
ATOM 1517 O O . LEU A 1 193 ? -28.759 -26.190 48.912 1.00 44.44 193 LEU A O 1
ATOM 1521 N N . ASP A 1 194 ? -30.874 -26.928 48.526 1.00 41.81 194 ASP A N 1
ATOM 1522 C CA . ASP A 1 194 ? -31.546 -25.767 47.959 1.00 41.81 194 ASP A CA 1
ATOM 1523 C C . ASP A 1 194 ? -31.685 -24.659 49.022 1.00 41.81 194 ASP A C 1
ATOM 1525 O O . ASP A 1 194 ? -32.764 -24.353 49.520 1.00 41.81 194 ASP A O 1
ATOM 1529 N N . ILE A 1 195 ? -30.550 -24.121 49.472 1.00 52.97 195 ILE A N 1
ATOM 1530 C CA . ILE A 1 195 ? -30.500 -22.884 50.245 1.00 52.97 195 ILE A CA 1
ATOM 1531 C C . ILE A 1 195 ? -30.261 -21.795 49.214 1.00 52.97 195 ILE A C 1
ATOM 1533 O O . ILE A 1 195 ? -29.122 -21.514 48.835 1.00 52.97 195 ILE A O 1
ATOM 1537 N N . VAL A 1 196 ? -31.361 -21.218 48.739 1.00 55.22 196 VAL A N 1
ATOM 1538 C CA . VAL A 1 196 ? -31.368 -19.969 47.980 1.00 55.22 196 VAL A CA 1
ATOM 1539 C C . VAL A 1 196 ? -30.517 -18.966 48.765 1.00 55.22 196 VAL A C 1
ATOM 1541 O O . VAL A 1 196 ? -30.877 -18.623 49.894 1.00 55.22 196 VAL A O 1
ATOM 1544 N N . PRO A 1 197 ? -29.360 -18.514 48.251 1.00 57.97 197 PRO A N 1
ATOM 1545 C CA . PRO A 1 197 ? -28.573 -17.549 48.984 1.00 57.97 197 PRO A CA 1
ATOM 1546 C C . PRO A 1 197 ? -29.316 -16.208 48.914 1.00 57.97 197 PRO A C 1
ATOM 1548 O O . PRO A 1 197 ? -29.377 -15.558 47.875 1.00 57.97 197 PRO A O 1
ATOM 1551 N N . GLU A 1 198 ? -29.902 -15.806 50.036 1.00 58.59 198 GLU A N 1
ATOM 1552 C CA . GLU A 1 198 ? -30.791 -14.644 50.216 1.00 58.59 198 GLU A CA 1
ATOM 1553 C C . GLU A 1 198 ? -30.125 -13.262 50.029 1.00 58.59 198 GLU A C 1
ATOM 1555 O O . GLU A 1 198 ? -30.721 -12.235 50.338 1.00 58.59 198 GLU A O 1
ATOM 1560 N N . SER A 1 199 ? -28.892 -13.186 49.517 1.00 69.00 199 SER A N 1
ATOM 1561 C CA . SER A 1 199 ? -28.176 -11.912 49.365 1.00 69.00 199 SER A CA 1
ATOM 1562 C C . SER A 1 199 ? -28.001 -11.522 47.902 1.00 69.00 199 SER A C 1
ATOM 1564 O O . SER A 1 199 ? -27.320 -12.192 47.140 1.00 69.00 199 SER A O 1
ATOM 1566 N N . THR A 1 200 ? -28.534 -10.376 47.487 1.00 80.12 200 THR A N 1
ATOM 1567 C CA . THR A 1 200 ? -28.319 -9.856 46.122 1.00 80.12 200 THR A CA 1
ATOM 1568 C C . THR A 1 200 ? -26.842 -9.609 45.773 1.00 80.12 200 THR A C 1
ATOM 1570 O O . THR A 1 200 ? -26.512 -9.439 44.600 1.00 80.12 200 THR A O 1
ATOM 1573 N N . GLU A 1 201 ? -25.936 -9.612 46.753 1.00 83.56 201 GLU A N 1
ATOM 1574 C CA . GLU A 1 201 ? -24.508 -9.369 46.543 1.00 83.56 201 GLU A CA 1
ATOM 1575 C C . GLU A 1 201 ? -23.788 -10.527 45.843 1.00 83.56 201 GLU A C 1
ATOM 1577 O O . GLU A 1 201 ? -22.984 -10.261 44.952 1.00 83.56 201 GLU A O 1
ATOM 1582 N N . TRP A 1 202 ? -24.101 -11.797 46.151 1.00 84.94 202 TRP A N 1
ATOM 1583 C CA . TRP A 1 202 ? -23.408 -12.931 45.509 1.00 84.94 202 TRP A CA 1
ATOM 1584 C C . TRP A 1 202 ? -23.681 -12.981 44.003 1.00 84.94 202 TRP A C 1
ATOM 1586 O O . TRP A 1 202 ? -22.786 -13.305 43.225 1.00 84.94 202 TRP A O 1
ATOM 1596 N N . MET A 1 203 ? -24.896 -12.603 43.586 1.00 87.12 203 MET A N 1
ATOM 1597 C CA . MET A 1 203 ? -25.248 -12.496 42.171 1.00 87.12 203 MET A CA 1
ATOM 1598 C C . MET A 1 203 ? -24.434 -11.404 41.487 1.00 87.12 203 MET A C 1
ATOM 1600 O O . MET A 1 203 ? -23.908 -11.638 40.405 1.00 87.12 203 MET A O 1
ATOM 1604 N N . ARG A 1 204 ? -24.271 -10.235 42.122 1.00 90.19 204 ARG A N 1
ATOM 1605 C CA . ARG A 1 204 ? -23.454 -9.146 41.562 1.00 90.19 204 ARG A CA 1
ATOM 1606 C C . ARG A 1 204 ? -22.000 -9.574 41.413 1.00 90.19 204 ARG A C 1
ATOM 1608 O O . ARG A 1 204 ? -21.434 -9.394 40.343 1.00 90.19 204 ARG A O 1
ATOM 1615 N N . THR A 1 205 ? -21.420 -10.203 42.438 1.00 89.81 205 THR A N 1
ATOM 1616 C CA . THR A 1 205 ? -20.041 -10.707 42.363 1.00 89.81 205 THR A CA 1
ATOM 1617 C C . THR A 1 205 ? -19.889 -11.743 41.254 1.00 89.81 205 THR A C 1
ATOM 1619 O O . THR A 1 205 ? -18.923 -11.689 40.496 1.00 89.81 205 THR A O 1
ATOM 1622 N N . ARG A 1 206 ? -20.862 -12.654 41.115 1.00 92.06 206 ARG A N 1
ATOM 1623 C CA . ARG A 1 206 ? -20.847 -13.674 40.065 1.00 92.06 206 ARG A CA 1
ATOM 1624 C C . ARG A 1 206 ? -20.994 -13.077 38.665 1.00 92.06 206 ARG A C 1
ATOM 1626 O O . ARG A 1 206 ? -20.328 -13.547 37.750 1.00 92.06 206 ARG A O 1
ATOM 1633 N N . ILE A 1 207 ? -21.829 -12.051 38.491 1.00 93.12 207 ILE A N 1
ATOM 1634 C CA . ILE A 1 207 ? -21.964 -11.330 37.217 1.00 93.12 207 ILE A CA 1
ATOM 1635 C C . ILE A 1 207 ? -20.633 -10.671 36.852 1.00 93.12 207 ILE A C 1
ATOM 1637 O O . ILE A 1 207 ? -20.134 -10.910 35.760 1.00 93.12 207 ILE A O 1
ATOM 1641 N N . THR A 1 208 ? -20.009 -9.934 37.776 1.00 95.38 208 THR A N 1
ATOM 1642 C CA . THR A 1 208 ? -18.717 -9.278 37.519 1.00 95.38 208 THR A CA 1
ATOM 1643 C C . THR A 1 208 ? -17.606 -10.284 37.195 1.00 95.38 208 THR A C 1
ATOM 1645 O O . THR A 1 208 ? -16.782 -10.039 36.316 1.00 95.38 208 THR A O 1
ATOM 1648 N N . GLU A 1 209 ? -17.585 -11.439 37.867 1.00 95.31 209 GLU A N 1
ATOM 1649 C CA . GLU A 1 209 ? -16.653 -12.529 37.555 1.00 95.31 209 GLU A CA 1
ATOM 1650 C C . GLU A 1 209 ? -16.865 -13.052 36.127 1.00 95.31 209 GLU A C 1
ATOM 1652 O O . GLU A 1 209 ? -15.915 -13.089 35.344 1.00 95.31 209 GLU A O 1
ATOM 1657 N N . LEU A 1 210 ? -18.108 -13.370 35.755 1.00 96.31 210 LEU A N 1
ATOM 1658 C CA . LEU A 1 210 ? -18.449 -13.846 34.412 1.00 96.31 210 LEU A CA 1
ATOM 1659 C C . LEU A 1 210 ? -18.151 -12.803 33.327 1.00 96.31 210 LEU A C 1
ATOM 1661 O O . LEU A 1 210 ? -17.657 -13.161 32.262 1.00 96.31 210 LEU A O 1
ATOM 1665 N N . GLU A 1 211 ? -18.401 -11.520 33.586 1.00 96.06 211 GLU A N 1
ATOM 1666 C CA . GLU A 1 211 ? -18.039 -10.428 32.677 1.00 96.06 211 GLU A CA 1
ATOM 1667 C C . GLU A 1 211 ? -16.523 -10.361 32.462 1.00 96.06 211 GLU A C 1
ATOM 1669 O O . GLU A 1 211 ? -16.066 -10.219 31.326 1.00 96.06 211 GLU A O 1
ATOM 1674 N N . SER A 1 212 ? -15.734 -10.537 33.527 1.00 95.25 212 SER A N 1
ATOM 1675 C CA . SER A 1 212 ? -14.272 -10.563 33.430 1.00 95.25 212 SER A CA 1
ATOM 1676 C C . SER A 1 212 ? -13.743 -11.787 32.667 1.00 95.25 212 SER A C 1
ATOM 1678 O O . SER A 1 212 ? -12.813 -11.657 31.867 1.00 95.25 212 SER A O 1
ATOM 1680 N N . GLU A 1 213 ? -14.356 -12.964 32.844 1.00 95.62 213 GLU A N 1
ATOM 1681 C CA . GLU A 1 213 ? -14.029 -14.172 32.073 1.00 95.62 213 GLU A CA 1
ATOM 1682 C C . GLU A 1 213 ? -14.385 -13.997 30.590 1.00 95.62 213 GLU A C 1
ATOM 1684 O O . GLU A 1 213 ? -13.611 -14.367 29.701 1.00 95.62 213 GLU A O 1
ATOM 1689 N N . LEU A 1 214 ? -15.533 -13.385 30.300 1.00 97.62 214 LEU A N 1
ATOM 1690 C CA . LEU A 1 214 ? -15.986 -13.128 28.935 1.00 97.62 214 LEU A CA 1
ATOM 1691 C C . LEU A 1 214 ? -15.062 -12.122 28.230 1.00 97.62 214 LEU A C 1
ATOM 1693 O O . LEU A 1 214 ? -14.673 -12.329 27.081 1.00 97.62 214 LEU A O 1
ATOM 1697 N N . GLU A 1 215 ? -14.627 -11.076 28.927 1.00 96.44 215 GLU A N 1
ATOM 1698 C CA . GLU A 1 215 ? -13.661 -10.126 28.376 1.00 96.44 215 GLU A CA 1
ATOM 1699 C C . GLU A 1 215 ? -12.280 -10.770 28.167 1.00 96.44 215 GLU A C 1
ATOM 1701 O O . GLU A 1 215 ? -11.666 -10.611 27.111 1.00 96.44 215 GLU A O 1
ATOM 1706 N N . SER A 1 216 ? -11.819 -11.598 29.112 1.00 95.31 216 SER A N 1
ATOM 1707 C CA . SER A 1 216 ? -10.561 -12.336 28.963 1.00 95.31 216 SER A CA 1
ATOM 1708 C C . SER A 1 216 ? -10.590 -13.311 27.780 1.00 95.31 216 SER A C 1
ATOM 1710 O O . SER A 1 216 ? -9.590 -13.436 27.070 1.00 95.31 216 SER A O 1
ATOM 1712 N N . THR A 1 217 ? -11.711 -13.997 27.546 1.00 94.06 217 THR A N 1
ATOM 1713 C CA . THR A 1 217 ? -11.863 -14.917 26.406 1.00 94.06 217 THR A CA 1
ATOM 1714 C C . THR A 1 217 ? -11.952 -14.176 25.073 1.00 94.06 217 THR A C 1
ATOM 1716 O O . THR A 1 217 ? -11.375 -14.639 24.087 1.00 94.06 217 THR A O 1
ATOM 1719 N N . ARG A 1 218 ? -12.588 -12.995 25.026 1.00 95.31 218 ARG A N 1
ATOM 1720 C CA . ARG A 1 218 ? -12.560 -12.113 23.845 1.00 95.31 218 ARG A CA 1
ATOM 1721 C C . ARG A 1 218 ? -11.144 -11.658 23.513 1.00 95.31 218 ARG A C 1
ATOM 1723 O O . ARG A 1 218 ? -10.727 -11.813 22.369 1.00 95.31 218 ARG A O 1
ATOM 1730 N N . ALA A 1 219 ? -10.390 -11.192 24.508 1.00 93.81 219 ALA A N 1
ATOM 1731 C CA . ALA A 1 219 ? -9.004 -10.774 24.317 1.00 93.81 219 ALA A CA 1
ATOM 1732 C C . ALA A 1 219 ? -8.117 -11.926 23.807 1.00 93.81 219 ALA A C 1
ATOM 1734 O O . ALA A 1 219 ? -7.331 -11.736 22.880 1.00 93.81 219 ALA A O 1
ATOM 1735 N N . ALA A 1 220 ? -8.277 -13.137 24.357 1.00 93.81 220 ALA A N 1
ATOM 1736 C CA . ALA A 1 220 ? -7.545 -14.320 23.901 1.00 93.81 220 ALA A CA 1
ATOM 1737 C C . ALA A 1 220 ? -7.884 -14.693 22.448 1.00 93.81 220 ALA A C 1
ATOM 1739 O O . ALA A 1 220 ? -6.991 -15.002 21.659 1.00 93.81 220 ALA A O 1
ATOM 1740 N N . ARG A 1 221 ? -9.166 -14.624 22.070 1.00 96.69 221 ARG A N 1
ATOM 1741 C CA . ARG A 1 221 ? -9.604 -14.866 20.691 1.00 96.69 221 ARG A CA 1
ATOM 1742 C C . ARG A 1 221 ? -9.021 -13.833 19.729 1.00 96.69 221 ARG A C 1
ATOM 1744 O O . ARG A 1 221 ? -8.533 -14.209 18.668 1.00 96.69 221 ARG A O 1
ATOM 1751 N N . ASP A 1 222 ? -9.075 -12.552 20.076 1.00 92.94 222 ASP A N 1
ATOM 1752 C CA . ASP A 1 222 ? -8.591 -11.482 19.200 1.00 92.94 222 ASP A CA 1
ATOM 1753 C C . ASP A 1 222 ? -7.069 -11.572 18.999 1.00 92.94 222 ASP A C 1
ATOM 1755 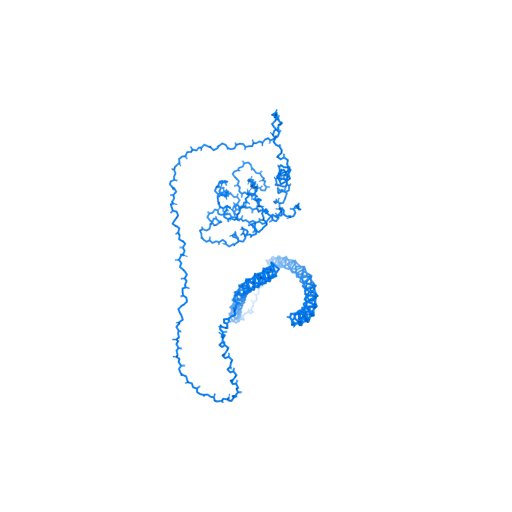O O . ASP A 1 222 ? -6.577 -11.375 17.885 1.00 92.94 222 ASP A O 1
ATOM 1759 N N . LEU A 1 223 ? -6.331 -11.977 20.039 1.00 92.56 223 LEU A N 1
ATOM 1760 C CA . LEU A 1 223 ? -4.905 -12.281 19.945 1.00 92.56 223 LEU A CA 1
ATOM 1761 C C . LEU A 1 223 ? -4.635 -13.480 19.020 1.00 92.56 223 LEU A C 1
ATOM 1763 O O . LEU A 1 223 ? -3.816 -13.360 18.112 1.00 92.56 223 LEU A O 1
ATOM 1767 N N . ALA A 1 224 ? -5.380 -14.581 19.160 1.00 93.56 224 ALA A N 1
ATOM 1768 C CA . ALA A 1 224 ? -5.243 -15.750 18.285 1.00 93.56 224 ALA A CA 1
ATOM 1769 C C . ALA A 1 224 ? -5.554 -15.431 16.806 1.00 93.56 224 ALA A C 1
ATOM 1771 O O . ALA A 1 224 ? -4.863 -15.898 15.900 1.00 93.56 224 ALA A O 1
ATOM 1772 N N . VAL A 1 225 ? -6.565 -14.594 16.540 1.00 90.19 225 VAL A N 1
ATOM 1773 C CA . VAL A 1 225 ? -6.887 -14.129 15.177 1.00 90.19 225 VAL A CA 1
ATOM 1774 C C . VAL A 1 225 ? -5.757 -13.263 14.612 1.00 90.19 225 VAL A C 1
ATOM 1776 O O . VAL A 1 225 ? -5.400 -13.401 13.440 1.00 90.19 225 VAL A O 1
ATOM 1779 N N . SER A 1 226 ? -5.168 -12.394 15.438 1.00 90.88 226 SER A N 1
ATOM 1780 C CA . SER A 1 226 ? -4.011 -11.579 15.054 1.00 90.88 226 SER A CA 1
ATOM 1781 C C . SER A 1 226 ? -2.790 -12.444 14.715 1.00 90.88 226 SER A C 1
ATOM 1783 O O . SER A 1 226 ? -2.170 -12.252 13.668 1.00 90.88 226 SER A O 1
ATOM 1785 N N . GLU A 1 227 ? -2.485 -13.456 15.535 1.00 90.62 227 GLU A N 1
ATOM 1786 C CA . GLU A 1 227 ? -1.394 -14.410 15.290 1.00 90.62 227 GLU A CA 1
ATOM 1787 C C . GLU A 1 227 ? -1.593 -15.190 13.984 1.00 90.62 227 GLU A C 1
ATOM 1789 O O . GLU A 1 227 ? -0.672 -15.285 13.169 1.00 90.62 227 GLU A O 1
ATOM 1794 N N . GLN A 1 228 ? -2.808 -15.681 13.724 1.00 93.69 228 GLN A N 1
ATOM 1795 C CA . GLN A 1 228 ? -3.129 -16.373 12.474 1.00 93.69 228 GLN A CA 1
ATOM 1796 C C . GLN A 1 228 ? -2.964 -15.457 11.250 1.00 93.69 228 GLN A C 1
ATOM 1798 O O . GLN A 1 228 ? -2.462 -15.881 10.201 1.00 93.69 228 GLN A O 1
ATOM 1803 N N . HIS A 1 229 ? -3.361 -14.188 11.369 1.00 90.44 229 HIS A N 1
ATOM 1804 C CA . HIS A 1 229 ? -3.179 -13.208 10.303 1.00 90.44 229 HIS A CA 1
ATOM 1805 C C . HIS A 1 229 ? -1.693 -12.941 10.029 1.00 90.44 229 HIS A C 1
ATOM 1807 O O . HIS A 1 229 ? -1.268 -12.975 8.872 1.00 90.44 229 HIS A O 1
ATOM 1813 N N . MET A 1 230 ? -0.895 -12.760 11.084 1.00 87.50 230 MET A N 1
ATOM 1814 C CA . MET A 1 230 ? 0.557 -12.585 10.989 1.00 87.50 230 MET A CA 1
ATOM 1815 C C . MET A 1 230 ? 1.244 -13.795 10.347 1.00 87.50 230 MET A C 1
ATOM 1817 O O . MET A 1 230 ? 2.068 -13.617 9.452 1.00 87.50 230 MET A O 1
ATOM 1821 N N . ALA A 1 231 ? 0.861 -15.017 10.725 1.00 87.81 231 ALA A N 1
ATOM 1822 C CA . ALA A 1 231 ? 1.383 -16.241 10.117 1.00 87.81 231 ALA A CA 1
ATOM 1823 C C . ALA A 1 231 ? 1.069 -16.318 8.612 1.00 87.81 231 ALA A C 1
ATOM 1825 O O . ALA A 1 231 ? 1.922 -16.696 7.807 1.00 87.81 231 ALA A O 1
ATOM 1826 N N . THR A 1 232 ? -0.134 -15.894 8.214 1.00 92.62 232 THR A N 1
ATOM 1827 C CA . THR A 1 232 ? -0.545 -15.857 6.802 1.00 92.62 232 THR A CA 1
ATOM 1828 C C . THR A 1 232 ? 0.299 -14.863 5.998 1.00 92.62 232 THR A C 1
ATOM 1830 O O . THR A 1 232 ? 0.782 -15.198 4.914 1.00 92.62 232 THR A O 1
ATOM 1833 N N . ILE A 1 233 ? 0.520 -13.659 6.539 1.00 91.50 233 ILE A N 1
ATOM 1834 C CA . ILE A 1 233 ? 1.364 -12.634 5.909 1.00 91.50 233 ILE A CA 1
ATOM 1835 C C . ILE A 1 233 ? 2.812 -13.122 5.794 1.00 91.50 233 ILE A C 1
ATOM 1837 O O . ILE A 1 233 ? 3.410 -12.998 4.725 1.00 91.50 233 ILE A O 1
ATOM 1841 N N . ALA A 1 234 ? 3.365 -13.704 6.862 1.00 90.56 234 ALA A N 1
ATOM 1842 C CA . ALA A 1 234 ? 4.734 -14.212 6.880 1.00 90.56 234 ALA A CA 1
ATOM 1843 C C . ALA A 1 234 ? 4.950 -15.293 5.810 1.00 90.56 234 ALA A C 1
ATOM 1845 O O . ALA A 1 234 ? 5.891 -15.206 5.023 1.00 90.56 234 ALA A O 1
ATOM 1846 N N . HIS A 1 235 ? 4.030 -16.253 5.707 1.00 92.12 235 HIS A N 1
ATOM 1847 C CA . HIS A 1 235 ? 4.093 -17.295 4.685 1.00 92.12 235 HIS A CA 1
ATOM 1848 C C . HIS A 1 235 ? 3.981 -16.723 3.260 1.00 92.12 235 HIS A C 1
ATOM 1850 O O . HIS A 1 235 ? 4.712 -17.134 2.358 1.00 92.12 235 HIS A O 1
ATOM 1856 N N . GLN A 1 236 ? 3.110 -15.734 3.033 1.00 93.56 236 GLN A N 1
ATOM 1857 C CA . GLN A 1 236 ? 3.008 -15.073 1.730 1.00 93.56 236 GLN A CA 1
ATOM 1858 C C . GLN A 1 236 ? 4.297 -14.318 1.366 1.00 93.56 236 GLN A C 1
ATOM 1860 O O . GLN A 1 236 ? 4.745 -14.385 0.217 1.00 93.56 236 GLN A O 1
ATOM 1865 N N . ALA A 1 237 ? 4.907 -13.629 2.334 1.00 91.81 237 ALA A N 1
ATOM 1866 C CA . ALA A 1 237 ? 6.184 -12.946 2.156 1.00 91.81 237 ALA A CA 1
ATOM 1867 C C . ALA A 1 237 ? 7.312 -13.938 1.833 1.00 91.81 237 ALA A C 1
ATOM 1869 O O . ALA A 1 237 ? 8.066 -13.720 0.886 1.00 91.81 237 ALA A O 1
ATOM 1870 N N . GLU A 1 238 ? 7.372 -15.070 2.536 1.00 93.06 238 GLU A N 1
ATOM 1871 C CA . GLU A 1 238 ? 8.338 -16.142 2.281 1.00 93.06 238 GLU A CA 1
ATOM 1872 C C . GLU A 1 238 ? 8.169 -16.740 0.875 1.00 93.06 238 GLU A C 1
ATOM 1874 O O . GLU A 1 238 ? 9.142 -16.908 0.137 1.00 93.06 238 GLU A O 1
ATOM 1879 N N . GLN A 1 239 ? 6.932 -17.016 0.449 1.00 95.88 239 GLN A N 1
ATOM 1880 C CA . GLN A 1 239 ? 6.667 -17.502 -0.906 1.00 95.88 239 GLN A CA 1
ATOM 1881 C C . GLN A 1 239 ? 7.074 -16.492 -1.980 1.00 95.88 239 GLN A C 1
ATOM 1883 O O . GLN A 1 239 ? 7.581 -16.889 -3.032 1.00 95.88 239 GLN A O 1
ATOM 1888 N N . LYS A 1 240 ? 6.839 -15.199 -1.742 1.00 93.50 240 LYS A N 1
ATOM 1889 C CA . LYS A 1 240 ? 7.258 -14.134 -2.654 1.00 93.50 240 LYS A CA 1
ATOM 1890 C C . LYS A 1 240 ? 8.785 -14.075 -2.749 1.00 93.50 240 LYS A C 1
ATOM 1892 O O . LYS A 1 240 ? 9.308 -14.142 -3.858 1.00 93.50 240 LYS A O 1
ATOM 1897 N N . ALA A 1 241 ? 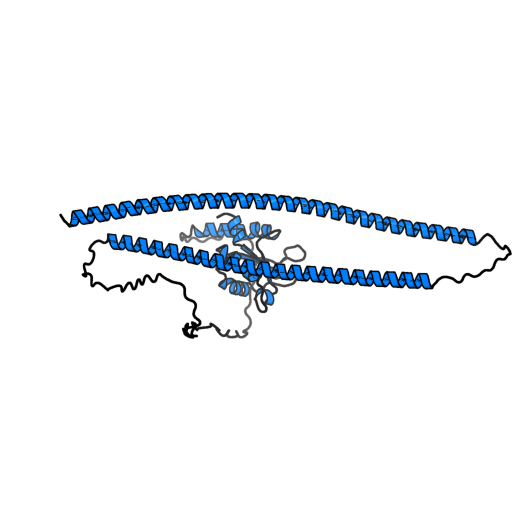9.481 -14.074 -1.612 1.00 88.38 241 ALA A N 1
ATOM 1898 C CA . ALA A 1 241 ? 10.942 -14.092 -1.559 1.00 88.38 241 ALA A CA 1
ATOM 1899 C C . ALA A 1 241 ? 11.530 -15.318 -2.282 1.00 88.38 241 ALA A C 1
ATOM 1901 O O . ALA A 1 241 ? 12.475 -15.187 -3.057 1.00 88.38 241 ALA A O 1
ATOM 1902 N N . ARG A 1 242 ? 10.926 -16.507 -2.123 1.00 91.88 242 ARG A N 1
ATOM 1903 C CA . ARG A 1 242 ? 11.334 -17.712 -2.870 1.00 91.88 242 ARG A CA 1
ATOM 1904 C C . ARG A 1 242 ? 11.191 -17.549 -4.383 1.00 91.88 242 ARG A C 1
ATOM 1906 O O . ARG A 1 242 ? 12.079 -17.969 -5.123 1.00 91.88 242 ARG A O 1
ATOM 1913 N N . ARG A 1 243 ? 10.089 -16.957 -4.859 1.00 95.44 243 ARG A N 1
ATOM 1914 C CA . ARG A 1 243 ? 9.877 -16.717 -6.298 1.00 95.44 243 ARG A CA 1
ATOM 1915 C C . ARG A 1 243 ? 10.887 -15.719 -6.856 1.00 95.44 243 ARG A C 1
ATOM 1917 O O . ARG A 1 243 ? 11.431 -15.956 -7.930 1.00 95.44 243 ARG A O 1
ATOM 1924 N N . GLU A 1 244 ? 11.164 -14.646 -6.124 1.00 94.50 244 GLU A N 1
ATOM 1925 C CA . GLU A 1 244 ? 12.152 -13.636 -6.515 1.00 94.50 244 GLU A CA 1
ATOM 1926 C C . GLU A 1 244 ? 13.567 -14.221 -6.559 1.00 94.50 244 GLU A C 1
ATOM 1928 O O . GLU A 1 244 ? 14.265 -14.045 -7.556 1.00 94.50 244 GLU A O 1
ATOM 1933 N N . ALA A 1 245 ? 13.957 -15.009 -5.553 1.00 93.44 245 ALA A N 1
ATOM 1934 C CA . ALA A 1 245 ? 15.244 -15.701 -5.538 1.00 93.44 245 ALA A CA 1
ATOM 1935 C C . ALA A 1 245 ? 15.391 -16.679 -6.720 1.00 93.44 245 ALA A C 1
ATOM 1937 O O . ALA A 1 245 ? 16.441 -16.735 -7.359 1.00 93.44 245 ALA A O 1
ATOM 1938 N N . MET A 1 246 ? 14.330 -17.418 -7.064 1.00 96.12 246 MET A N 1
ATOM 1939 C CA . MET A 1 246 ? 14.322 -18.298 -8.241 1.00 96.12 246 MET A CA 1
ATOM 1940 C C . MET A 1 246 ? 14.430 -17.513 -9.553 1.00 96.12 246 MET A C 1
ATOM 1942 O O . MET A 1 246 ? 15.174 -17.919 -10.445 1.00 96.12 246 MET A O 1
ATOM 1946 N N . ALA A 1 247 ? 13.742 -16.374 -9.669 1.00 93.56 247 ALA A N 1
ATOM 1947 C CA . ALA A 1 247 ? 13.835 -15.507 -10.841 1.00 93.56 247 ALA A CA 1
ATOM 1948 C C . ALA A 1 247 ? 15.247 -14.916 -11.001 1.00 93.56 247 ALA A C 1
ATOM 1950 O O . ALA A 1 247 ? 15.808 -14.948 -12.096 1.00 93.56 247 ALA A O 1
ATOM 1951 N N . GLN A 1 248 ? 15.857 -14.450 -9.907 1.00 95.00 248 GLN A N 1
ATOM 1952 C CA . GLN A 1 248 ? 17.239 -13.966 -9.897 1.00 95.00 248 GLN A CA 1
ATOM 1953 C C . GLN A 1 248 ? 18.228 -15.071 -10.275 1.00 95.00 248 GLN A C 1
ATOM 1955 O O . GLN A 1 248 ? 19.078 -14.855 -11.137 1.00 95.00 248 GLN A O 1
ATOM 1960 N N . LYS A 1 249 ? 18.076 -16.276 -9.708 1.00 97.19 249 LYS A N 1
ATOM 1961 C CA . LYS A 1 249 ? 18.892 -17.441 -10.071 1.00 97.19 249 LYS A CA 1
ATOM 1962 C C . LYS A 1 249 ? 18.764 -17.771 -11.559 1.00 97.19 249 LYS A C 1
ATOM 1964 O O . LYS A 1 249 ? 19.774 -17.979 -12.221 1.00 97.19 249 LYS A O 1
ATOM 1969 N N . SER A 1 250 ? 17.545 -17.781 -12.100 1.00 94.25 250 SER A N 1
ATOM 1970 C CA . SER A 1 250 ? 17.317 -18.028 -13.529 1.00 94.25 250 SER A CA 1
ATOM 1971 C C . SER A 1 250 ? 17.956 -16.951 -14.408 1.00 94.25 250 SER A C 1
ATOM 1973 O O . SER A 1 250 ? 18.529 -17.276 -15.445 1.00 94.25 250 SER A O 1
ATOM 1975 N N . SER A 1 251 ? 17.879 -15.682 -13.998 1.00 94.19 251 SER A N 1
ATOM 1976 C CA . SER A 1 251 ? 18.518 -14.565 -14.701 1.00 94.19 251 SER A CA 1
ATOM 1977 C C . SER A 1 251 ? 20.044 -14.701 -14.707 1.00 94.19 251 SER A C 1
ATOM 1979 O O . SER A 1 251 ? 20.669 -14.580 -15.759 1.00 94.19 251 SER A O 1
ATOM 1981 N N . ALA A 1 252 ? 20.642 -15.041 -13.560 1.00 94.44 252 ALA A N 1
ATOM 1982 C CA . ALA A 1 252 ? 22.082 -15.252 -13.432 1.00 94.44 252 ALA A CA 1
ATOM 1983 C C . ALA A 1 252 ? 22.574 -16.428 -14.293 1.00 94.44 252 ALA A C 1
ATOM 1985 O O . ALA A 1 252 ? 23.556 -16.287 -15.016 1.00 94.44 252 ALA A O 1
ATOM 1986 N N . VAL A 1 253 ? 21.856 -17.557 -14.288 1.00 96.06 253 VAL A N 1
ATOM 1987 C CA . VAL A 1 253 ? 22.182 -18.717 -15.139 1.00 96.06 253 VAL A CA 1
ATOM 1988 C C . VAL A 1 253 ? 22.084 -18.357 -16.625 1.00 96.06 253 VAL A C 1
ATOM 1990 O O . VAL A 1 253 ? 22.964 -18.717 -17.403 1.00 96.06 253 VAL A O 1
ATOM 1993 N N . ALA A 1 254 ? 21.060 -17.599 -17.030 1.00 95.31 254 ALA A N 1
ATOM 1994 C CA . ALA A 1 254 ? 20.936 -17.137 -18.411 1.00 95.31 254 ALA A CA 1
ATOM 1995 C C . ALA A 1 254 ? 22.075 -16.183 -18.812 1.00 95.31 254 ALA A C 1
ATOM 1997 O O . ALA A 1 254 ? 22.570 -16.259 -19.934 1.00 95.31 254 ALA A O 1
ATOM 1998 N N . ALA A 1 255 ? 22.510 -15.299 -17.908 1.00 95.25 255 ALA A N 1
ATOM 1999 C CA . ALA A 1 255 ? 23.646 -14.413 -18.145 1.00 95.25 255 ALA A CA 1
ATOM 2000 C C . ALA A 1 255 ? 24.960 -15.196 -18.301 1.00 95.25 255 ALA A C 1
ATOM 2002 O O . ALA A 1 255 ? 25.699 -14.943 -19.250 1.00 95.25 255 ALA A O 1
ATOM 2003 N N . MET A 1 256 ? 25.210 -16.187 -17.438 1.00 95.38 256 MET A N 1
ATOM 2004 C CA . MET A 1 256 ? 26.375 -17.072 -17.558 1.00 95.38 256 MET A CA 1
ATOM 2005 C C . MET A 1 256 ? 26.371 -17.844 -18.880 1.00 95.38 256 MET A C 1
ATOM 2007 O O . MET A 1 256 ? 27.376 -17.853 -19.580 1.00 95.38 256 MET A O 1
ATOM 2011 N N . SER A 1 257 ? 25.227 -18.405 -19.279 1.00 96.69 257 SER A N 1
ATOM 2012 C CA . SER A 1 257 ? 25.108 -19.129 -20.550 1.00 96.69 257 SER A CA 1
ATOM 2013 C C . SER A 1 257 ? 25.391 -18.238 -21.768 1.00 96.69 257 SER A C 1
ATOM 2015 O O . SER A 1 257 ? 26.031 -18.681 -22.721 1.00 96.69 257 SER A O 1
ATOM 2017 N N . ARG A 1 258 ? 24.975 -16.961 -21.740 1.00 94.88 258 ARG A N 1
ATOM 2018 C CA . ARG A 1 258 ? 25.338 -15.998 -22.796 1.00 94.88 258 ARG A CA 1
ATOM 2019 C C . ARG A 1 258 ? 26.836 -15.710 -22.813 1.00 94.88 258 ARG A C 1
ATOM 2021 O O . ARG A 1 258 ? 27.416 -15.690 -23.893 1.00 94.88 258 ARG A O 1
ATOM 2028 N N . ALA A 1 259 ? 27.451 -15.524 -21.646 1.00 95.56 259 ALA A N 1
ATOM 2029 C CA . ALA A 1 259 ? 28.888 -15.287 -21.545 1.00 95.56 259 ALA A CA 1
ATOM 2030 C C . ALA A 1 259 ? 29.704 -16.481 -22.079 1.00 95.56 259 ALA A C 1
ATOM 2032 O O . ALA A 1 259 ? 30.650 -16.283 -22.836 1.00 95.56 259 ALA A O 1
ATOM 2033 N N . GLU A 1 260 ? 29.299 -17.715 -21.766 1.00 96.50 260 GLU A N 1
ATOM 2034 C CA . GLU A 1 260 ? 29.920 -18.935 -22.304 1.00 96.50 260 GLU A CA 1
ATOM 2035 C C . GLU A 1 260 ? 29.772 -19.031 -23.831 1.00 96.50 260 GLU A C 1
ATOM 2037 O O . GLU A 1 260 ? 30.734 -19.343 -24.535 1.00 96.50 260 GLU A O 1
ATOM 2042 N N . ALA A 1 261 ? 28.588 -18.711 -24.366 1.00 96.19 261 ALA A N 1
ATOM 2043 C CA . ALA A 1 261 ? 28.354 -18.698 -25.808 1.00 96.19 261 ALA A CA 1
ATOM 2044 C C . ALA A 1 261 ? 29.206 -17.634 -26.528 1.00 96.19 261 ALA A C 1
ATOM 2046 O O . ALA A 1 261 ? 29.752 -17.898 -27.603 1.00 96.19 261 ALA A O 1
ATOM 2047 N N . GLU A 1 262 ? 29.360 -16.445 -25.940 1.00 96.69 262 GLU A N 1
ATOM 2048 C CA . GLU A 1 262 ? 30.236 -15.395 -26.471 1.00 96.69 262 GLU A CA 1
ATOM 2049 C C . GLU A 1 262 ? 31.712 -15.788 -26.406 1.00 96.69 262 GLU A C 1
ATOM 2051 O O . GLU A 1 262 ? 32.432 -15.593 -27.388 1.00 96.69 262 GLU A O 1
ATOM 2056 N N . GLN A 1 263 ? 32.157 -16.400 -25.304 1.00 96.12 263 GLN A N 1
ATOM 2057 C CA . GLN A 1 263 ? 33.516 -16.925 -25.182 1.00 96.12 263 GLN A CA 1
ATOM 2058 C C . GLN A 1 263 ? 33.800 -17.975 -26.265 1.00 96.12 263 GLN A C 1
ATOM 2060 O O . GLN A 1 263 ? 34.833 -17.900 -26.930 1.00 96.12 263 GLN A O 1
ATOM 2065 N N . GLY A 1 264 ? 32.867 -18.905 -26.496 1.00 95.62 264 GLY A N 1
ATOM 2066 C CA . GLY A 1 264 ? 32.963 -19.889 -27.575 1.00 95.62 264 GLY A CA 1
ATOM 2067 C C . GLY A 1 264 ? 33.078 -19.233 -28.953 1.00 95.62 264 GLY A C 1
ATOM 2068 O O . GLY A 1 264 ? 33.968 -19.579 -29.728 1.00 95.62 264 GLY A O 1
ATOM 2069 N N . ARG A 1 265 ? 32.247 -18.218 -29.233 1.00 96.19 265 ARG A N 1
ATOM 2070 C CA . ARG A 1 265 ? 32.301 -17.453 -30.490 1.00 96.19 265 ARG A CA 1
ATOM 2071 C C . ARG A 1 265 ? 33.659 -16.775 -30.695 1.00 96.19 265 ARG A C 1
ATOM 2073 O O . ARG A 1 265 ? 34.211 -16.855 -31.790 1.00 96.19 265 ARG A O 1
ATOM 2080 N N . LEU A 1 266 ? 34.188 -16.114 -29.662 1.00 94.94 266 LEU A N 1
ATOM 2081 C CA . LEU A 1 266 ? 35.481 -15.425 -29.722 1.00 94.94 266 LEU A CA 1
ATOM 2082 C C . LEU A 1 266 ? 36.640 -16.406 -29.946 1.00 94.94 266 LEU A C 1
ATOM 2084 O O . LEU A 1 266 ? 37.519 -16.127 -30.758 1.00 94.94 266 LEU A O 1
ATOM 2088 N N . LEU A 1 267 ? 36.627 -17.566 -29.281 1.00 94.69 267 LEU A N 1
ATOM 2089 C CA . LEU A 1 267 ? 37.638 -18.607 -29.491 1.00 94.69 267 LEU A CA 1
ATOM 2090 C C . LEU A 1 267 ? 37.604 -19.152 -30.923 1.00 94.69 267 LEU A C 1
ATOM 2092 O O . LEU A 1 267 ? 38.652 -19.235 -31.560 1.00 94.69 267 LEU A O 1
ATOM 2096 N N . SER A 1 268 ? 36.417 -19.445 -31.463 1.00 93.56 268 SER A N 1
ATOM 2097 C CA . SER A 1 268 ? 36.278 -19.878 -32.860 1.00 93.56 268 SER A CA 1
ATOM 2098 C C . SER A 1 268 ? 36.729 -18.806 -33.854 1.00 93.56 268 SER A C 1
ATOM 2100 O O . SER A 1 268 ? 37.296 -19.119 -34.900 1.00 93.56 268 SER A O 1
ATOM 2102 N N . GLU A 1 269 ? 36.503 -17.526 -33.553 1.00 93.25 269 GLU A N 1
ATOM 2103 C CA . GLU A 1 269 ? 36.964 -16.430 -34.404 1.00 93.25 269 GLU A CA 1
ATOM 2104 C C . GLU A 1 269 ? 38.491 -16.276 -34.381 1.00 93.25 269 GLU A C 1
ATOM 2106 O O . GLU A 1 269 ? 39.098 -16.103 -35.441 1.00 93.25 269 GLU A O 1
ATOM 2111 N N . LEU A 1 270 ? 39.120 -16.420 -33.210 1.00 91.56 270 LEU A N 1
ATOM 2112 C CA . LEU A 1 270 ? 40.578 -16.459 -33.080 1.00 91.56 270 LEU A CA 1
ATOM 2113 C C . LEU A 1 270 ? 41.183 -17.655 -33.821 1.00 91.56 270 LEU A C 1
ATOM 2115 O O . LEU A 1 270 ? 42.164 -17.484 -34.543 1.00 91.56 270 LEU A O 1
ATOM 2119 N N . GLU A 1 271 ? 40.585 -18.841 -33.705 1.00 93.31 271 GLU A N 1
ATOM 2120 C CA . GLU A 1 271 ? 41.013 -20.035 -34.440 1.00 93.31 271 GLU A CA 1
ATOM 2121 C C . GLU A 1 271 ? 40.893 -19.830 -35.956 1.00 93.31 271 GLU A C 1
ATOM 2123 O O . GLU A 1 271 ? 41.827 -20.120 -36.708 1.00 93.31 271 GLU A O 1
ATOM 2128 N N . ARG A 1 272 ? 39.793 -19.221 -36.418 1.00 91.00 272 ARG A N 1
ATOM 2129 C CA . ARG A 1 272 ? 39.609 -18.852 -37.826 1.00 91.00 272 ARG A CA 1
ATOM 2130 C C . ARG A 1 272 ? 40.694 -17.888 -38.305 1.00 91.00 272 ARG A C 1
ATOM 2132 O O . ARG A 1 272 ? 41.241 -18.101 -39.385 1.00 91.00 272 ARG A O 1
ATOM 2139 N N . ILE A 1 273 ? 41.035 -16.856 -37.531 1.00 88.06 273 ILE A N 1
ATOM 2140 C CA . ILE A 1 273 ? 42.109 -15.910 -37.882 1.00 88.06 273 ILE A CA 1
ATOM 2141 C C . ILE A 1 273 ? 43.471 -16.618 -37.903 1.00 88.06 273 ILE A C 1
ATOM 2143 O O . ILE A 1 273 ? 44.226 -16.444 -38.859 1.00 88.06 273 ILE A O 1
ATOM 2147 N N . ALA A 1 274 ? 43.761 -17.464 -36.912 1.00 83.81 274 ALA A N 1
ATOM 2148 C CA . ALA A 1 274 ? 45.001 -18.235 -36.844 1.00 83.81 274 ALA A CA 1
ATOM 2149 C C . ALA A 1 274 ? 45.144 -19.224 -38.016 1.00 83.81 274 ALA A C 1
ATOM 2151 O O . ALA A 1 274 ? 46.239 -19.382 -38.557 1.00 83.81 274 ALA A O 1
ATOM 2152 N N . SER A 1 275 ? 44.041 -19.839 -38.461 1.00 80.06 275 SER A N 1
ATOM 2153 C CA . SER A 1 275 ? 44.010 -20.718 -39.640 1.00 80.06 275 SER A CA 1
ATOM 2154 C C . SER A 1 275 ? 44.233 -19.965 -40.956 1.00 80.06 275 SER A C 1
ATOM 2156 O O . SER A 1 275 ? 44.735 -20.531 -41.924 1.00 80.06 275 SER A O 1
ATOM 2158 N N . ARG A 1 276 ? 43.937 -18.659 -40.983 1.00 74.56 276 ARG A N 1
ATOM 2159 C CA . ARG A 1 276 ? 44.122 -17.769 -42.138 1.00 74.56 276 ARG A CA 1
ATOM 2160 C C . ARG A 1 276 ? 45.561 -17.269 -42.289 1.00 74.56 276 ARG A C 1
ATOM 2162 O O . ARG A 1 276 ? 45.785 -16.253 -42.946 1.00 74.56 276 ARG A O 1
ATOM 2169 N N . ARG A 1 277 ? 46.524 -17.968 -41.675 1.00 54.47 277 ARG A N 1
ATOM 2170 C CA . ARG A 1 277 ? 47.959 -17.685 -41.746 1.00 54.47 277 ARG A CA 1
ATOM 2171 C C . ARG A 1 277 ? 48.351 -17.482 -43.216 1.00 54.47 277 ARG A C 1
ATOM 2173 O O . ARG A 1 277 ? 48.228 -18.422 -44.001 1.00 54.47 277 ARG A O 1
ATOM 2180 N N . PRO A 1 278 ? 48.787 -16.278 -43.617 1.00 54.34 278 PRO A N 1
ATOM 2181 C CA . PRO A 1 278 ? 49.119 -16.028 -45.004 1.00 54.34 278 PRO A CA 1
ATOM 2182 C C . PRO A 1 278 ? 50.379 -16.822 -45.341 1.00 54.34 278 PRO A C 1
ATOM 2184 O O . PRO A 1 278 ? 51.454 -16.564 -44.798 1.00 54.34 278 PRO A O 1
ATOM 2187 N N . THR A 1 279 ? 50.269 -17.762 -46.277 1.00 47.91 279 THR A N 1
ATOM 2188 C CA . THR A 1 279 ? 51.397 -18.190 -47.108 1.00 47.91 279 THR A CA 1
ATOM 2189 C C . THR A 1 279 ? 51.778 -17.018 -48.013 1.00 47.91 279 THR A C 1
ATOM 2191 O O . THR A 1 279 ? 51.539 -17.033 -49.214 1.00 47.91 279 THR A O 1
ATOM 2194 N N . SER A 1 280 ? 52.317 -15.957 -47.413 1.00 45.09 280 SER A N 1
ATOM 2195 C CA . SER A 1 280 ? 52.981 -14.862 -48.113 1.00 45.09 280 SER A CA 1
ATOM 2196 C C . SER A 1 280 ? 54.412 -15.310 -48.390 1.00 45.09 280 SER A C 1
ATOM 2198 O O . SER A 1 280 ? 55.367 -14.867 -47.751 1.00 45.09 280 SER A O 1
ATOM 2200 N N . SER A 1 281 ? 54.550 -16.263 -49.310 1.00 40.94 281 SER A N 1
ATOM 2201 C CA . SER A 1 281 ? 55.814 -16.510 -49.982 1.00 40.94 281 SER A CA 1
ATOM 2202 C C . SER A 1 281 ? 56.077 -15.344 -50.930 1.00 40.94 281 SER A C 1
ATOM 2204 O O . SER A 1 281 ? 55.328 -15.159 -51.881 1.00 40.94 281 SER A O 1
ATOM 2206 N N . ARG A 1 282 ? 57.141 -14.594 -50.625 1.00 44.81 282 ARG A N 1
ATOM 2207 C CA . ARG A 1 282 ? 58.177 -14.156 -51.569 1.00 44.81 282 ARG A CA 1
ATOM 2208 C C . ARG A 1 282 ? 57.689 -13.635 -52.926 1.00 44.81 282 ARG A C 1
ATOM 2210 O O . ARG A 1 282 ? 57.335 -14.433 -53.778 1.00 44.81 282 ARG A O 1
ATOM 2217 N N . GLU A 1 283 ? 57.894 -12.341 -53.160 1.00 37.22 283 GLU A N 1
ATOM 2218 C CA . GLU A 1 283 ? 58.713 -11.877 -54.288 1.00 37.22 283 GLU A CA 1
ATOM 2219 C C . GLU A 1 283 ? 59.127 -10.412 -54.082 1.00 37.22 283 GLU A C 1
ATOM 2221 O O . GLU A 1 283 ? 58.309 -9.499 -54.009 1.00 37.22 283 GLU A O 1
ATOM 2226 N N . GLU A 1 284 ? 60.439 -10.223 -53.928 1.00 50.84 284 GLU A N 1
ATOM 2227 C CA . GLU A 1 284 ? 61.137 -8.985 -54.256 1.00 50.84 284 GLU A CA 1
ATOM 2228 C C . GLU A 1 284 ? 60.972 -8.738 -55.761 1.00 50.84 284 GLU A C 1
ATOM 2230 O O . GLU A 1 284 ? 61.190 -9.667 -56.539 1.00 50.84 284 GLU A O 1
ATOM 2235 N N . ASN A 1 285 ? 60.624 -7.515 -56.170 1.00 40.62 285 ASN A N 1
ATOM 2236 C CA . ASN A 1 285 ? 61.391 -6.718 -57.139 1.00 40.62 285 ASN A CA 1
ATOM 2237 C C . ASN A 1 285 ? 60.574 -5.560 -57.741 1.00 40.62 285 ASN A C 1
ATOM 2239 O O . ASN A 1 285 ? 59.570 -5.753 -58.413 1.00 40.62 285 ASN A O 1
ATOM 2243 N N . ASP A 1 286 ? 61.150 -4.373 -57.552 1.00 42.62 286 ASP A N 1
ATOM 2244 C CA . ASP A 1 286 ? 61.541 -3.446 -58.616 1.00 42.62 286 ASP A CA 1
ATOM 2245 C C . ASP A 1 286 ? 60.517 -2.502 -59.284 1.00 42.62 286 ASP A C 1
ATOM 2247 O O . ASP A 1 286 ? 59.389 -2.820 -59.652 1.00 42.62 286 ASP A O 1
ATOM 2251 N N . SER A 1 287 ? 61.076 -1.323 -59.556 1.00 37.94 287 SER A N 1
ATOM 2252 C CA . SER A 1 287 ? 60.683 -0.268 -60.483 1.00 37.94 287 SER A CA 1
ATOM 2253 C C . SER A 1 287 ? 59.686 0.786 -59.992 1.00 37.94 287 SER A C 1
ATOM 2255 O O . SER A 1 287 ? 58.468 0.630 -59.926 1.00 37.94 287 SER A O 1
ATOM 2257 N N . GLY A 1 288 ? 60.270 1.948 -59.691 1.00 52.56 288 GLY A N 1
ATOM 2258 C CA . GLY A 1 288 ? 59.569 3.166 -59.341 1.00 52.56 288 GLY A CA 1
ATOM 2259 C C . GLY A 1 288 ? 58.642 3.670 -60.442 1.00 52.56 288 GLY A C 1
ATOM 2260 O O . GLY A 1 288 ? 58.966 3.663 -61.629 1.00 52.56 288 GLY A O 1
ATOM 2261 N N . ARG A 1 289 ? 57.499 4.207 -60.016 1.00 43.19 289 ARG A N 1
ATOM 2262 C CA . ARG A 1 289 ? 56.695 5.138 -60.805 1.00 43.19 289 ARG A CA 1
ATOM 2263 C C . ARG A 1 289 ? 55.739 5.910 -59.895 1.00 43.19 289 ARG A C 1
ATOM 2265 O O . ARG A 1 289 ? 54.837 5.343 -59.301 1.00 43.19 289 ARG A O 1
ATOM 2272 N N . SER A 1 290 ? 55.911 7.233 -59.898 1.00 51.28 290 SER A N 1
ATOM 2273 C CA . SER A 1 290 ? 54.915 8.251 -59.527 1.00 51.28 290 SER A CA 1
ATOM 2274 C C . SER A 1 290 ? 54.507 8.346 -58.044 1.00 51.28 290 SER A C 1
ATOM 2276 O O . SER A 1 290 ? 53.435 7.913 -57.635 1.00 51.28 290 SER A O 1
ATOM 2278 N N . SER A 1 291 ? 55.323 9.053 -57.260 1.00 51.22 291 SER A N 1
ATOM 2279 C CA . SER A 1 291 ? 55.129 9.437 -55.850 1.00 51.22 291 SER A CA 1
ATOM 2280 C C . SER A 1 291 ? 54.130 10.595 -55.634 1.00 51.22 291 SER A C 1
ATOM 2282 O O . SER A 1 291 ? 54.421 11.573 -54.947 1.00 51.22 291 SER A O 1
ATOM 2284 N N . LYS A 1 292 ? 52.938 10.529 -56.243 1.00 56.59 292 LYS A N 1
ATOM 2285 C CA . LYS A 1 292 ? 51.872 11.542 -56.054 1.00 56.59 292 LYS A CA 1
ATOM 2286 C C . LYS A 1 292 ? 50.484 11.036 -55.609 1.00 56.59 292 LYS A C 1
ATOM 2288 O O . LYS A 1 292 ? 49.766 11.857 -55.040 1.00 56.59 292 LYS A O 1
ATOM 2293 N N . PRO A 1 293 ? 50.068 9.764 -55.789 1.00 58.59 293 PRO A N 1
ATOM 2294 C CA . PRO A 1 293 ? 48.804 9.280 -55.225 1.00 58.59 293 PRO A CA 1
ATOM 2295 C C . PRO A 1 293 ? 48.922 8.766 -53.777 1.00 58.59 293 PRO A C 1
ATOM 2297 O O . PRO A 1 293 ? 47.927 8.745 -53.064 1.00 58.59 293 PRO A O 1
ATOM 2300 N N . GLU A 1 294 ? 50.123 8.403 -53.320 1.00 64.38 294 GLU A N 1
ATOM 2301 C CA . GLU A 1 294 ? 50.350 7.772 -52.009 1.00 64.38 294 GLU A CA 1
ATOM 2302 C C . GLU A 1 294 ? 50.173 8.747 -50.831 1.00 64.38 294 GLU A C 1
ATOM 2304 O O . GLU A 1 294 ? 49.539 8.412 -49.834 1.00 64.38 294 GLU A O 1
ATOM 2309 N N . ALA A 1 295 ? 50.615 10.001 -50.987 1.00 72.81 295 ALA A N 1
ATOM 2310 C CA . ALA A 1 295 ? 50.450 11.035 -49.963 1.00 72.81 295 ALA A CA 1
ATOM 2311 C C . ALA A 1 295 ? 48.973 11.356 -49.666 1.00 72.81 295 ALA A C 1
ATOM 2313 O O . ALA A 1 295 ? 48.618 11.583 -48.516 1.00 72.81 295 ALA A O 1
ATOM 2314 N N . LYS A 1 296 ? 48.100 11.315 -50.684 1.00 78.94 296 LYS A N 1
ATOM 2315 C CA . LYS A 1 296 ? 46.655 11.552 -50.513 1.00 78.94 296 LYS A CA 1
ATOM 2316 C C . LYS A 1 296 ? 45.947 10.394 -49.812 1.00 78.94 296 LYS A C 1
ATOM 2318 O O . LYS A 1 296 ? 44.989 10.620 -49.085 1.00 78.94 296 LYS A O 1
ATOM 2323 N N . MET A 1 297 ? 46.410 9.165 -50.040 1.00 82.12 297 MET A N 1
ATOM 2324 C CA . MET A 1 297 ? 45.868 7.977 -49.380 1.00 82.12 297 MET A CA 1
ATOM 2325 C C . MET A 1 297 ? 46.211 7.980 -47.887 1.00 82.12 297 MET A C 1
ATOM 2327 O O . MET A 1 297 ? 45.337 7.743 -47.062 1.00 82.12 297 MET A O 1
ATOM 2331 N N . LEU A 1 298 ? 47.456 8.329 -47.549 1.00 83.19 298 LEU A N 1
ATOM 2332 C CA . LEU A 1 298 ? 47.900 8.477 -46.162 1.00 83.19 298 LEU A CA 1
ATOM 2333 C C . LEU A 1 298 ? 47.191 9.635 -45.447 1.00 83.19 298 LEU A C 1
ATOM 2335 O O . LEU A 1 298 ? 46.839 9.504 -44.280 1.00 83.19 298 LEU A O 1
ATOM 2339 N N . GLU A 1 299 ? 46.947 10.753 -46.134 1.00 84.06 299 GLU A N 1
ATOM 2340 C CA . GLU A 1 299 ? 46.185 11.878 -45.577 1.00 84.06 299 GLU A CA 1
ATOM 2341 C C . GLU A 1 299 ? 44.736 11.470 -45.258 1.00 84.06 299 GLU A C 1
ATOM 2343 O O . GLU A 1 299 ? 44.258 11.724 -44.154 1.00 84.06 299 GLU A O 1
ATOM 2348 N N . GLN A 1 300 ? 44.081 10.729 -46.160 1.00 89.25 300 GLN A N 1
ATOM 2349 C CA . GLN A 1 300 ? 42.749 10.170 -45.914 1.00 89.25 300 GLN A CA 1
ATOM 2350 C C . GLN A 1 300 ? 42.741 9.156 -44.755 1.00 89.25 300 GLN A C 1
ATOM 2352 O O . GLN A 1 300 ? 41.826 9.168 -43.935 1.00 89.25 300 GLN A O 1
ATOM 2357 N N . GLU A 1 301 ? 43.754 8.292 -44.651 1.00 89.50 301 GLU A N 1
ATOM 2358 C CA . GLU A 1 301 ? 43.863 7.322 -43.555 1.00 89.50 301 GLU A CA 1
ATOM 2359 C C . GLU A 1 301 ? 44.072 8.011 -42.195 1.00 89.50 301 GLU A C 1
ATOM 2361 O O . GLU A 1 301 ? 43.467 7.611 -41.198 1.00 89.50 301 GLU A O 1
ATOM 2366 N N . LEU A 1 302 ? 44.864 9.088 -42.148 1.00 91.56 302 LEU A N 1
ATOM 2367 C CA .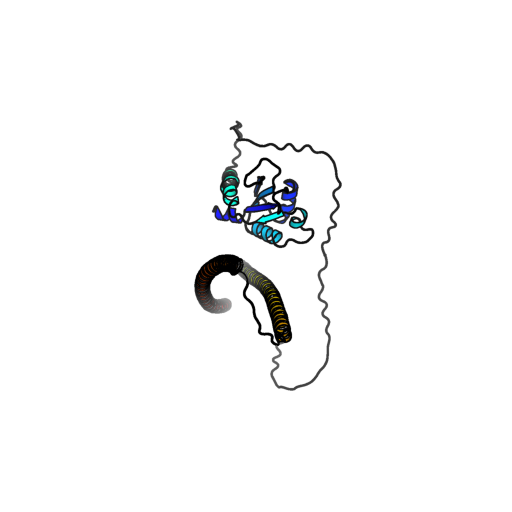 LEU A 1 302 ? 45.051 9.897 -40.941 1.00 91.56 302 LEU A CA 1
ATOM 2368 C C . LEU A 1 302 ? 43.761 10.601 -40.506 1.00 91.56 302 LEU A C 1
ATOM 2370 O O . LEU A 1 302 ? 43.480 10.663 -39.305 1.00 91.56 302 LEU A O 1
ATOM 2374 N N . ASP A 1 303 ? 42.973 11.104 -41.455 1.00 91.44 303 ASP A N 1
ATOM 2375 C CA . ASP A 1 303 ? 41.669 11.701 -41.162 1.00 91.44 303 ASP A CA 1
ATOM 2376 C C . ASP A 1 303 ? 40.674 10.648 -40.650 1.00 91.44 303 ASP A C 1
ATOM 2378 O O . ASP A 1 303 ? 40.008 10.868 -39.637 1.00 91.44 303 ASP A O 1
ATOM 2382 N N . GLU A 1 304 ? 40.643 9.452 -41.247 1.00 92.75 304 GLU A N 1
ATOM 2383 C CA . GLU A 1 304 ? 39.813 8.348 -40.753 1.00 92.75 304 GLU A CA 1
ATOM 2384 C C . GLU A 1 304 ? 40.212 7.887 -39.343 1.00 92.75 304 GLU A C 1
ATOM 2386 O O . GLU A 1 304 ? 39.344 7.562 -38.526 1.00 92.75 304 GLU A O 1
ATOM 2391 N N . ILE A 1 305 ? 41.511 7.845 -39.028 1.00 93.00 305 ILE A N 1
ATOM 2392 C CA . ILE A 1 305 ? 41.993 7.517 -37.679 1.00 93.00 305 ILE A CA 1
ATOM 2393 C C . ILE A 1 305 ? 41.542 8.588 -36.684 1.00 93.00 305 ILE A C 1
ATOM 2395 O O . ILE A 1 305 ? 41.037 8.240 -35.615 1.00 93.00 305 ILE A O 1
ATOM 2399 N N . ARG A 1 306 ? 41.646 9.870 -37.049 1.00 93.62 306 ARG A N 1
ATOM 2400 C CA . ARG A 1 306 ? 41.215 10.989 -36.201 1.00 93.62 306 ARG A CA 1
ATOM 2401 C C . ARG A 1 306 ? 39.713 10.949 -35.924 1.00 93.62 306 ARG A C 1
ATOM 2403 O O . ARG A 1 306 ? 39.288 11.157 -34.789 1.00 93.62 306 ARG A O 1
ATOM 2410 N N . ASP A 1 307 ? 38.907 10.617 -36.927 1.00 94.19 307 ASP A N 1
ATOM 2411 C CA . ASP A 1 307 ? 37.462 10.453 -36.764 1.00 94.19 307 ASP A CA 1
ATOM 2412 C C . ASP A 1 307 ? 37.111 9.265 -35.859 1.00 94.19 307 ASP A C 1
ATOM 2414 O O . ASP A 1 307 ? 36.229 9.367 -34.996 1.00 94.19 307 ASP A O 1
ATOM 2418 N N . ARG A 1 308 ? 37.821 8.138 -36.002 1.00 93.88 308 ARG A N 1
ATOM 2419 C CA . ARG A 1 308 ? 37.652 6.973 -35.117 1.00 93.88 308 ARG A CA 1
ATOM 2420 C C . ARG A 1 308 ? 38.044 7.301 -33.678 1.00 93.88 308 ARG A C 1
ATOM 2422 O O . ARG A 1 308 ? 37.316 6.916 -32.763 1.00 93.88 308 ARG A O 1
ATOM 2429 N N . GLU A 1 309 ? 39.139 8.027 -33.478 1.00 94.06 309 GLU A N 1
ATOM 2430 C CA . GLU A 1 309 ? 39.601 8.466 -32.161 1.00 94.06 309 GLU A CA 1
ATOM 2431 C C . GLU A 1 309 ? 38.597 9.420 -31.506 1.00 94.06 309 GLU A C 1
ATOM 2433 O O . GLU A 1 309 ? 38.185 9.189 -30.370 1.00 94.06 309 GLU A O 1
ATOM 2438 N N . ASN A 1 310 ? 38.095 10.416 -32.242 1.00 92.81 310 ASN A N 1
ATOM 2439 C CA . ASN A 1 310 ? 37.056 11.326 -31.757 1.00 92.81 310 ASN A CA 1
ATOM 2440 C C . ASN A 1 310 ? 35.782 10.575 -31.348 1.00 92.81 310 ASN A C 1
ATOM 2442 O O . ASN A 1 310 ? 35.206 10.837 -30.289 1.00 92.81 310 ASN A O 1
ATOM 2446 N N . LYS A 1 311 ? 35.351 9.596 -32.152 1.00 94.19 311 LYS A N 1
ATOM 2447 C CA . LYS A 1 311 ? 34.189 8.757 -31.833 1.00 94.19 311 LYS A CA 1
ATOM 2448 C C . LYS A 1 311 ? 34.420 7.917 -30.576 1.00 94.19 311 LYS A C 1
ATOM 2450 O O . LYS A 1 311 ? 33.515 7.803 -29.747 1.00 94.19 311 LYS A O 1
ATOM 2455 N N . HIS A 1 312 ? 35.614 7.348 -30.426 1.00 93.19 312 HIS A N 1
ATOM 2456 C CA . HIS A 1 312 ? 35.988 6.595 -29.233 1.00 93.19 312 HIS A CA 1
ATOM 2457 C C . HIS A 1 312 ? 36.027 7.499 -27.996 1.00 93.19 312 HIS A C 1
ATOM 2459 O O . HIS A 1 312 ? 35.523 7.120 -26.942 1.00 93.19 312 HIS A O 1
ATOM 2465 N N . ASN A 1 313 ? 36.553 8.717 -28.128 1.00 94.94 313 ASN A N 1
ATOM 2466 C CA . ASN A 1 313 ? 36.613 9.685 -27.040 1.00 94.94 313 ASN A CA 1
ATOM 2467 C C . ASN A 1 313 ? 35.207 10.099 -26.573 1.00 94.94 313 ASN A C 1
ATOM 2469 O O . ASN A 1 313 ? 34.914 10.050 -25.383 1.00 94.94 313 ASN A O 1
ATOM 2473 N N . MET A 1 314 ? 34.290 10.381 -27.506 1.00 93.94 314 MET A N 1
ATOM 2474 C CA . MET A 1 314 ? 32.885 10.667 -27.178 1.00 93.94 314 MET A CA 1
ATOM 2475 C C . MET A 1 314 ? 32.200 9.496 -26.461 1.00 93.94 314 MET A C 1
ATOM 2477 O O . MET A 1 314 ? 31.413 9.707 -25.536 1.00 93.94 314 MET A O 1
ATOM 2481 N N . HIS A 1 315 ? 32.491 8.257 -26.870 1.00 94.25 315 HIS A N 1
ATOM 2482 C CA . HIS A 1 315 ? 31.967 7.072 -26.195 1.00 94.25 315 HIS A CA 1
ATOM 2483 C C . HIS A 1 315 ? 32.533 6.927 -24.776 1.00 94.25 315 HIS A C 1
ATOM 2485 O O . HIS A 1 315 ? 31.769 6.687 -23.842 1.00 94.25 315 HIS A O 1
ATOM 2491 N N . ASN A 1 316 ? 33.837 7.151 -24.602 1.00 93.12 316 ASN A N 1
ATOM 2492 C CA . ASN A 1 316 ? 34.491 7.131 -23.296 1.00 93.12 316 ASN A CA 1
ATOM 2493 C C . ASN A 1 316 ? 33.909 8.189 -22.354 1.00 93.12 316 ASN A C 1
ATOM 2495 O O . ASN A 1 316 ? 33.516 7.841 -21.244 1.00 93.12 316 ASN A O 1
ATOM 2499 N N . SER A 1 317 ? 33.759 9.441 -22.801 1.00 95.12 317 SER A N 1
ATOM 2500 C CA . SER A 1 317 ? 33.144 10.498 -21.985 1.00 95.12 317 SER A CA 1
ATOM 2501 C C . SER A 1 317 ? 31.698 10.168 -21.604 1.00 95.12 317 SER A C 1
ATOM 2503 O O . SER A 1 317 ? 31.250 10.480 -20.502 1.00 95.12 317 SER A O 1
ATOM 2505 N N . HIS A 1 318 ? 30.949 9.508 -22.494 1.00 94.88 318 HIS A N 1
ATOM 2506 C CA . HIS A 1 318 ? 29.597 9.054 -22.180 1.00 94.88 318 HIS A CA 1
ATOM 2507 C C . HIS A 1 318 ? 29.583 7.957 -21.106 1.00 94.88 318 HIS A C 1
ATOM 2509 O O . HIS A 1 318 ? 28.761 8.014 -20.190 1.00 94.88 318 HIS A O 1
ATOM 2515 N N . LEU A 1 319 ? 30.482 6.973 -21.201 1.00 95.12 319 LEU A N 1
ATOM 2516 C CA . LEU A 1 319 ? 30.624 5.916 -20.197 1.00 95.12 319 LEU A CA 1
ATOM 2517 C C . LEU A 1 319 ? 31.083 6.473 -18.845 1.00 95.12 319 LEU A C 1
ATOM 2519 O O . LEU A 1 319 ? 30.547 6.073 -17.816 1.00 95.12 319 LEU A O 1
ATOM 2523 N N . GLU A 1 320 ? 32.012 7.426 -18.842 1.00 94.62 320 GLU A N 1
ATOM 2524 C CA . GLU A 1 320 ? 32.494 8.097 -17.632 1.00 94.62 320 GLU A CA 1
ATOM 2525 C C . GLU A 1 320 ? 31.364 8.858 -16.923 1.00 94.62 320 GLU A C 1
ATOM 2527 O O . GLU A 1 320 ? 31.172 8.707 -15.717 1.00 94.62 320 GLU A O 1
ATOM 2532 N N . LEU A 1 321 ? 30.523 9.570 -17.682 1.00 96.38 321 LEU A N 1
ATOM 2533 C CA . LEU A 1 321 ? 29.329 10.224 -17.142 1.00 96.38 321 LEU A CA 1
ATOM 2534 C C . LEU A 1 321 ? 28.330 9.219 -16.541 1.00 96.38 321 LEU A C 1
ATOM 2536 O O . LEU A 1 321 ? 27.726 9.489 -15.500 1.00 96.38 321 LEU A O 1
ATOM 2540 N N . GLN A 1 322 ? 28.127 8.064 -17.187 1.00 95.06 322 GLN A N 1
ATOM 2541 C CA . GLN A 1 322 ? 27.261 7.012 -16.644 1.00 95.06 322 GLN A CA 1
ATOM 2542 C C . GLN A 1 322 ? 27.829 6.411 -15.354 1.00 95.06 322 GLN A C 1
ATOM 2544 O O . GLN A 1 322 ? 27.067 6.162 -14.419 1.00 95.06 322 GLN A O 1
ATOM 2549 N N . LEU A 1 323 ? 29.146 6.207 -15.295 1.00 96.44 323 LEU A N 1
ATOM 2550 C CA . LEU A 1 323 ? 29.845 5.693 -14.119 1.00 96.44 323 LEU A CA 1
ATOM 2551 C C . LEU A 1 323 ? 29.695 6.668 -12.946 1.00 96.44 323 LEU A C 1
ATOM 2553 O O . LEU A 1 323 ? 29.294 6.260 -11.857 1.00 96.44 323 LEU A O 1
ATOM 2557 N N . GLU A 1 324 ? 29.902 7.962 -13.183 1.00 97.12 324 GLU A N 1
ATOM 2558 C CA . GLU A 1 324 ? 29.740 8.987 -12.151 1.00 97.12 324 GLU A CA 1
ATOM 2559 C C . GLU A 1 324 ? 28.298 9.056 -11.632 1.00 97.12 324 GLU A C 1
ATOM 2561 O O . GLU A 1 324 ? 28.054 9.066 -10.424 1.00 97.12 324 GLU A O 1
ATOM 2566 N N . LYS A 1 325 ? 27.312 8.994 -12.534 1.00 96.88 325 LYS A N 1
ATOM 2567 C CA . LYS A 1 325 ? 25.898 8.929 -12.146 1.00 96.88 325 LYS A CA 1
ATOM 2568 C C . LYS A 1 325 ? 25.599 7.703 -11.275 1.00 96.88 325 LYS A C 1
ATOM 2570 O O . LYS A 1 325 ? 24.907 7.831 -10.265 1.00 96.88 325 LYS A O 1
ATOM 2575 N N . ALA A 1 326 ? 26.124 6.536 -11.647 1.00 95.00 326 ALA A N 1
ATOM 2576 C CA . ALA A 1 326 ? 25.959 5.311 -10.871 1.00 95.00 326 ALA A CA 1
ATOM 2577 C C . ALA A 1 326 ? 26.637 5.411 -9.492 1.00 95.00 326 ALA A C 1
ATOM 2579 O O . ALA A 1 326 ? 26.072 4.954 -8.501 1.00 95.00 326 ALA A O 1
ATOM 2580 N N . ASN A 1 327 ? 27.803 6.056 -9.390 1.00 96.56 327 ASN A N 1
ATOM 2581 C CA . ASN A 1 327 ? 28.492 6.279 -8.113 1.00 96.56 327 ASN A CA 1
ATOM 2582 C C . ASN A 1 327 ? 27.695 7.176 -7.160 1.00 96.56 327 ASN A C 1
ATOM 2584 O O . ASN A 1 327 ? 27.614 6.885 -5.961 1.00 96.56 327 ASN A O 1
ATOM 2588 N N . ILE A 1 328 ? 27.086 8.245 -7.681 1.00 96.94 328 ILE A N 1
ATOM 2589 C CA . ILE A 1 328 ? 26.209 9.125 -6.900 1.00 96.94 328 ILE A CA 1
ATOM 2590 C C . ILE A 1 328 ? 25.002 8.332 -6.383 1.00 96.94 328 ILE A C 1
ATOM 2592 O O . ILE A 1 328 ? 24.686 8.398 -5.196 1.00 96.94 328 ILE A O 1
ATOM 2596 N N . GLU A 1 329 ? 24.370 7.525 -7.240 1.00 94.88 329 GLU A N 1
ATOM 2597 C CA . GLU A 1 329 ? 23.230 6.684 -6.860 1.00 94.88 329 GLU A CA 1
ATOM 2598 C C . GLU A 1 329 ? 23.608 5.632 -5.805 1.00 94.88 329 GLU A C 1
ATOM 2600 O O . GLU A 1 329 ? 22.909 5.481 -4.804 1.00 94.88 329 GLU A O 1
ATOM 2605 N N . ILE A 1 330 ? 24.755 4.961 -5.955 1.00 94.50 330 ILE A N 1
ATOM 2606 C CA . ILE A 1 330 ? 25.278 4.014 -4.956 1.00 94.50 330 ILE A CA 1
ATOM 2607 C C . ILE A 1 330 ? 25.523 4.714 -3.615 1.00 94.50 330 ILE A C 1
ATOM 2609 O O . ILE A 1 330 ? 25.203 4.163 -2.560 1.00 94.50 330 ILE A O 1
ATOM 2613 N N . SER A 1 331 ? 26.086 5.922 -3.637 1.00 95.50 331 SER A N 1
ATOM 2614 C CA . SER A 1 331 ? 26.366 6.695 -2.423 1.00 95.50 331 SER A CA 1
ATOM 2615 C C . SER A 1 331 ? 25.077 7.114 -1.715 1.00 95.50 331 SER A C 1
ATOM 2617 O O . SER A 1 331 ? 24.975 6.975 -0.494 1.00 95.50 331 SER A O 1
ATOM 2619 N N . GLN A 1 332 ? 24.064 7.535 -2.479 1.00 93.19 332 GLN A N 1
ATOM 2620 C CA . GLN A 1 332 ? 22.734 7.852 -1.964 1.00 93.19 332 GLN A CA 1
ATOM 2621 C C . GLN A 1 332 ? 22.077 6.621 -1.326 1.00 93.19 332 GLN A C 1
ATOM 2623 O O . GLN A 1 332 ? 21.664 6.673 -0.169 1.00 93.19 332 GLN A O 1
ATOM 2628 N N . LEU A 1 333 ? 22.061 5.485 -2.032 1.00 93.38 333 LEU A N 1
ATOM 2629 C CA . LEU A 1 333 ? 21.484 4.236 -1.527 1.00 93.38 333 LEU A CA 1
ATOM 2630 C C . LEU A 1 333 ? 22.189 3.737 -0.259 1.00 93.38 333 LEU A C 1
ATOM 2632 O O . LEU A 1 333 ? 21.538 3.202 0.636 1.00 93.38 333 LEU A O 1
ATOM 2636 N N . ARG A 1 334 ? 23.509 3.928 -0.144 1.00 96.25 334 ARG A N 1
ATOM 2637 C CA . ARG A 1 334 ? 24.259 3.613 1.084 1.00 96.25 334 ARG A CA 1
ATOM 2638 C C . ARG A 1 334 ? 23.845 4.498 2.258 1.00 96.25 334 ARG A C 1
ATOM 2640 O O . ARG A 1 334 ? 23.707 3.988 3.370 1.00 96.25 334 ARG A O 1
ATOM 2647 N N . SER A 1 335 ? 23.637 5.793 2.021 1.00 94.88 335 SER A N 1
ATOM 2648 C CA . SER A 1 335 ? 23.150 6.723 3.047 1.00 94.88 335 SER A CA 1
ATOM 2649 C C . SER A 1 335 ? 21.745 6.341 3.520 1.00 94.88 335 SER A C 1
ATOM 2651 O O . SER A 1 335 ? 21.511 6.217 4.725 1.00 94.88 335 SER A O 1
ATOM 2653 N N . ASP A 1 336 ? 20.845 6.045 2.580 1.00 90.19 336 ASP A N 1
ATOM 2654 C CA . ASP A 1 336 ? 19.482 5.610 2.881 1.00 90.19 336 ASP A CA 1
ATOM 2655 C C . ASP A 1 336 ? 19.481 4.293 3.670 1.00 90.19 336 ASP A C 1
ATOM 2657 O O . ASP A 1 336 ? 18.791 4.179 4.686 1.00 90.19 336 ASP A O 1
ATOM 2661 N N . LEU A 1 337 ? 20.313 3.322 3.271 1.00 94.12 337 LEU A N 1
ATOM 2662 C CA . LEU A 1 337 ? 20.468 2.050 3.979 1.00 94.12 337 LEU A CA 1
ATOM 2663 C C . LEU A 1 337 ? 20.921 2.272 5.430 1.00 94.12 337 LEU A C 1
ATOM 2665 O O . LEU A 1 337 ? 20.291 1.741 6.345 1.00 94.12 337 LEU A O 1
ATOM 2669 N N . SER A 1 338 ? 21.934 3.114 5.662 1.00 93.81 338 SER A N 1
ATOM 2670 C CA . SER A 1 338 ? 22.390 3.462 7.017 1.00 93.81 338 SER A CA 1
ATOM 2671 C C . SER A 1 338 ? 21.280 4.120 7.844 1.00 93.81 338 SER A C 1
ATOM 2673 O O . SER A 1 338 ? 21.040 3.727 8.984 1.00 93.81 338 SER A O 1
ATOM 2675 N N . SER A 1 339 ? 20.534 5.063 7.257 1.00 94.56 339 SER A N 1
ATOM 2676 C CA . SER A 1 339 ? 19.407 5.721 7.932 1.00 94.56 339 SER A CA 1
ATOM 2677 C C . SER A 1 339 ? 18.296 4.734 8.307 1.00 94.56 339 SER A C 1
ATOM 2679 O O . SER A 1 339 ? 17.715 4.816 9.393 1.00 94.56 339 SER A O 1
ATOM 2681 N N . THR A 1 340 ? 17.985 3.778 7.426 1.00 88.75 340 THR A N 1
ATOM 2682 C CA . THR A 1 340 ? 16.989 2.739 7.725 1.00 88.75 340 THR A CA 1
ATOM 2683 C C . THR A 1 340 ? 17.456 1.785 8.820 1.00 88.75 340 THR A C 1
ATOM 2685 O O . THR A 1 340 ? 16.643 1.421 9.670 1.00 88.75 340 THR A O 1
ATOM 2688 N N . GLN A 1 341 ? 18.749 1.449 8.861 1.00 92.62 341 GLN A N 1
ATOM 2689 C CA . GLN A 1 341 ? 19.329 0.616 9.914 1.00 92.62 341 GLN A CA 1
ATOM 2690 C C . GLN A 1 341 ? 19.255 1.305 11.283 1.00 92.62 341 GLN A C 1
ATOM 2692 O O . GLN A 1 341 ? 18.799 0.700 12.249 1.00 92.62 341 GLN A O 1
ATOM 2697 N N . GLU A 1 342 ? 19.602 2.591 11.372 1.00 93.06 342 GLU A N 1
ATOM 2698 C CA . GLU A 1 342 ? 19.496 3.354 12.625 1.00 93.06 342 GLU A CA 1
ATOM 2699 C C . GLU A 1 342 ? 18.049 3.443 13.134 1.00 93.06 342 GLU A C 1
ATOM 2701 O O . GLU A 1 342 ? 17.783 3.308 14.334 1.00 93.06 342 GLU A O 1
ATOM 2706 N N . LYS A 1 343 ? 17.087 3.640 12.221 1.00 91.38 343 LYS A N 1
ATOM 2707 C CA . LYS A 1 343 ? 15.656 3.618 12.560 1.00 91.38 343 LYS A CA 1
ATOM 2708 C C . LYS A 1 343 ? 15.235 2.248 13.081 1.00 91.38 343 LYS A C 1
ATOM 2710 O O . LYS A 1 343 ? 14.528 2.189 14.087 1.00 91.38 343 LYS A O 1
ATOM 2715 N N . LEU A 1 344 ? 15.679 1.169 12.436 1.00 93.56 344 LEU A N 1
ATOM 2716 C CA . LEU A 1 344 ? 15.396 -0.197 12.867 1.00 93.56 344 LEU A CA 1
ATOM 2717 C C . LEU A 1 344 ? 15.929 -0.442 14.286 1.00 93.56 344 LEU A C 1
ATOM 2719 O O . LEU A 1 344 ? 15.155 -0.820 15.166 1.00 93.56 344 LEU A O 1
ATOM 2723 N N . ASP A 1 345 ? 17.192 -0.109 14.545 1.00 94.94 345 ASP A N 1
ATOM 2724 C CA . ASP A 1 345 ? 17.824 -0.272 15.859 1.00 94.94 345 ASP A CA 1
ATOM 2725 C C . ASP A 1 345 ? 17.101 0.536 16.951 1.00 94.94 345 ASP A C 1
ATOM 2727 O O . ASP A 1 345 ? 16.905 0.066 18.076 1.00 94.94 345 ASP A O 1
ATOM 2731 N N . SER A 1 346 ? 16.662 1.757 16.627 1.00 93.75 346 SER A N 1
ATOM 2732 C CA . SER A 1 346 ? 15.869 2.596 17.531 1.00 93.75 346 SER A CA 1
ATOM 2733 C C . SER A 1 346 ? 14.510 1.963 17.855 1.00 93.75 346 SER A C 1
ATOM 2735 O O . SER A 1 346 ? 14.118 1.876 19.025 1.00 93.75 346 SER A O 1
ATOM 2737 N N . THR A 1 347 ? 13.803 1.450 16.841 1.00 86.94 347 THR A N 1
ATOM 2738 C CA . THR A 1 347 ? 12.516 0.767 17.045 1.00 86.94 347 THR A CA 1
ATOM 2739 C C . THR A 1 347 ? 12.660 -0.516 17.859 1.00 86.94 347 THR A C 1
ATOM 2741 O O . THR A 1 347 ? 11.848 -0.747 18.756 1.00 86.94 347 THR A O 1
ATOM 2744 N N . GLN A 1 348 ? 13.722 -1.294 17.635 1.00 94.00 348 GLN A N 1
ATOM 2745 C CA . GLN A 1 348 ? 14.018 -2.494 18.414 1.00 94.00 348 GLN A CA 1
ATOM 2746 C C . GLN A 1 348 ? 14.242 -2.152 19.894 1.00 94.00 348 GLN A C 1
ATOM 2748 O O . GLN A 1 348 ? 13.589 -2.725 20.768 1.00 94.00 348 GLN A O 1
ATOM 2753 N N . LYS A 1 349 ? 15.083 -1.153 20.193 1.00 96.50 349 LYS A N 1
ATOM 2754 C CA . LYS A 1 349 ? 15.329 -0.698 21.576 1.00 96.50 349 LYS A CA 1
ATOM 2755 C C . LYS A 1 349 ? 14.052 -0.202 22.264 1.00 96.50 349 LYS A C 1
ATOM 2757 O O . LYS A 1 349 ? 13.853 -0.444 23.458 1.00 96.50 349 LYS A O 1
ATOM 2762 N N . SER A 1 350 ? 13.179 0.487 21.526 1.00 93.69 350 SER A N 1
ATOM 2763 C CA . SER A 1 350 ? 11.876 0.941 22.028 1.00 93.69 350 SER A CA 1
ATOM 2764 C C . SER A 1 350 ? 10.959 -0.237 22.380 1.00 93.69 350 SER A C 1
ATOM 2766 O O . SER A 1 350 ? 10.366 -0.262 23.463 1.00 93.69 350 SER A O 1
ATOM 2768 N N . LEU A 1 351 ? 10.905 -1.252 21.513 1.00 93.19 351 LEU A N 1
ATOM 2769 C CA . LEU A 1 351 ? 10.114 -2.463 21.720 1.00 93.19 351 LEU A CA 1
ATOM 2770 C C . LEU A 1 351 ? 10.603 -3.271 22.932 1.00 93.19 351 LEU A C 1
ATOM 2772 O O . LEU A 1 351 ? 9.798 -3.618 23.794 1.00 93.19 351 LEU A O 1
ATOM 2776 N N . GLU A 1 352 ? 11.914 -3.469 23.079 1.00 94.38 352 GLU A N 1
ATOM 2777 C CA . GLU A 1 352 ? 12.503 -4.140 24.249 1.00 94.38 352 GLU A CA 1
ATOM 2778 C C . GLU A 1 352 ? 12.218 -3.391 25.565 1.00 94.38 352 GLU A C 1
ATOM 2780 O O . GLU A 1 352 ? 12.010 -3.995 26.623 1.00 94.38 352 GLU A O 1
ATOM 2785 N N . SER A 1 353 ? 12.213 -2.055 25.531 1.00 95.50 353 SER A N 1
ATOM 2786 C CA . SER A 1 353 ? 11.846 -1.222 26.684 1.00 95.50 353 SER A CA 1
ATOM 2787 C C . SER A 1 353 ? 10.375 -1.410 27.065 1.00 95.50 353 SER A C 1
ATOM 2789 O O . SER A 1 353 ? 10.038 -1.534 28.248 1.00 95.50 353 SER A O 1
ATOM 2791 N N . LEU A 1 354 ? 9.493 -1.478 26.066 1.00 93.94 354 LEU A N 1
ATOM 2792 C CA . LEU A 1 354 ? 8.069 -1.723 26.261 1.00 93.94 354 LEU A CA 1
ATOM 2793 C C . LEU A 1 354 ? 7.814 -3.128 26.829 1.00 93.94 354 LEU A C 1
ATOM 2795 O O . LEU A 1 354 ? 7.067 -3.266 27.798 1.00 93.94 354 LEU A O 1
ATOM 2799 N N . GLU A 1 355 ? 8.484 -4.154 26.307 1.00 91.06 355 GLU A N 1
ATOM 2800 C CA . GLU A 1 355 ? 8.394 -5.532 26.800 1.00 91.06 355 GLU A CA 1
ATOM 2801 C C . GLU A 1 355 ? 8.838 -5.648 28.267 1.00 91.06 355 GLU A C 1
ATOM 2803 O O . GLU A 1 355 ? 8.160 -6.274 29.092 1.00 91.06 355 GLU A O 1
ATOM 2808 N N . ARG A 1 356 ? 9.926 -4.959 28.638 1.00 95.94 356 ARG A N 1
ATOM 2809 C CA . ARG A 1 356 ? 10.374 -4.855 30.036 1.00 95.94 356 ARG A CA 1
ATOM 2810 C C . ARG A 1 356 ? 9.325 -4.191 30.929 1.00 95.94 356 ARG A C 1
ATOM 2812 O O . ARG A 1 356 ? 9.079 -4.672 32.041 1.00 95.94 356 ARG A O 1
ATOM 2819 N N . LYS A 1 357 ? 8.665 -3.123 30.460 1.00 96.44 357 LYS A N 1
ATOM 2820 C CA . LYS A 1 357 ? 7.566 -2.467 31.195 1.00 96.44 357 LYS A CA 1
ATOM 2821 C C . LYS A 1 357 ? 6.376 -3.409 31.386 1.00 96.44 357 LYS A C 1
ATOM 2823 O O . LYS A 1 357 ? 5.902 -3.542 32.514 1.00 96.44 357 LYS A O 1
ATOM 2828 N N . TYR A 1 358 ? 5.932 -4.100 30.336 1.00 93.38 358 TYR A N 1
ATOM 2829 C CA . TYR A 1 358 ? 4.833 -5.068 30.431 1.00 93.38 358 TYR A CA 1
ATOM 2830 C C . TYR A 1 358 ? 5.160 -6.222 31.377 1.00 93.38 358 TYR A C 1
ATOM 2832 O O . TYR A 1 358 ? 4.341 -6.563 32.231 1.00 93.38 358 TYR A O 1
ATOM 2840 N N . SER A 1 359 ? 6.372 -6.770 31.296 1.00 94.69 359 SER A N 1
ATOM 2841 C CA . SER A 1 359 ? 6.838 -7.834 32.191 1.00 94.69 359 SER A CA 1
ATOM 2842 C C . SER A 1 359 ? 6.839 -7.391 33.658 1.00 94.69 359 SER A C 1
ATOM 2844 O O . SER A 1 359 ? 6.378 -8.125 34.536 1.00 94.69 359 SER A O 1
ATOM 2846 N N . SER A 1 360 ? 7.282 -6.159 33.932 1.00 96.31 360 SER A N 1
ATOM 2847 C CA . SER A 1 360 ? 7.241 -5.560 35.273 1.00 96.31 360 SER A CA 1
ATOM 2848 C C . SER A 1 360 ? 5.807 -5.399 35.788 1.00 96.31 360 SER A C 1
ATOM 2850 O O . SER A 1 360 ? 5.491 -5.839 36.898 1.00 96.31 360 SER A O 1
ATOM 2852 N N . THR A 1 361 ? 4.907 -4.842 34.973 1.00 93.88 361 THR A N 1
ATOM 2853 C CA . THR A 1 361 ? 3.488 -4.679 35.324 1.00 93.88 361 THR A CA 1
ATOM 2854 C C . THR A 1 361 ? 2.806 -6.025 35.561 1.00 93.88 361 THR A C 1
ATOM 2856 O O . THR A 1 361 ? 2.098 -6.184 36.554 1.00 93.88 361 THR A O 1
ATOM 2859 N N . ARG A 1 362 ? 3.077 -7.031 34.720 1.00 94.12 362 ARG A N 1
ATOM 2860 C CA . ARG A 1 362 ? 2.560 -8.397 34.880 1.00 94.12 362 ARG A CA 1
ATOM 2861 C C . ARG A 1 362 ? 3.014 -9.024 36.198 1.00 94.12 362 ARG A C 1
ATOM 2863 O O . ARG A 1 362 ? 2.196 -9.620 36.896 1.00 94.12 362 ARG A O 1
ATOM 2870 N N . ARG A 1 363 ? 4.286 -8.851 36.580 1.00 95.62 363 ARG A N 1
ATOM 2871 C CA . ARG A 1 363 ? 4.803 -9.317 37.879 1.00 95.62 363 ARG A CA 1
ATOM 2872 C C . ARG A 1 363 ? 4.098 -8.619 39.046 1.00 95.62 363 ARG A C 1
ATOM 2874 O O . ARG A 1 363 ? 3.671 -9.295 39.976 1.00 95.62 363 ARG A O 1
ATOM 2881 N N . LYS A 1 364 ? 3.920 -7.292 38.986 1.00 96.38 364 LYS A N 1
ATOM 2882 C CA . LYS A 1 364 ? 3.179 -6.530 40.012 1.00 96.38 364 LYS A CA 1
ATOM 2883 C C . LYS A 1 364 ? 1.733 -7.007 40.147 1.00 96.38 364 LYS A C 1
ATOM 2885 O O . LYS A 1 364 ? 1.267 -7.207 41.263 1.00 96.38 364 LYS A O 1
ATOM 2890 N N . TYR A 1 365 ? 1.050 -7.236 39.026 1.00 96.19 365 TYR A N 1
ATOM 2891 C CA . TYR A 1 365 ? -0.302 -7.789 39.017 1.00 96.19 365 TYR A CA 1
ATOM 2892 C C . TYR A 1 365 ? -0.355 -9.177 39.670 1.00 96.19 365 TYR A C 1
ATOM 2894 O O . TYR A 1 365 ? -1.225 -9.420 40.501 1.00 96.19 365 TYR A O 1
ATOM 2902 N N . GLY A 1 366 ? 0.608 -10.056 39.361 1.00 95.50 366 GLY A N 1
ATOM 2903 C CA . GLY A 1 366 ? 0.736 -11.367 40.005 1.00 95.50 366 GLY A CA 1
ATOM 2904 C C . GLY A 1 366 ? 0.834 -11.272 41.531 1.00 95.50 366 GLY A C 1
ATOM 2905 O O . GLY A 1 366 ? 0.070 -11.931 42.230 1.00 95.50 366 GLY A O 1
ATOM 2906 N N . ILE A 1 367 ? 1.691 -10.379 42.040 1.00 97.06 367 ILE A N 1
ATOM 2907 C CA . ILE A 1 367 ? 1.853 -10.135 43.486 1.00 97.06 367 ILE A CA 1
ATOM 2908 C C . ILE A 1 367 ? 0.549 -9.620 44.112 1.00 97.06 367 ILE A C 1
ATOM 2910 O O . ILE A 1 367 ? 0.135 -10.084 45.173 1.00 97.06 367 ILE A O 1
ATOM 2914 N N . SER A 1 368 ? -0.120 -8.656 43.473 1.00 96.06 368 SER A N 1
ATOM 2915 C CA . SER A 1 368 ? -1.390 -8.119 43.978 1.00 96.06 368 SER A CA 1
ATOM 2916 C C . SER A 1 368 ? -2.501 -9.171 43.987 1.00 96.06 368 SER A C 1
ATOM 2918 O O . SER A 1 368 ? -3.272 -9.232 44.942 1.00 96.06 368 SER A O 1
ATOM 2920 N N . LYS A 1 369 ? -2.563 -10.026 42.959 1.00 97.69 369 LYS A N 1
ATOM 2921 C CA . LYS A 1 369 ? -3.515 -11.140 42.876 1.00 97.69 369 LYS A CA 1
ATOM 2922 C C . LYS A 1 369 ? -3.296 -12.146 44.007 1.00 97.69 369 LYS A C 1
ATOM 2924 O O . LYS A 1 369 ? -4.265 -12.573 44.628 1.00 97.69 369 LYS A O 1
ATOM 2929 N N . GLU A 1 370 ? -2.045 -12.491 44.301 1.00 97.44 370 GLU A N 1
ATOM 2930 C CA . GLU A 1 370 ? -1.693 -13.385 45.409 1.00 97.44 370 GLU A CA 1
ATOM 2931 C C . GLU A 1 370 ? -2.105 -12.796 46.767 1.00 97.44 370 GLU A C 1
ATOM 2933 O O . GLU A 1 370 ? -2.779 -13.467 47.548 1.00 97.44 370 GLU A O 1
ATOM 2938 N N . LYS A 1 371 ? -1.805 -11.511 47.014 1.00 98.25 371 LYS A N 1
ATOM 2939 C CA . LYS A 1 371 ? -2.251 -10.798 48.226 1.00 98.25 371 LYS A CA 1
ATOM 2940 C C . LYS A 1 371 ? -3.773 -10.774 48.366 1.00 98.25 371 LYS A C 1
ATOM 2942 O O . LYS A 1 371 ? -4.296 -10.976 49.454 1.00 98.25 371 LYS A O 1
ATOM 2947 N N . LEU A 1 372 ? -4.505 -10.537 47.280 1.00 96.75 372 LEU A N 1
ATOM 2948 C CA . LEU A 1 372 ? -5.967 -10.571 47.321 1.00 96.75 372 LEU A CA 1
ATOM 2949 C C . LEU A 1 372 ? -6.486 -11.978 47.655 1.00 96.75 372 LEU A C 1
ATOM 2951 O O . LEU A 1 372 ? -7.433 -12.117 48.428 1.00 96.75 372 LEU A O 1
ATOM 2955 N N . GLY A 1 373 ? -5.832 -13.015 47.125 1.00 97.44 373 GLY A N 1
ATOM 2956 C CA . GLY A 1 373 ? -6.114 -14.408 47.466 1.00 97.44 373 GLY A CA 1
ATOM 2957 C C . GLY A 1 373 ? -5.959 -14.694 48.961 1.00 97.44 373 GLY A C 1
ATOM 2958 O O . GLY A 1 373 ? -6.842 -15.314 49.549 1.00 97.44 373 GLY A O 1
ATOM 2959 N N . THR A 1 374 ? -4.898 -14.192 49.602 1.00 98.19 374 THR A N 1
ATOM 2960 C CA . THR A 1 374 ? -4.690 -14.382 51.049 1.00 98.19 374 THR A CA 1
ATOM 2961 C C . THR A 1 374 ? -5.697 -13.614 51.908 1.00 98.19 374 THR A C 1
ATOM 2963 O O . THR A 1 374 ? -6.130 -14.121 52.943 1.00 98.19 374 THR A O 1
ATOM 2966 N N . TYR A 1 375 ? -6.127 -12.421 51.487 1.00 97.75 375 TYR A N 1
ATOM 2967 C CA . TYR A 1 375 ? -7.209 -11.707 52.174 1.00 97.75 375 TYR A CA 1
ATOM 2968 C C . TYR A 1 375 ? -8.552 -12.427 52.041 1.00 97.75 375 TYR A C 1
ATOM 2970 O O . TYR A 1 375 ? -9.282 -12.533 53.025 1.00 97.75 375 TYR A O 1
ATOM 2978 N N . LYS A 1 376 ? -8.861 -12.967 50.856 1.00 97.94 376 LYS A N 1
ATOM 2979 C CA . LYS A 1 376 ? -10.090 -13.733 50.621 1.00 97.94 376 LYS A CA 1
ATOM 2980 C C . LYS A 1 376 ? -10.170 -14.959 51.533 1.00 97.94 376 LYS A C 1
ATOM 2982 O O . LYS A 1 376 ? -11.186 -15.148 52.195 1.00 97.94 376 LYS A O 1
ATOM 2987 N N . THR A 1 377 ? -9.100 -15.749 51.622 1.00 97.94 377 THR A N 1
ATOM 2988 C CA . THR A 1 377 ? -9.081 -16.938 52.492 1.00 97.94 377 THR A CA 1
ATOM 2989 C C . THR A 1 377 ? -9.199 -16.570 53.970 1.00 97.94 377 THR A C 1
ATOM 2991 O O . THR A 1 377 ? -9.923 -17.234 54.709 1.00 97.94 377 THR A O 1
ATOM 2994 N N . ARG A 1 378 ? -8.552 -15.482 54.415 1.00 98.12 378 ARG A N 1
ATOM 2995 C CA . ARG A 1 378 ? -8.715 -14.972 55.786 1.00 98.12 378 ARG A CA 1
ATOM 2996 C C . ARG A 1 378 ? -10.168 -14.582 56.074 1.00 98.12 378 ARG A C 1
ATOM 2998 O O . ARG A 1 378 ? -10.709 -15.004 57.090 1.00 98.12 378 ARG A O 1
ATOM 3005 N N . PHE A 1 379 ? -10.799 -13.837 55.172 1.00 97.38 379 PHE A N 1
ATOM 3006 C CA . PHE A 1 379 ? -12.191 -13.413 55.317 1.00 97.38 379 PHE A CA 1
ATOM 3007 C C . PHE A 1 379 ? -13.165 -14.603 55.355 1.00 97.38 379 PHE A C 1
ATOM 3009 O O . PHE A 1 379 ? -14.079 -14.641 56.177 1.00 97.38 379 PHE A O 1
ATOM 3016 N N . GLU A 1 380 ? -12.960 -15.612 54.505 1.00 97.38 380 GLU A N 1
ATOM 3017 C CA . GLU A 1 380 ? -13.755 -16.847 54.524 1.00 97.38 380 GLU A CA 1
ATOM 3018 C C . GLU A 1 380 ? -13.597 -17.612 55.848 1.00 97.38 380 GLU A C 1
ATOM 3020 O O . GLU A 1 380 ? -14.591 -18.092 56.403 1.00 97.38 380 GLU A O 1
ATOM 3025 N N . ASN A 1 381 ? -12.377 -17.666 56.392 1.00 97.44 381 ASN A N 1
ATOM 3026 C CA . ASN A 1 381 ? -12.109 -18.262 57.700 1.00 97.44 381 ASN A CA 1
ATOM 3027 C C . ASN A 1 381 ? -12.824 -17.505 58.831 1.00 97.44 381 ASN A C 1
ATOM 3029 O O . ASN A 1 381 ? -13.498 -18.132 59.647 1.00 97.44 381 ASN A O 1
ATOM 3033 N N . GLU A 1 382 ? -12.734 -16.172 58.864 1.00 97.69 382 GLU A N 1
ATOM 3034 C CA . GLU A 1 382 ? -13.425 -15.329 59.854 1.00 97.69 382 GLU A CA 1
ATOM 3035 C C . GLU A 1 382 ? -14.947 -15.514 59.782 1.00 97.69 382 GLU A C 1
ATOM 3037 O O . GLU A 1 382 ? -15.599 -15.771 60.795 1.00 97.69 382 GLU A O 1
ATOM 3042 N N . ARG A 1 383 ? -15.517 -15.495 58.572 1.00 97.00 383 ARG A N 1
ATOM 3043 C CA . ARG A 1 383 ? -16.948 -15.737 58.348 1.00 97.00 383 ARG A CA 1
ATOM 3044 C C . ARG A 1 383 ? -17.390 -17.125 58.825 1.00 97.00 383 ARG A C 1
ATOM 3046 O O . ARG A 1 383 ? -18.501 -17.272 59.331 1.00 97.00 383 ARG A O 1
ATOM 3053 N N . SER A 1 384 ? -16.544 -18.142 58.654 1.00 97.25 384 SER A N 1
ATOM 3054 C CA . SER A 1 384 ? -16.798 -19.505 59.137 1.00 97.25 384 SER A CA 1
ATOM 3055 C C . SER A 1 384 ? -16.819 -19.579 60.666 1.00 97.25 384 SER A C 1
ATOM 3057 O O . SER A 1 384 ? -17.670 -20.266 61.226 1.00 97.25 384 SER A O 1
ATOM 3059 N N . ILE A 1 385 ? -15.932 -18.845 61.346 1.00 97.50 385 ILE A N 1
ATOM 3060 C CA . ILE A 1 385 ? -15.905 -18.761 62.814 1.00 97.50 385 ILE A CA 1
ATOM 3061 C C . ILE A 1 385 ? -17.166 -18.067 63.336 1.00 97.50 385 ILE A C 1
ATOM 3063 O O . ILE A 1 385 ? -17.831 -18.615 64.208 1.00 97.50 385 ILE A O 1
ATOM 3067 N N . VAL A 1 386 ? -17.537 -16.915 62.766 1.00 96.56 386 VAL A N 1
ATOM 3068 C CA . VAL A 1 386 ? -18.733 -16.160 63.187 1.00 96.56 386 VAL A CA 1
ATOM 3069 C C . VAL A 1 386 ? -20.013 -16.976 63.008 1.00 96.56 386 VAL A C 1
ATOM 3071 O O . VAL A 1 386 ? -20.880 -16.913 63.859 1.00 96.56 386 VAL A O 1
ATOM 3074 N N . LYS A 1 387 ? -20.127 -17.779 61.942 1.00 95.06 387 LYS A N 1
ATOM 3075 C CA . LYS A 1 387 ? -21.282 -18.673 61.733 1.00 95.06 387 LYS A CA 1
ATOM 3076 C C . LYS A 1 387 ? -21.401 -19.814 62.752 1.00 95.06 387 LYS A C 1
ATOM 3078 O O . LYS A 1 387 ? -22.449 -20.450 62.793 1.00 95.06 387 LYS A O 1
ATOM 3083 N N . LYS A 1 388 ? -20.317 -20.161 63.453 1.00 95.81 388 LYS A N 1
ATOM 3084 C CA . LYS A 1 388 ? -20.301 -21.242 64.453 1.00 95.81 388 LYS A CA 1
ATOM 3085 C C . LYS A 1 388 ? -20.654 -20.754 65.858 1.00 95.81 388 LYS A C 1
ATOM 3087 O O . LYS A 1 388 ? -20.998 -21.594 66.686 1.00 95.81 388 LYS A O 1
ATOM 3092 N N . LEU A 1 389 ? -20.486 -19.457 66.117 1.00 92.75 389 LEU A N 1
ATOM 3093 C CA . LEU A 1 389 ? -20.974 -18.777 67.317 1.00 92.75 389 LEU A CA 1
ATOM 3094 C C . LEU A 1 389 ? -22.475 -18.529 67.170 1.00 92.75 389 LEU A C 1
ATOM 3096 O O . LEU A 1 389 ? -23.166 -18.645 68.204 1.00 92.75 389 LEU A O 1
#

Radius of gyration: 40.86 Å; chains: 1; bounding box: 102×87×128 Å

Sequence (389 aa):
MDEDYYKQCTIHIRTKRIIECLPSRLYLQQFLRPFGSVSALYEWCFRNGKIQDDKPNNVLVLFEHQRIASSLLKASANEGPGSFWAMHGVIAFPIQGPCHGIFSKEIAPKIEDLRTSGMDERPSASGEPMHSTKRQHWAEKPHNSGSIPRIIDTRPTKRSRSENTEVGVSGISSASTGHTIASTSTSKYSRTLDIVPESTEWMRTRITELESELESTRAARDLAVSEQHMATIAHQAEQKARREAMAQKSSAVAAMSRAEAEQGRLLSELERIASRRPTSSREENDSGRSSKPEAKMLEQELDEIRDRENKHNMHNSHLELQLEKANIEISQLRSDLSSTQEKLDSTQKSLESLERKYSSTRRKYGISKEKLGTYKTRFENERSIVKKL

pLDDT: mean 80.19, std 22.92, range [29.59, 98.25]